Protein 7XPT (pdb70)

Foldseek 3Di:
DDDDDDAAEEEFEEDQDLQPLCVQAQQLQQVSPYEYEYEYFPNRDPNNVVNQVVSVVVRHNYDYDDPVRLLVLCVVLVRNPLADTPDRLSSVSVLLVCLLVPHFKYWFAYSQWGFDDSCQVVVLCLLPPFKDFDKAKEKQVLEDFLQVQFDKPDDGAGAALDAPVCVVCRVVIDMDIDTDIARAFKEAEFEFAQGRHALVVCVPGVMGTDGRHNAKHKHAQSHDGFGARRTMMGGSQLSLLQNQFDWQQDFVHQTADDCSRSCSRVRSQLLQVLLRHIYMYYDPYTYRPDDDDDSVVSCSRHVLVSVCSNQQVVQSVVDRADDNTNLRRSLRVLVSLLVSLVPDDDPRNDVSNSVSSVVRSVSSNSSSSSVVSSD/DDDDDDAAEEEFEEDQDLQPLCVQAQQLQQVNVHEYEYEYFPNRDPSNVVNQVVVVVVRHNYDYDDPVRLQVLCVVLVRNPLADTPDRLSSLSVLLVCLLVPGFKYAFAYSQWGFDDSCQVVVLCLLVVFKDWDKAKEKQVQEDFLQVQFDKPDDGAGAALDAPVCVVVRVVIDIDIDTDIARAFKEAEFEFAQGRHALVVCVPGVMGTDGRHNAKHKHAPSHDGFGARRTMMGGSQLSLLQNQFDWQQDFVHQTADPCSRRCSRVRSQLLQVLQRHIYMYYDPYIYGPDDDDDSVVSCSRHVLVSVCSNQQVVQSVVDRADDNTNLRRNLSVLVSLLVSLPPDDDPRNDVSNSVSSNVRSVSSNSSSSSVVSSD

Structure (mmCIF, N/CA/C/O backbone):
data_7XPT
#
_entry.id   7XPT
#
_cell.length_a   162.275
_cell.length_b   98.825
_cell.length_c   58.102
_cell.angle_alpha   90.000
_cell.angle_beta   96.770
_cell.angle_gamma   90.000
#
_symmetry.space_group_name_H-M   'C 1 2 1'
#
loop_
_entity.id
_entity.type
_entity.pdbx_description
1 polymer Transglycosylse
2 non-polymer GDP-ALPHA-D-GLUCOSE
3 non-polymer 'MANGANESE (II) ION'
4 water water
#
loop_
_atom_site.group_PDB
_atom_site.id
_atom_site.type_symbol
_atom_site.label_atom_id
_atom_site.label_alt_id
_atom_site.label_comp_id
_atom_site.label_asym_id
_atom_site.label_entity_id
_atom_site.label_seq_id
_atom_site.pdbx_PDB_ins_code
_atom_site.Cartn_x
_atom_site.Cartn_y
_atom_site.Cartn_z
_atom_site.occupancy
_atom_site.B_iso_or_equiv
_atom_site.auth_seq_id
_atom_site.auth_comp_id
_atom_site.auth_asym_id
_atom_site.auth_atom_id
_atom_site.pdbx_PDB_model_num
ATOM 1 N N . HIS A 1 1 ? 42.785 64.353 3.515 1.00 82.58 0 HIS A N 1
ATOM 2 C CA . HIS A 1 1 ? 41.663 64.020 4.386 1.00 95.42 0 HIS A CA 1
ATOM 3 C C . HIS A 1 1 ? 41.656 62.536 4.735 1.00 86.83 0 HIS A C 1
ATOM 4 O O . HIS A 1 1 ? 42.562 61.795 4.356 1.00 85.49 0 HIS A O 1
ATOM 6 N N . MET A 1 2 ? 40.624 62.108 5.459 1.00 87.02 1 MET A N 1
ATOM 7 C CA . MET A 1 2 ? 40.500 60.715 5.864 1.00 83.34 1 MET A CA 1
ATOM 8 C C . MET A 1 2 ? 39.841 59.895 4.764 1.00 86.62 1 MET A C 1
ATOM 9 O O . MET A 1 2 ? 38.846 60.314 4.166 1.00 89.96 1 MET A O 1
ATOM 14 N N . SER A 1 3 ? 40.405 58.717 4.501 1.00 84.37 2 SER A N 1
ATOM 15 C CA . SER A 1 3 ? 39.868 57.789 3.518 1.00 82.77 2 SER A CA 1
ATOM 16 C C . SER A 1 3 ? 40.051 56.371 4.043 1.00 82.30 2 SER A C 1
ATOM 17 O O . SER A 1 3 ? 40.574 56.157 5.141 1.00 76.55 2 SER A O 1
ATOM 20 N N . GLY A 1 4 ? 39.608 55.394 3.254 1.00 91.92 3 GLY A N 1
ATOM 21 C CA . GLY A 1 4 ? 39.799 53.997 3.582 1.00 85.52 3 GLY A CA 1
ATOM 22 C C . GLY A 1 4 ? 38.785 53.398 4.532 1.00 99.90 3 GLY A C 1
ATOM 23 O O . GLY A 1 4 ? 38.839 52.187 4.780 1.00 107.74 3 GLY A O 1
ATOM 24 N N . ARG A 1 5 ? 37.866 54.196 5.074 1.00 94.24 4 ARG A N 1
ATOM 25 C CA . ARG A 1 5 ? 36.847 53.707 6.003 1.00 84.90 4 ARG A CA 1
ATOM 26 C C . ARG A 1 5 ? 35.579 53.430 5.202 1.00 76.62 4 ARG A C 1
ATOM 27 O O . ARG A 1 5 ? 34.722 54.299 5.038 1.00 79.33 4 ARG A O 1
ATOM 35 N N . ASP A 1 6 ? 35.463 52.204 4.699 1.00 72.76 5 ASP A N 1
ATOM 36 C CA . ASP A 1 6 ? 34.317 51.785 3.895 1.00 72.41 5 ASP A CA 1
ATOM 37 C C . ASP A 1 6 ? 33.410 50.941 4.786 1.00 61.05 5 ASP A C 1
ATOM 38 O O . ASP A 1 6 ? 33.625 49.737 4.948 1.00 62.88 5 ASP A O 1
ATOM 43 N N . ILE A 1 7 ? 32.396 51.578 5.365 1.00 52.12 6 ILE A N 1
ATOM 44 C CA . ILE A 1 7 ? 31.477 50.895 6.272 1.00 52.84 6 ILE A CA 1
ATOM 45 C C . ILE A 1 7 ? 30.412 50.181 5.450 1.00 49.16 6 ILE A C 1
ATOM 46 O O . ILE A 1 7 ? 29.690 50.809 4.669 1.00 47.54 6 ILE A O 1
ATOM 51 N N . SER A 1 8 ? 30.309 48.868 5.628 1.00 42.17 7 SER A N 1
ATOM 52 C CA . SER A 1 8 ? 29.310 48.063 4.943 1.00 39.69 7 SER A CA 1
ATOM 53 C C . SER A 1 8 ? 28.114 47.832 5.859 1.00 37.26 7 SER A C 1
ATOM 54 O O . SER A 1 8 ? 28.275 47.532 7.046 1.00 36.49 7 SER A O 1
ATOM 57 N N . THR A 1 9 ? 26.915 47.978 5.300 1.00 32.79 8 THR A N 1
ATOM 58 C CA . THR A 1 9 ? 25.671 47.766 6.027 1.00 31.67 8 THR A CA 1
ATOM 59 C C . THR A 1 9 ? 24.810 46.764 5.273 1.00 35.53 8 THR A C 1
ATOM 60 O O . THR A 1 9 ? 24.710 46.819 4.044 1.00 37.76 8 THR A O 1
ATOM 64 N N . ALA A 1 10 ? 24.201 45.841 6.015 1.00 37.72 9 ALA A N 1
ATOM 65 C CA . ALA A 1 10 ? 23.247 44.889 5.460 1.00 35.53 9 ALA A CA 1
ATOM 66 C C . ALA A 1 10 ? 21.959 44.973 6.261 1.00 34.02 9 ALA A C 1
ATOM 67 O O . ALA A 1 10 ? 21.980 44.833 7.488 1.00 36.15 9 ALA A O 1
ATOM 69 N N . VAL A 1 11 ? 20.851 45.209 5.574 1.00 35.90 10 VAL A N 1
ATOM 70 C CA . VAL A 1 11 ? 19.533 45.220 6.195 1.00 30.65 10 VAL A CA 1
ATOM 71 C C . VAL A 1 11 ? 18.944 43.821 6.102 1.00 32.95 10 VAL A C 1
ATOM 72 O O . VAL A 1 11 ? 19.053 43.153 5.067 1.00 38.35 10 VAL A O 1
ATOM 76 N N . VAL A 1 12 ? 18.325 43.368 7.188 1.00 33.32 11 VAL A N 1
ATOM 77 C CA . VAL A 1 12 ? 17.728 42.041 7.261 1.00 32.40 11 VAL A CA 1
ATOM 78 C C . VAL A 1 12 ? 16.238 42.204 7.523 1.00 33.31 11 VAL A C 1
ATOM 79 O O . VAL A 1 12 ? 15.839 42.791 8.537 1.00 29.09 11 VAL A O 1
ATOM 83 N N . VAL A 1 13 ? 15.422 41.691 6.607 1.00 32.78 12 VAL A N 1
ATOM 84 C CA . VAL A 1 13 ? 13.970 41.680 6.737 1.00 30.46 12 VAL A CA 1
ATOM 85 C C . VAL A 1 13 ? 13.483 40.281 6.390 1.00 29.63 12 VAL A C 1
ATOM 86 O O . VAL A 1 13 ? 13.914 39.703 5.387 1.00 37.64 12 VAL A O 1
ATOM 90 N N . THR A 1 14 ? 12.609 39.730 7.225 1.00 33.73 13 THR A N 1
ATOM 91 C CA . THR A 1 14 ? 11.896 38.503 6.905 1.00 31.62 13 THR A CA 1
ATOM 92 C C . THR A 1 14 ? 10.417 38.836 6.748 1.00 29.08 13 THR A C 1
ATOM 93 O O . THR A 1 14 ? 9.875 39.662 7.492 1.00 31.83 13 THR A O 1
ATOM 97 N N . THR A 1 15 ? 9.773 38.229 5.756 1.00 28.65 14 THR A N 1
ATOM 98 C CA . THR A 1 15 ? 8.430 38.670 5.405 1.00 30.93 14 THR A CA 1
ATOM 99 C C . THR A 1 15 ? 7.671 37.562 4.693 1.00 31.29 14 THR A C 1
ATOM 100 O O . THR A 1 15 ? 8.262 36.691 4.050 1.00 32.01 14 THR A O 1
ATOM 104 N N . ILE A 1 16 ? 6.347 37.614 4.828 1.00 41.86 15 ILE A N 1
ATOM 105 C CA . ILE A 1 16 ? 5.423 36.813 4.039 1.00 40.36 15 ILE A CA 1
ATOM 106 C C . ILE A 1 16 ? 4.560 37.687 3.141 1.00 41.00 15 ILE A C 1
ATOM 107 O O . ILE A 1 16 ? 3.543 37.221 2.618 1.00 46.63 15 ILE A O 1
ATOM 112 N N . SER A 1 17 ? 4.938 38.951 2.955 1.00 36.77 16 SER A N 1
ATOM 113 C CA . SER A 1 17 ? 4.165 39.879 2.147 1.00 45.97 16 SER A CA 1
ATOM 114 C C . SER A 1 17 ? 4.456 39.659 0.663 1.00 41.01 16 SER A C 1
ATOM 115 O O . SER A 1 17 ? 5.208 38.763 0.272 1.00 43.46 16 SER A O 1
ATOM 118 N N . ASP A 1 18 ? 3.849 40.496 -0.177 1.00 43.47 17 ASP A N 1
ATOM 119 C CA . ASP A 1 18 ? 4.031 40.428 -1.620 1.00 42.39 17 ASP A CA 1
ATOM 120 C C . ASP A 1 18 ? 5.203 41.268 -2.113 1.00 45.25 17 ASP A C 1
ATOM 121 O O . ASP A 1 18 ? 5.425 41.342 -3.327 1.00 44.27 17 ASP A O 1
ATOM 126 N N . GLY A 1 19 ? 5.943 41.908 -1.210 1.00 35.31 18 GLY A N 1
ATOM 127 C CA . GLY A 1 19 ? 7.094 42.701 -1.582 1.00 40.42 18 GLY A CA 1
ATOM 128 C C . GLY A 1 19 ? 6.818 44.161 -1.867 1.00 41.74 18 GLY A C 1
ATOM 129 O O . GLY A 1 19 ? 7.759 44.897 -2.191 1.00 45.81 18 GLY A O 1
ATOM 130 N N . GLY A 1 20 ? 5.564 44.608 -1.752 1.00 40.77 19 GLY A N 1
ATOM 131 C CA . GLY A 1 20 ? 5.252 46.000 -2.033 1.00 46.65 19 GLY A CA 1
ATOM 132 C C . GLY A 1 20 ? 5.964 46.972 -1.114 1.00 42.03 19 GLY A C 1
ATOM 133 O O . GLY A 1 20 ? 6.195 48.127 -1.484 1.00 43.66 19 GLY A O 1
ATOM 134 N N . PHE A 1 21 ? 6.326 46.522 0.089 1.00 36.97 20 PHE A N 1
ATOM 135 C CA . PHE A 1 21 ? 7.044 47.374 1.029 1.00 45.45 20 PHE A CA 1
ATOM 136 C C . PHE A 1 21 ? 8.394 47.824 0.490 1.00 40.78 20 PHE A C 1
ATOM 137 O O . PHE A 1 21 ? 8.929 48.835 0.959 1.00 44.21 20 PHE A O 1
ATOM 145 N N . LEU A 1 22 ? 8.960 47.093 -0.474 1.00 38.50 21 LEU A N 1
ATOM 146 C CA . LEU A 1 22 ? 10.251 47.468 -1.038 1.00 42.05 21 LEU A CA 1
ATOM 147 C C . LEU A 1 22 ? 10.217 48.833 -1.710 1.00 47.40 21 LEU A C 1
ATOM 148 O O . LEU A 1 22 ? 11.261 49.486 -1.808 1.00 47.94 21 LEU A O 1
ATOM 153 N N . ASP A 1 23 ? 9.042 49.282 -2.164 1.00 41.81 22 ASP A N 1
ATOM 154 C CA . ASP A 1 23 ? 8.957 50.549 -2.886 1.00 47.09 22 ASP A CA 1
ATOM 155 C C . ASP A 1 23 ? 9.412 51.720 -2.023 1.00 47.67 22 ASP A C 1
ATOM 156 O O . ASP A 1 23 ? 10.071 52.642 -2.515 1.00 44.95 22 ASP A O 1
ATOM 161 N N . ARG A 1 24 ? 9.072 51.704 -0.734 1.00 46.19 23 ARG A N 1
ATOM 162 C CA . ARG A 1 24 ? 9.456 52.784 0.163 1.00 49.44 23 ARG A CA 1
ATOM 163 C C . ARG A 1 24 ? 10.719 52.488 0.962 1.00 47.62 23 ARG A C 1
ATOM 164 O O . ARG A 1 24 ? 11.309 53.419 1.520 1.00 48.57 23 ARG A O 1
ATOM 172 N N . LEU A 1 25 ? 11.147 51.229 1.026 1.00 45.78 24 LEU A N 1
ATOM 173 C CA . LEU A 1 25 ? 12.349 50.866 1.768 1.00 44.94 24 LEU A CA 1
ATOM 174 C C . LEU A 1 25 ? 13.604 50.891 0.906 1.00 41.84 24 LEU A C 1
ATOM 175 O O . LEU A 1 25 ? 14.682 51.236 1.405 1.00 48.77 24 LEU A O 1
ATOM 180 N N . ALA A 1 26 ? 13.486 50.548 -0.376 1.00 41.23 25 ALA A N 1
ATOM 181 C CA . ALA A 1 26 ? 14.663 50.478 -1.239 1.00 49.04 25 ALA A CA 1
ATOM 182 C C . ALA A 1 26 ? 15.386 51.809 -1.435 1.00 48.01 25 ALA A C 1
ATOM 183 O O . ALA A 1 26 ? 16.629 51.804 -1.388 1.00 49.78 25 ALA A O 1
ATOM 185 N N . PRO A 1 27 ? 14.714 52.949 -1.673 1.00 49.50 26 PRO A N 1
ATOM 186 C CA . PRO A 1 27 ? 15.467 54.179 -1.998 1.00 49.74 26 PRO A CA 1
ATOM 187 C C . PRO A 1 27 ? 16.571 54.528 -1.012 1.00 48.79 26 PRO A C 1
ATOM 188 O O . PRO A 1 27 ? 17.714 54.749 -1.428 1.00 51.93 26 PRO A O 1
ATOM 192 N N . ALA A 1 28 ? 16.267 54.574 0.288 1.00 47.52 27 ALA A N 1
ATOM 193 C CA . ALA A 1 28 ? 17.302 54.890 1.268 1.00 53.93 27 ALA A CA 1
ATOM 194 C C . ALA A 1 28 ? 18.397 53.832 1.291 1.00 51.11 27 ALA A C 1
ATOM 195 O O . ALA A 1 28 ? 19.561 54.148 1.561 1.00 45.84 27 ALA A O 1
ATOM 197 N N . LEU A 1 29 ? 18.048 52.577 1.003 1.00 52.63 28 LEU A N 1
ATOM 198 C CA . LEU A 1 29 ? 19.029 51.497 1.030 1.00 41.81 28 LEU A CA 1
ATOM 199 C C . LEU A 1 29 ? 19.932 51.528 -0.197 1.00 47.78 28 LEU A C 1
ATOM 200 O O . LEU A 1 29 ? 21.161 51.477 -0.073 1.00 40.63 28 LEU A O 1
ATOM 205 N N . ARG A 1 30 ? 19.340 51.610 -1.393 1.00 42.52 29 ARG A N 1
ATOM 206 C CA . ARG A 1 30 ? 20.144 51.570 -2.610 1.00 45.05 29 ARG A CA 1
ATOM 207 C C . ARG A 1 30 ? 20.972 52.837 -2.785 1.00 48.35 29 ARG A C 1
ATOM 208 O O . ARG A 1 30 ? 22.047 52.790 -3.394 1.00 43.77 29 ARG A O 1
ATOM 216 N N . ASP A 1 31 ? 20.499 53.973 -2.261 1.00 41.81 30 ASP A N 1
ATOM 217 C CA . ASP A 1 31 ? 21.286 55.199 -2.347 1.00 49.21 30 ASP A CA 1
ATOM 218 C C . ASP A 1 31 ? 22.547 55.113 -1.497 1.00 47.32 30 ASP A C 1
ATOM 219 O O . ASP A 1 31 ? 23.542 55.782 -1.798 1.00 47.67 30 ASP A O 1
ATOM 224 N N . ALA A 1 32 ? 22.524 54.304 -0.441 1.00 47.33 31 ALA A N 1
ATOM 225 C CA . ALA A 1 32 ? 23.680 54.100 0.417 1.00 49.16 31 ALA A CA 1
ATOM 226 C C . ALA A 1 32 ? 24.485 52.867 0.037 1.00 46.48 31 ALA A C 1
ATOM 227 O O . ALA A 1 32 ? 25.476 52.560 0.708 1.00 44.67 31 ALA A O 1
ATOM 229 N N . GLY A 1 33 ? 24.088 52.157 -1.018 1.00 43.32 32 GLY A N 1
ATOM 230 C CA . GLY A 1 33 ? 24.782 50.949 -1.411 1.00 41.43 32 GLY A CA 1
ATOM 231 C C . GLY A 1 33 ? 24.638 49.791 -0.453 1.00 35.75 32 GLY A C 1
ATOM 232 O O . GLY A 1 33 ? 25.366 48.802 -0.585 1.00 40.33 32 GLY A O 1
ATOM 233 N N . ALA A 1 34 ? 23.721 49.878 0.506 1.00 41.85 33 ALA A N 1
ATOM 234 C CA . ALA A 1 34 ? 23.534 48.803 1.467 1.00 41.58 33 ALA A CA 1
ATOM 235 C C . ALA A 1 34 ? 22.909 47.583 0.802 1.00 32.23 33 ALA A C 1
ATOM 236 O O . ALA A 1 34 ? 22.173 47.688 -0.182 1.00 44.02 33 ALA A O 1
ATOM 238 N N . ARG A 1 35 ? 23.217 46.411 1.350 1.00 35.54 34 ARG A N 1
ATOM 239 C CA . ARG A 1 35 ? 22.591 45.174 0.914 1.00 39.32 34 ARG A CA 1
ATOM 240 C C . ARG A 1 35 ? 21.330 44.922 1.726 1.00 35.86 34 ARG A C 1
ATOM 241 O O . ARG A 1 35 ? 21.288 45.185 2.930 1.00 36.34 34 ARG A O 1
ATOM 249 N N . LEU A 1 36 ? 20.298 44.423 1.056 1.00 38.30 35 LEU A N 1
ATOM 250 C CA . LEU A 1 36 ? 19.062 44.010 1.704 1.00 29.74 35 LEU A CA 1
ATOM 251 C C . LEU A 1 36 ? 18.943 42.496 1.593 1.00 33.00 35 LEU A C 1
ATOM 252 O O . LEU A 1 36 ? 18.941 41.950 0.485 1.00 32.31 35 LEU A O 1
ATOM 257 N N . ILE A 1 37 ? 18.855 41.825 2.735 1.00 32.47 36 ILE A N 1
ATOM 258 C CA . ILE A 1 37 ? 18.687 40.379 2.792 1.00 34.39 36 ILE A CA 1
ATOM 259 C C . ILE A 1 37 ? 17.242 40.108 3.186 1.00 35.62 36 ILE A C 1
ATOM 260 O O . ILE A 1 37 ? 16.851 40.331 4.338 1.00 32.20 36 ILE A O 1
ATOM 265 N N . VAL A 1 38 ? 16.445 39.638 2.231 1.00 39.11 37 VAL A N 1
ATOM 266 C CA . VAL A 1 38 ? 15.038 39.325 2.454 1.00 37.85 37 VAL A CA 1
ATOM 267 C C . VAL A 1 38 ? 14.915 37.824 2.673 1.00 37.13 37 VAL A C 1
ATOM 268 O O . VAL A 1 38 ? 15.242 37.031 1.782 1.00 39.64 37 VAL A O 1
ATOM 272 N N . ILE A 1 39 ? 14.446 37.432 3.853 1.00 29.47 38 ILE A N 1
ATOM 273 C CA . ILE A 1 39 ? 14.309 36.019 4.196 1.00 36.08 38 ILE A CA 1
ATOM 274 C C . ILE A 1 39 ? 12.851 35.602 4.037 1.00 35.02 38 ILE A C 1
ATOM 275 O O . ILE A 1 39 ? 12.019 35.938 4.890 1.00 32.27 38 ILE A O 1
ATOM 280 N N . PRO A 1 40 ? 12.496 34.883 2.979 1.00 35.50 39 PRO A N 1
ATOM 281 C CA . PRO A 1 40 ? 11.122 34.402 2.822 1.00 37.89 39 PRO A CA 1
ATOM 282 C C . PRO A 1 40 ? 10.905 33.127 3.631 1.00 36.34 39 PRO A C 1
ATOM 283 O O . PRO A 1 40 ? 11.824 32.568 4.224 1.00 34.91 39 PRO A O 1
ATOM 287 N N . ASP A 1 41 ? 9.659 32.668 3.637 1.00 35.53 40 ASP A N 1
ATOM 288 C CA . ASP A 1 41 ? 9.254 31.494 4.393 1.00 35.11 40 ASP A CA 1
ATOM 289 C C . ASP A 1 41 ? 8.470 30.569 3.470 1.00 39.32 40 ASP A C 1
ATOM 290 O O . ASP A 1 41 ? 8.239 30.878 2.296 1.00 38.32 40 ASP A O 1
ATOM 295 N N . ARG A 1 42 ? 8.062 29.414 4.003 1.00 38.41 41 ARG A N 1
ATOM 296 C CA . ARG A 1 42 ? 7.223 28.509 3.225 1.00 37.05 41 ARG A CA 1
ATOM 297 C C . ARG A 1 42 ? 5.877 29.141 2.898 1.00 44.20 41 ARG A C 1
ATOM 298 O O . ARG A 1 42 ? 5.314 28.888 1.826 1.00 38.29 41 ARG A O 1
ATOM 306 N N . ASN A 1 43 ? 5.347 29.964 3.804 1.00 43.36 42 ASN A N 1
ATOM 307 C CA . ASN A 1 43 ? 4.081 30.652 3.598 1.00 47.25 42 ASN A CA 1
ATOM 308 C C . ASN A 1 43 ? 4.251 31.997 2.900 1.00 49.42 42 ASN A C 1
ATOM 309 O O . ASN A 1 43 ? 3.341 32.834 2.955 1.00 45.85 42 ASN A O 1
ATOM 314 N N . THR A 1 44 ? 5.387 32.220 2.242 1.00 39.25 43 THR A N 1
ATOM 315 C CA . THR A 1 44 ? 5.623 33.443 1.488 1.00 42.08 43 THR A CA 1
ATOM 316 C C . THR A 1 44 ? 5.225 33.234 0.031 1.00 49.57 43 THR A C 1
ATOM 317 O O . THR A 1 44 ? 5.680 32.282 -0.612 1.00 44.49 43 THR A O 1
ATOM 321 N N . GLY A 1 45 ? 4.377 34.123 -0.482 1.00 48.29 44 GLY A N 1
ATOM 322 C CA . GLY A 1 45 ? 3.893 34.029 -1.839 1.00 47.02 44 GLY A CA 1
ATOM 323 C C . GLY A 1 45 ? 4.968 34.289 -2.876 1.00 52.62 44 GLY A C 1
ATOM 324 O O . GLY A 1 45 ? 6.038 34.830 -2.578 1.00 49.81 44 GLY A O 1
ATOM 325 N N . PRO A 1 46 ? 4.701 33.898 -4.126 1.00 53.41 45 PRO A N 1
ATOM 326 C CA . PRO A 1 46 ? 5.693 34.108 -5.195 1.00 52.43 45 PRO A CA 1
ATOM 327 C C . PRO A 1 46 ? 5.866 35.562 -5.606 1.00 54.64 45 PRO A C 1
ATOM 328 O O . PRO A 1 46 ? 6.837 35.870 -6.310 1.00 48.70 45 PRO A O 1
ATOM 332 N N . ALA A 1 47 ? 4.968 36.463 -5.197 1.00 48.21 46 ALA A N 1
ATOM 333 C CA . ALA A 1 47 ? 5.095 37.862 -5.595 1.00 45.69 46 ALA A CA 1
ATOM 334 C C . ALA A 1 47 ? 6.295 38.535 -4.938 1.00 40.59 46 ALA A C 1
ATOM 335 O O . ALA A 1 47 ? 6.829 39.508 -5.483 1.00 39.47 46 ALA A O 1
ATOM 337 N N . LEU A 1 48 ? 6.729 38.045 -3.774 1.00 42.69 47 LEU A N 1
ATOM 338 C CA . LEU A 1 48 ? 7.899 38.633 -3.127 1.00 42.74 47 LEU A CA 1
ATOM 339 C C . LEU A 1 48 ? 9.149 38.442 -3.974 1.00 39.54 47 LEU A C 1
ATOM 340 O O . LEU A 1 48 ? 9.951 39.371 -4.131 1.00 44.08 47 LEU A O 1
ATOM 345 N N . PHE A 1 49 ? 9.332 37.242 -4.529 1.00 38.93 48 PHE A N 1
ATOM 346 C CA . PHE A 1 49 ? 10.505 36.981 -5.356 1.00 41.78 48 PHE A CA 1
ATOM 347 C C . PHE A 1 49 ? 10.507 37.857 -6.602 1.00 44.75 48 PHE A C 1
ATOM 348 O O . PHE A 1 49 ? 11.564 38.330 -7.035 1.00 44.03 48 PHE A O 1
ATOM 356 N N . ALA A 1 50 ? 9.330 38.093 -7.189 1.00 38.60 49 ALA A N 1
ATOM 357 C CA . ALA A 1 50 ? 9.249 38.982 -8.341 1.00 40.42 49 ALA A CA 1
ATOM 358 C C . ALA A 1 50 ? 9.547 40.425 -7.957 1.00 42.00 49 ALA A C 1
ATOM 359 O O . ALA A 1 50 ? 10.111 41.175 -8.762 1.00 45.76 49 ALA A O 1
ATOM 361 N N . ALA A 1 51 ? 9.180 40.832 -6.740 1.00 37.85 50 ALA A N 1
ATOM 362 C CA . ALA A 1 51 ? 9.454 42.198 -6.308 1.00 43.65 50 ALA A CA 1
ATOM 363 C C . ALA A 1 51 ? 10.939 42.402 -6.027 1.00 46.33 50 ALA A C 1
ATOM 364 O O . ALA A 1 51 ? 11.480 43.486 -6.279 1.00 39.87 50 ALA A O 1
ATOM 366 N N . CYS A 1 52 ? 11.612 41.376 -5.497 1.00 40.23 51 CYS A N 1
ATOM 367 C CA . CYS A 1 52 ? 13.050 41.475 -5.273 1.00 45.67 51 CYS A CA 1
ATOM 368 C C . CYS A 1 52 ? 13.804 41.605 -6.592 1.00 48.32 51 CYS A C 1
ATOM 369 O O . CYS A 1 52 ? 14.809 42.322 -6.671 1.00 48.22 51 CYS A O 1
ATOM 372 N N . GLU A 1 53 ? 13.332 40.924 -7.639 1.00 46.91 52 GLU A N 1
ATOM 373 C CA . GLU A 1 53 ? 13.966 41.050 -8.947 1.00 50.49 52 GLU A CA 1
ATOM 374 C C . GLU A 1 53 ? 13.678 42.403 -9.582 1.00 52.80 52 GLU A C 1
ATOM 375 O O . GLU A 1 53 ? 14.530 42.945 -10.296 1.00 56.51 52 GLU A O 1
ATOM 381 N N . ARG A 1 54 ? 12.490 42.962 -9.339 1.00 45.61 53 ARG A N 1
ATOM 382 C CA . ARG A 1 54 ? 12.159 44.263 -9.911 1.00 52.43 53 ARG A CA 1
ATOM 383 C C . ARG A 1 54 ? 12.989 45.372 -9.275 1.00 46.57 53 ARG A C 1
ATOM 384 O O . ARG A 1 54 ? 13.448 46.287 -9.968 1.00 44.37 53 ARG A O 1
ATOM 392 N N . HIS A 1 55 ? 13.194 45.307 -7.958 1.00 41.72 54 HIS A N 1
ATOM 393 C CA . HIS A 1 55 ? 13.998 46.311 -7.275 1.00 51.29 54 HIS A CA 1
ATOM 394 C C . HIS A 1 55 ? 15.493 46.070 -7.425 1.00 50.09 54 HIS A C 1
ATOM 395 O O . HIS A 1 55 ? 16.278 47.005 -7.235 1.00 47.08 54 HIS A O 1
ATOM 402 N N . ARG A 1 56 ? 15.904 44.846 -7.762 1.00 51.37 55 ARG A N 1
ATOM 403 C CA . ARG A 1 56 ? 17.313 44.597 -8.045 1.00 47.17 55 ARG A CA 1
ATOM 404 C C . ARG A 1 56 ? 17.754 45.322 -9.311 1.00 52.45 55 ARG A C 1
ATOM 405 O O . ARG A 1 56 ? 18.838 45.916 -9.347 1.00 49.95 55 ARG A O 1
ATOM 413 N N . ARG A 1 57 ? 16.922 45.293 -10.357 1.00 51.95 56 ARG A N 1
ATOM 414 C CA . ARG A 1 57 ? 17.258 45.984 -11.597 1.00 50.07 56 ARG A CA 1
ATOM 415 C C . ARG A 1 57 ? 17.292 47.496 -11.428 1.00 46.47 56 ARG A C 1
ATOM 416 O O . ARG A 1 57 ? 17.930 48.182 -12.233 1.00 53.49 56 ARG A O 1
ATOM 424 N N . LEU A 1 58 ? 16.620 48.029 -10.411 1.00 48.59 57 LEU A N 1
ATOM 425 C CA . LEU A 1 58 ? 16.666 49.455 -10.118 1.00 51.08 57 LEU A CA 1
ATOM 426 C C . LEU A 1 58 ? 17.908 49.859 -9.333 1.00 51.42 57 LEU A C 1
ATOM 427 O O . LEU A 1 58 ? 18.028 51.031 -8.959 1.00 52.44 57 LEU A O 1
ATOM 432 N N . GLY A 1 59 ? 18.823 48.928 -9.068 1.00 46.51 58 GLY A N 1
ATOM 433 C CA . GLY A 1 59 ? 20.079 49.237 -8.413 1.00 54.10 58 GLY A CA 1
ATOM 434 C C . GLY A 1 59 ? 20.205 48.754 -6.985 1.00 49.68 58 GLY A C 1
ATOM 435 O O . GLY A 1 59 ? 21.260 48.963 -6.375 1.00 44.42 58 GLY A O 1
ATOM 436 N N . LEU A 1 60 ? 19.176 48.119 -6.428 1.00 45.91 59 LEU A N 1
ATOM 437 C CA . LEU A 1 60 ? 19.233 47.651 -5.050 1.00 46.45 59 LEU A CA 1
ATOM 438 C C . LEU A 1 60 ? 19.939 46.304 -4.978 1.00 47.19 59 LEU A C 1
ATOM 439 O O . LEU A 1 60 ? 19.598 45.372 -5.714 1.00 41.09 59 LEU A O 1
ATOM 444 N N . ASP A 1 61 ? 20.931 46.206 -4.091 1.00 49.14 60 ASP A N 1
ATOM 445 C CA . ASP A 1 61 ? 21.624 44.946 -3.825 1.00 46.45 60 ASP A CA 1
ATOM 446 C C . ASP A 1 61 ? 20.771 44.137 -2.852 1.00 46.39 60 ASP A C 1
ATOM 447 O O . ASP A 1 61 ? 21.008 44.094 -1.642 1.00 38.47 60 ASP A O 1
ATOM 452 N N . VAL A 1 62 ? 19.748 43.486 -3.397 1.00 44.90 61 VAL A N 1
ATOM 453 C CA . VAL A 1 62 ? 18.808 42.699 -2.612 1.00 40.23 61 VAL A CA 1
ATOM 454 C C . VAL A 1 62 ? 18.990 41.227 -2.955 1.00 36.50 61 VAL A C 1
ATOM 455 O O . VAL A 1 62 ? 19.162 40.864 -4.124 1.00 48.26 61 VAL A O 1
ATOM 459 N N . VAL A 1 63 ? 18.978 40.383 -1.927 1.00 35.47 62 VAL A N 1
ATOM 460 C CA . VAL A 1 63 ? 19.039 38.938 -2.092 1.00 38.14 62 VAL A CA 1
ATOM 461 C C . VAL A 1 63 ? 17.852 38.330 -1.361 1.00 35.85 62 VAL A C 1
ATOM 462 O O . VAL A 1 63 ? 17.419 38.828 -0.318 1.00 35.92 62 VAL A O 1
ATOM 466 N N . CYS A 1 64 ? 17.319 37.247 -1.922 1.00 35.83 63 CYS A N 1
ATOM 467 C CA . CYS A 1 64 ? 16.112 36.601 -1.403 1.00 34.97 63 CYS A CA 1
ATOM 468 C C . CYS A 1 64 ? 16.291 35.095 -1.505 1.00 38.87 63 CYS A C 1
ATOM 469 O O . CYS A 1 64 ? 15.792 34.451 -2.436 1.00 44.28 63 CYS A O 1
ATOM 472 N N . PRO A 1 65 ? 17.010 34.493 -0.556 1.00 38.39 64 PRO A N 1
ATOM 473 C CA . PRO A 1 65 ? 17.305 33.056 -0.648 1.00 40.36 64 PRO A CA 1
ATOM 474 C C . PRO A 1 65 ? 16.054 32.215 -0.439 1.00 39.94 64 PRO A C 1
ATOM 475 O O . PRO A 1 65 ? 15.302 32.421 0.516 1.00 33.56 64 PRO A O 1
ATOM 479 N N . SER A 1 66 ? 15.842 31.258 -1.339 1.00 36.77 65 SER A N 1
ATOM 480 C CA . SER A 1 66 ? 14.712 30.351 -1.223 1.00 37.84 65 SER A CA 1
ATOM 481 C C . SER A 1 66 ? 14.857 29.477 0.019 1.00 42.59 65 SER A C 1
ATOM 482 O O . SER A 1 66 ? 15.942 29.339 0.593 1.00 42.00 65 SER A O 1
ATOM 485 N N . VAL A 1 67 ? 13.737 28.878 0.433 1.00 36.66 66 VAL A N 1
ATOM 486 C CA . VAL A 1 67 ? 13.758 28.025 1.619 1.00 41.03 66 VAL A CA 1
ATOM 487 C C . VAL A 1 67 ? 14.677 26.830 1.411 1.00 36.01 66 VAL A C 1
ATOM 488 O O . VAL A 1 67 ? 15.266 26.315 2.369 1.00 40.78 66 VAL A O 1
ATOM 492 N N . ALA A 1 68 ? 14.826 26.374 0.165 1.00 42.50 67 ALA A N 1
ATOM 493 C CA . ALA A 1 68 ? 15.766 25.294 -0.116 1.00 43.85 67 ALA A CA 1
ATOM 494 C C . ALA A 1 68 ? 17.204 25.745 0.103 1.00 40.37 67 ALA A C 1
ATOM 495 O O . ALA A 1 68 ? 18.009 25.010 0.686 1.00 39.70 67 ALA A O 1
ATOM 497 N N . GLU A 1 69 ? 17.545 26.953 -0.356 1.00 37.02 68 GLU A N 1
ATOM 498 C CA . GLU A 1 69 ? 18.887 27.476 -0.127 1.00 45.56 68 GLU A CA 1
ATOM 499 C C . GLU A 1 69 ? 19.127 27.745 1.353 1.00 43.20 68 GLU A C 1
ATOM 500 O O . GLU A 1 69 ? 20.229 27.510 1.861 1.00 38.76 68 GLU A O 1
ATOM 506 N N . GLN A 1 70 ? 18.105 28.235 2.060 1.00 34.03 69 GLN A N 1
ATOM 507 C CA . GLN A 1 70 ? 18.220 28.427 3.502 1.00 35.24 69 GLN A CA 1
ATOM 508 C C . GLN A 1 70 ? 18.501 27.106 4.206 1.00 39.04 69 GLN A C 1
ATOM 509 O O . GLN A 1 70 ? 19.440 27.000 5.003 1.00 36.36 69 GLN A O 1
ATOM 515 N N . GLN A 1 71 ? 17.692 26.083 3.919 1.00 35.36 70 GLN A N 1
ATOM 516 C CA . GLN A 1 71 ? 17.851 24.804 4.601 1.00 41.47 70 GLN A CA 1
ATOM 517 C C . GLN A 1 71 ? 19.163 24.126 4.229 1.00 44.33 70 GLN A C 1
ATOM 518 O O . GLN A 1 71 ? 19.758 23.435 5.065 1.00 41.71 70 GLN A O 1
ATOM 524 N N . ASP A 1 72 ? 19.628 24.304 2.989 1.00 44.49 71 ASP A N 1
ATOM 525 C CA . ASP A 1 72 ? 20.940 23.785 2.615 1.00 38.41 71 ASP A CA 1
ATOM 526 C C . ASP A 1 72 ? 22.041 24.435 3.444 1.00 44.95 71 ASP A C 1
ATOM 527 O O . ASP A 1 72 ? 22.966 23.756 3.905 1.00 42.36 71 ASP A O 1
ATOM 532 N N . LEU A 1 73 ? 21.953 25.751 3.648 1.00 45.75 72 LEU A N 1
ATOM 533 C CA . LEU A 1 73 ? 22.947 26.450 4.457 1.00 40.75 72 LEU A CA 1
ATOM 534 C C . LEU A 1 73 ? 22.910 25.973 5.903 1.00 42.66 72 LEU A C 1
ATOM 535 O O . LEU A 1 73 ? 23.952 25.678 6.501 1.00 40.41 72 LEU A O 1
ATOM 540 N N . LEU A 1 74 ? 21.711 25.887 6.481 1.00 39.53 73 LEU A N 1
ATOM 541 C CA . LEU A 1 74 ? 21.590 25.510 7.885 1.00 45.17 73 LEU A CA 1
ATOM 542 C C . LEU A 1 74 ? 22.001 24.059 8.110 1.00 42.10 73 LEU A C 1
ATOM 543 O O . LEU A 1 74 ? 22.595 23.731 9.144 1.00 41.61 73 LEU A O 1
ATOM 548 N N . GLU A 1 75 ? 21.697 23.178 7.155 1.00 39.92 74 GLU A N 1
ATOM 549 C CA . GLU A 1 75 ? 22.083 21.778 7.301 1.00 41.69 74 GLU A CA 1
ATOM 550 C C . GLU A 1 75 ? 23.598 21.615 7.271 1.00 48.81 74 GLU A C 1
ATOM 551 O O . GLU A 1 75 ? 24.156 20.807 8.023 1.00 47.36 74 GLU A O 1
ATOM 557 N N . ARG A 1 76 ? 24.281 22.377 6.412 1.00 44.70 75 ARG A N 1
ATOM 558 C CA . ARG A 1 76 ? 25.738 22.300 6.351 1.00 47.49 75 ARG A CA 1
ATOM 559 C C . ARG A 1 76 ? 26.385 22.829 7.624 1.00 47.83 75 ARG A C 1
ATOM 560 O O . ARG A 1 76 ? 27.506 22.431 7.958 1.00 49.41 75 ARG A O 1
ATOM 568 N N . LEU A 1 77 ? 25.704 23.716 8.344 1.00 42.87 76 LEU A N 1
ATOM 569 C CA . LEU A 1 77 ? 26.206 24.241 9.605 1.00 42.27 76 LEU A CA 1
ATOM 570 C C . LEU A 1 77 ? 25.764 23.410 10.801 1.00 43.62 76 LEU A C 1
ATOM 571 O O . LEU A 1 77 ? 25.933 23.853 11.943 1.00 44.38 76 LEU A O 1
ATOM 576 N N . ALA A 1 78 ? 25.198 22.224 10.559 1.00 37.36 77 ALA A N 1
ATOM 577 C CA . ALA A 1 78 ? 24.790 21.287 11.608 1.00 41.40 77 ALA A CA 1
ATOM 578 C C . ALA A 1 78 ? 23.706 21.868 12.511 1.00 42.47 77 ALA A C 1
ATOM 579 O O . ALA A 1 78 ? 23.639 21.547 13.700 1.00 44.97 77 ALA A O 1
ATOM 581 N N . VAL A 1 79 ? 22.845 22.719 11.961 1.00 43.79 78 VAL A N 1
ATOM 582 C CA . VAL A 1 79 ? 21.702 23.244 12.708 1.00 37.85 78 VAL A CA 1
ATOM 583 C C . VAL A 1 79 ? 20.442 23.178 11.850 1.00 38.87 78 VAL A C 1
ATOM 584 O O . VAL A 1 79 ? 19.790 24.211 11.636 1.00 36.26 78 VAL A O 1
ATOM 588 N N . PRO A 1 80 ? 20.042 22.000 11.356 1.00 37.38 79 PRO A N 1
ATOM 589 C CA . PRO A 1 80 ? 18.873 21.949 10.467 1.00 37.92 79 PRO A CA 1
ATOM 590 C C . PRO A 1 80 ? 17.552 22.150 11.186 1.00 41.40 79 PRO A C 1
ATOM 591 O O . PRO A 1 80 ? 16.551 22.458 10.528 1.00 43.45 79 PRO A O 1
ATOM 595 N N . ASP A 1 81 ? 17.515 21.987 12.508 1.00 35.98 80 ASP A N 1
ATOM 596 C CA . ASP A 1 81 ? 16.285 22.102 13.278 1.00 34.70 80 ASP A CA 1
ATOM 597 C C . ASP A 1 81 ? 16.244 23.349 14.148 1.00 38.79 80 ASP A C 1
ATOM 598 O O . ASP A 1 81 ? 15.279 23.532 14.900 1.00 37.53 80 ASP A O 1
ATOM 603 N N . LEU A 1 82 ? 17.257 24.214 14.059 1.00 34.48 81 LEU A N 1
ATOM 604 C CA . LEU A 1 82 ? 17.340 25.365 14.953 1.00 36.78 81 LEU A CA 1
ATOM 605 C C . LEU A 1 82 ? 16.253 26.392 14.657 1.00 43.32 81 LEU A C 1
ATOM 606 O O . LEU A 1 82 ? 15.626 26.924 15.581 1.00 31.31 81 LEU A O 1
ATOM 611 N N . ILE A 1 83 ? 16.018 26.686 13.386 1.00 36.21 82 ILE A N 1
ATOM 612 C CA . ILE A 1 83 ? 15.157 27.786 12.964 1.00 32.16 82 ILE A CA 1
ATOM 613 C C . ILE A 1 83 ? 13.881 27.196 12.373 1.00 36.78 82 ILE A C 1
ATOM 614 O O . ILE A 1 83 ? 13.941 26.510 11.345 1.00 35.99 82 ILE A O 1
ATOM 619 N N . PRO A 1 84 ? 12.719 27.433 12.974 1.00 32.02 83 PRO A N 1
ATOM 620 C CA . PRO A 1 84 ? 11.480 26.859 12.445 1.00 34.30 83 PRO A CA 1
ATOM 621 C C . PRO A 1 84 ? 10.931 27.665 11.276 1.00 35.09 83 PRO A C 1
ATOM 622 O O . PRO A 1 84 ? 11.301 28.817 11.039 1.00 32.50 83 PRO A O 1
ATOM 626 N N . TYR A 1 85 ? 10.034 27.025 10.537 1.00 38.41 84 TYR A N 1
ATOM 627 C CA . TYR A 1 85 ? 9.338 27.665 9.433 1.00 37.56 84 TYR A CA 1
ATOM 628 C C . TYR A 1 85 ? 7.988 28.198 9.903 1.00 37.21 84 TYR A C 1
ATOM 629 O O . TYR A 1 85 ? 7.531 27.912 11.011 1.00 34.04 84 TYR A O 1
ATOM 638 N N . HIS A 1 86 ? 7.354 28.991 9.035 1.00 40.32 85 HIS A N 1
ATOM 639 C CA . HIS A 1 86 ? 6.111 29.692 9.363 1.00 43.27 85 HIS A CA 1
ATOM 640 C C . HIS A 1 86 ? 6.287 30.556 10.611 1.00 38.09 85 HIS A C 1
ATOM 641 O O . HIS A 1 86 ? 5.418 30.605 11.484 1.00 31.47 85 HIS A O 1
ATOM 648 N N . SER A 1 87 ? 7.424 31.243 10.695 1.00 31.82 86 SER A N 1
ATOM 649 C CA . SER A 1 87 ? 7.751 32.041 11.867 1.00 31.71 86 SER A CA 1
ATOM 650 C C . SER A 1 87 ? 8.720 33.143 11.466 1.00 33.97 86 SER A C 1
ATOM 651 O O . SER A 1 87 ? 9.589 32.932 10.616 1.00 30.30 86 SER A O 1
ATOM 654 N N . ASP A 1 88 ? 8.570 34.318 12.084 1.00 33.37 87 ASP A N 1
ATOM 655 C CA . ASP A 1 88 ? 9.534 35.387 11.843 1.00 36.30 87 ASP A CA 1
ATOM 656 C C . ASP A 1 88 ? 10.871 35.132 12.528 1.00 36.26 87 ASP A C 1
ATOM 657 O O . ASP A 1 88 ? 11.761 35.991 12.463 1.00 32.46 87 ASP A O 1
ATOM 662 N N . ASN A 1 89 ? 11.034 33.977 13.177 1.00 28.23 88 ASN A N 1
ATOM 663 C CA . ASN A 1 89 ? 12.349 33.567 13.652 1.00 31.54 88 ASN A CA 1
ATOM 664 C C . ASN A 1 89 ? 13.326 33.373 12.502 1.00 35.62 88 ASN A C 1
ATOM 665 O O . ASN A 1 89 ? 14.541 33.376 12.729 1.00 31.22 88 ASN A O 1
ATOM 670 N N . ARG A 1 90 ? 12.824 33.216 11.273 1.00 30.17 89 ARG A N 1
ATOM 671 C CA . ARG A 1 90 ? 13.690 33.012 10.117 1.00 32.64 89 ARG A CA 1
ATOM 672 C C . ARG A 1 90 ? 14.579 34.212 9.825 1.00 29.39 89 ARG A C 1
ATOM 673 O O . ARG A 1 90 ? 15.517 34.082 9.032 1.00 31.26 89 ARG A O 1
ATOM 681 N N . ARG A 1 91 ? 14.318 35.369 10.439 1.00 29.56 90 ARG A N 1
ATOM 682 C CA . ARG A 1 91 ? 15.246 36.487 10.317 1.00 32.94 90 ARG A CA 1
ATOM 683 C C . ARG A 1 91 ? 16.632 36.129 10.834 1.00 32.84 90 ARG A C 1
ATOM 684 O O . ARG A 1 91 ? 17.613 36.778 10.450 1.00 36.72 90 ARG A O 1
ATOM 692 N N . ASN A 1 92 ? 16.733 35.107 11.689 1.00 29.69 91 ASN A N 1
ATOM 693 C CA . ASN A 1 92 ? 18.038 34.609 12.110 1.00 33.60 91 ASN A CA 1
ATOM 694 C C . ASN A 1 92 ? 18.873 34.146 10.923 1.00 32.44 91 ASN A C 1
ATOM 695 O O . ASN A 1 92 ? 20.106 34.227 10.965 1.00 31.91 91 ASN A O 1
ATOM 700 N N . VAL A 1 93 ? 18.226 33.653 9.864 1.00 28.78 92 VAL A N 1
ATOM 701 C CA . VAL A 1 93 ? 18.958 33.294 8.652 1.00 26.32 92 VAL A CA 1
ATOM 702 C C . VAL A 1 93 ? 19.623 34.526 8.056 1.00 32.88 92 VAL A C 1
ATOM 703 O O . VAL A 1 93 ? 20.776 34.475 7.610 1.00 35.33 92 VAL A O 1
ATOM 707 N N . GLY A 1 94 ? 18.909 35.653 8.042 1.00 32.84 93 GLY A N 1
ATOM 708 C CA . GLY A 1 94 ? 19.499 36.885 7.548 1.00 28.41 93 GLY A CA 1
ATOM 709 C C . GLY A 1 94 ? 20.611 37.399 8.442 1.00 33.32 93 GLY A C 1
ATOM 710 O O . GLY A 1 94 ? 21.633 37.889 7.954 1.00 31.56 93 GLY A O 1
ATOM 711 N N . TYR A 1 95 ? 20.424 37.309 9.762 1.00 28.72 94 TYR A N 1
ATOM 712 C CA . TYR A 1 95 ? 21.501 37.637 10.693 1.00 31.03 94 TYR A CA 1
ATOM 713 C C . TYR A 1 95 ? 22.749 36.827 10.377 1.00 32.98 94 TYR A C 1
ATOM 714 O O . TYR A 1 95 ? 23.856 37.368 10.275 1.00 37.34 94 TYR A O 1
ATOM 723 N N . LEU A 1 96 ? 22.577 35.514 10.213 1.00 36.17 95 LEU A N 1
ATOM 724 C CA . LEU A 1 96 ? 23.703 34.627 9.949 1.00 35.83 95 LEU A CA 1
ATOM 725 C C . LEU A 1 96 ? 24.385 34.974 8.631 1.00 38.64 95 LEU A C 1
ATOM 726 O O . LEU A 1 96 ? 25.617 35.061 8.560 1.00 37.69 95 LEU A O 1
ATOM 731 N N . MET A 1 97 ? 23.596 35.189 7.574 1.00 33.85 96 MET A N 1
ATOM 732 C CA . MET A 1 97 ? 24.171 35.454 6.257 1.00 39.80 96 MET A CA 1
ATOM 733 C C . MET A 1 97 ? 24.949 36.763 6.245 1.00 34.21 96 MET A C 1
ATOM 734 O O . MET A 1 97 ? 26.074 36.824 5.737 1.00 33.63 96 MET A O 1
ATOM 739 N N . ALA A 1 98 ? 24.356 37.830 6.786 1.00 31.95 97 ALA A N 1
ATOM 740 C CA . ALA A 1 98 ? 25.052 39.112 6.839 1.00 34.46 97 ALA A CA 1
ATOM 741 C C . ALA A 1 98 ? 26.350 39.008 7.625 1.00 32.38 97 ALA A C 1
ATOM 742 O O . ALA A 1 98 ? 27.320 39.712 7.320 1.00 31.36 97 ALA A O 1
ATOM 744 N N . TRP A 1 99 ? 26.390 38.133 8.630 1.00 35.26 98 TRP A N 1
ATOM 745 C CA . TRP A 1 99 ? 27.605 37.965 9.418 1.00 42.83 98 TRP A CA 1
ATOM 746 C C . TRP A 1 99 ? 28.660 37.184 8.643 1.00 39.00 98 TRP A C 1
ATOM 747 O O . TRP A 1 99 ? 29.852 37.508 8.708 1.00 46.17 98 TRP A O 1
ATOM 758 N N . MET A 1 100 ? 28.239 36.153 7.902 1.00 47.63 99 MET A N 1
ATOM 759 C CA . MET A 1 100 ? 29.176 35.407 7.066 1.00 41.24 99 MET A CA 1
ATOM 760 C C . MET A 1 100 ? 29.815 36.304 6.018 1.00 49.94 99 MET A C 1
ATOM 761 O O . MET A 1 100 ? 31.026 36.229 5.777 1.00 40.00 99 MET A O 1
ATOM 766 N N . GLU A 1 101 ? 29.016 37.157 5.382 1.00 37.14 100 GLU A N 1
ATOM 767 C CA . GLU A 1 101 ? 29.490 38.006 4.297 1.00 50.59 100 GLU A CA 1
ATOM 768 C C . GLU A 1 101 ? 30.323 39.185 4.782 1.00 42.21 100 GLU A C 1
ATOM 769 O O . GLU A 1 101 ? 30.727 40.015 3.960 1.00 46.24 100 GLU A O 1
ATOM 775 N N . GLY A 1 102 ? 30.586 39.279 6.085 1.00 48.76 101 GLY A N 1
ATOM 776 C CA . GLY A 1 102 ? 31.526 40.252 6.605 1.00 41.67 101 GLY A CA 1
ATOM 777 C C . GLY A 1 102 ? 31.020 41.671 6.704 1.00 42.47 101 GLY A C 1
ATOM 778 O O . GLY A 1 102 ? 31.831 42.602 6.705 1.00 32.03 101 GLY A O 1
ATOM 779 N N . PHE A 1 103 ? 29.710 41.874 6.793 1.00 32.25 102 PHE A N 1
ATOM 780 C CA . PHE A 1 103 ? 29.182 43.226 6.894 1.00 34.72 102 PHE A CA 1
ATOM 781 C C . PHE A 1 103 ? 29.534 43.843 8.241 1.00 29.63 102 PHE A C 1
ATOM 782 O O . PHE A 1 103 ? 29.592 43.156 9.263 1.00 32.94 102 PHE A O 1
ATOM 790 N N . ASP A 1 104 ? 29.784 45.153 8.231 1.00 33.09 103 ASP A N 1
ATOM 791 C CA . ASP A 1 104 ? 30.110 45.859 9.464 1.00 38.40 103 ASP A CA 1
ATOM 792 C C . ASP A 1 104 ? 28.873 46.087 10.319 1.00 36.16 103 ASP A C 1
ATOM 793 O O . ASP A 1 104 ? 28.917 45.898 11.539 1.00 34.12 103 ASP A O 1
ATOM 798 N N . VAL A 1 105 ? 27.771 46.498 9.696 1.00 30.43 104 VAL A N 1
ATOM 799 C CA . VAL A 1 105 ? 26.531 46.818 10.392 1.00 36.13 104 VAL A CA 1
ATOM 800 C C . VAL A 1 105 ? 25.437 45.890 9.884 1.00 35.09 104 VAL A C 1
ATOM 801 O O . VAL A 1 105 ? 25.271 45.724 8.669 1.00 34.88 104 VAL A O 1
ATOM 805 N N . ILE A 1 106 ? 24.697 45.291 10.811 1.00 37.35 105 ILE A N 1
ATOM 806 C CA . ILE A 1 106 ? 23.512 44.502 10.500 1.00 33.16 105 ILE A CA 1
ATOM 807 C C . ILE A 1 106 ? 22.313 45.247 11.065 1.00 28.86 105 ILE A C 1
ATOM 808 O O . ILE A 1 106 ? 22.214 45.443 12.283 1.00 33.24 105 ILE A O 1
ATOM 813 N N . VAL A 1 107 ? 21.409 45.672 10.187 1.00 32.82 106 VAL A N 1
ATOM 814 C CA . VAL A 1 107 ? 20.222 46.426 10.574 1.00 31.21 106 VAL A CA 1
ATOM 815 C C . VAL A 1 107 ? 19.027 45.490 10.481 1.00 34.78 106 VAL A C 1
ATOM 816 O O . VAL A 1 107 ? 18.658 45.046 9.387 1.00 32.43 106 VAL A O 1
ATOM 820 N N . SER A 1 108 ? 18.416 45.193 11.624 1.00 31.23 107 SER A N 1
ATOM 821 C CA . SER A 1 108 ? 17.227 44.351 11.675 1.00 39.73 107 SER A CA 1
ATOM 822 C C . SER A 1 108 ? 15.985 45.218 11.498 1.00 32.82 107 SER A C 1
ATOM 823 O O . SER A 1 108 ? 15.781 46.179 12.248 1.00 29.25 107 SER A O 1
ATOM 826 N N . MET A 1 109 ? 15.160 44.885 10.507 1.00 33.35 108 MET A N 1
ATOM 827 C CA . MET A 1 109 ? 13.937 45.629 10.245 1.00 34.39 108 MET A CA 1
ATOM 828 C C . MET A 1 109 ? 12.800 44.663 9.948 1.00 33.12 108 MET A C 1
ATOM 829 O O . MET A 1 109 ? 13.018 43.494 9.618 1.00 31.34 108 MET A O 1
ATOM 834 N N . ASP A 1 110 ? 11.578 45.171 10.072 1.00 36.84 109 ASP A N 1
ATOM 835 C CA . ASP A 1 110 ? 10.379 44.474 9.629 1.00 33.49 109 ASP A CA 1
ATOM 836 C C . ASP A 1 110 ? 9.881 45.088 8.326 1.00 38.47 109 ASP A C 1
ATOM 837 O O . ASP A 1 110 ? 10.307 46.171 7.916 1.00 33.98 109 ASP A O 1
ATOM 842 N N . ASP A 1 111 ? 8.961 44.380 7.669 1.00 34.65 110 ASP A N 1
ATOM 843 C CA . ASP A 1 111 ? 8.470 44.816 6.368 1.00 31.36 110 ASP A CA 1
ATOM 844 C C . ASP A 1 111 ? 7.480 45.973 6.454 1.00 39.41 110 ASP A C 1
ATOM 845 O O . ASP A 1 111 ? 7.000 46.429 5.414 1.00 38.19 110 ASP A O 1
ATOM 850 N N . ASP A 1 112 ? 7.155 46.456 7.655 1.00 37.88 111 ASP A N 1
ATOM 851 C CA . ASP A 1 112 ? 6.290 47.621 7.805 1.00 42.73 111 ASP A CA 1
ATOM 852 C C . ASP A 1 112 ? 7.005 48.774 8.503 1.00 42.70 111 ASP A C 1
ATOM 853 O O . ASP A 1 112 ? 6.354 49.628 9.114 1.00 38.59 111 ASP A O 1
ATOM 858 N N . ASN A 1 113 ? 8.333 48.808 8.428 1.00 43.94 112 ASN A N 1
ATOM 859 C CA . ASN A 1 113 ? 9.141 49.902 8.953 1.00 33.85 112 ASN A CA 1
ATOM 860 C C . ASN A 1 113 ? 9.811 50.601 7.779 1.00 40.11 112 ASN A C 1
ATOM 861 O O . ASN A 1 113 ? 10.575 49.974 7.036 1.00 43.40 112 ASN A O 1
ATOM 866 N N . LEU A 1 114 ? 9.526 51.890 7.614 1.00 37.46 113 LEU A N 1
ATOM 867 C CA . LEU A 1 114 ? 9.968 52.643 6.454 1.00 41.39 113 LEU A CA 1
ATOM 868 C C . LEU A 1 114 ? 10.795 53.846 6.885 1.00 40.70 113 LEU A C 1
ATOM 869 O O . LEU A 1 114 ? 10.335 54.642 7.716 1.00 38.70 113 LEU A O 1
ATOM 874 N N . PRO A 1 115 ? 12.005 54.019 6.350 1.00 39.93 114 PRO A N 1
ATOM 875 C CA . PRO A 1 115 ? 12.837 55.158 6.755 1.00 41.26 114 PRO A CA 1
ATOM 876 C C . PRO A 1 115 ? 12.189 56.488 6.403 1.00 40.23 114 PRO A C 1
ATOM 877 O O . PRO A 1 115 ? 11.463 56.612 5.415 1.00 39.79 114 PRO A O 1
ATOM 881 N N . THR A 1 116 ? 12.465 57.495 7.233 1.00 41.78 115 THR A N 1
ATOM 882 C CA . THR A 1 116 ? 11.911 58.830 7.054 1.00 38.30 115 THR A CA 1
ATOM 883 C C . THR A 1 116 ? 12.927 59.849 6.562 1.00 37.01 115 THR A C 1
ATOM 884 O O . THR A 1 116 ? 12.537 60.970 6.218 1.00 39.41 115 THR A O 1
ATOM 888 N N . THR A 1 117 ? 14.210 59.504 6.525 1.00 39.87 116 THR A N 1
ATOM 889 C CA . THR A 1 117 ? 15.255 60.442 6.151 1.00 45.43 116 THR A CA 1
ATOM 890 C C . THR A 1 117 ? 16.206 59.783 5.161 1.00 45.07 116 THR A C 1
ATOM 891 O O . THR A 1 117 ? 16.291 58.556 5.069 1.00 48.40 116 THR A O 1
ATOM 895 N N . ASP A 1 118 ? 16.929 60.623 4.419 1.00 41.01 117 ASP A N 1
ATOM 896 C CA . ASP A 1 118 ? 17.868 60.110 3.428 1.00 48.39 117 ASP A CA 1
ATOM 897 C C . ASP A 1 118 ? 19.127 59.537 4.064 1.00 46.29 117 ASP A C 1
ATOM 898 O O . ASP A 1 118 ? 19.824 58.747 3.418 1.00 48.66 117 ASP A O 1
ATOM 903 N N . ASP A 1 119 ? 19.433 59.907 5.309 1.00 44.44 118 ASP A N 1
ATOM 904 C CA . ASP A 1 119 ? 20.624 59.429 6.000 1.00 44.64 118 ASP A CA 1
ATOM 905 C C . ASP A 1 119 ? 20.329 58.238 6.907 1.00 46.12 118 ASP A C 1
ATOM 906 O O . ASP A 1 119 ? 20.979 58.074 7.944 1.00 42.55 118 ASP A O 1
ATOM 911 N N . PHE A 1 120 ? 19.357 57.403 6.529 1.00 44.41 119 PHE A N 1
ATOM 912 C CA . PHE A 1 120 ? 18.968 56.272 7.368 1.00 40.19 119 PHE A CA 1
ATOM 913 C C . PHE A 1 120 ? 20.154 55.357 7.650 1.00 35.90 119 PHE A C 1
ATOM 914 O O . PHE A 1 120 ? 20.464 55.062 8.810 1.00 30.34 119 PHE A O 1
ATOM 922 N N . VAL A 1 121 ? 20.835 54.904 6.596 1.00 41.30 120 VAL A N 1
ATOM 923 C CA . VAL A 1 121 ? 21.966 53.998 6.774 1.00 39.23 120 VAL A CA 1
ATOM 924 C C . VAL A 1 121 ? 23.113 54.702 7.491 1.00 39.78 120 VAL A C 1
ATOM 925 O O . VAL A 1 121 ? 23.782 54.111 8.347 1.00 38.52 120 VAL A O 1
ATOM 929 N N . GLU A 1 122 ? 23.350 55.976 7.163 1.00 38.21 121 GLU A N 1
ATOM 930 C CA . GLU A 1 122 ? 24.441 56.716 7.793 1.00 35.64 121 GLU A CA 1
ATOM 931 C C . GLU A 1 122 ? 24.235 56.837 9.297 1.00 40.29 121 GLU A C 1
ATOM 932 O O . GLU A 1 122 ? 25.185 56.689 10.075 1.00 40.95 121 GLU A O 1
ATOM 938 N N . ARG A 1 123 ? 22.999 57.102 9.727 1.00 42.20 122 ARG A N 1
ATOM 939 C CA . ARG A 1 123 ? 22.724 57.223 11.154 1.00 38.01 122 ARG A CA 1
ATOM 940 C C . ARG A 1 123 ? 22.927 55.895 11.872 1.00 34.32 122 ARG A C 1
ATOM 941 O O . ARG A 1 123 ? 23.408 55.866 13.010 1.00 33.41 122 ARG A O 1
ATOM 949 N N . HIS A 1 124 ? 22.569 54.784 11.223 1.00 32.24 123 HIS A N 1
ATOM 950 C CA . HIS A 1 124 ? 22.761 53.473 11.833 1.00 34.34 123 HIS A CA 1
ATOM 951 C C . HIS A 1 124 ? 24.230 53.073 11.898 1.00 33.15 123 HIS A C 1
ATOM 952 O O . HIS A 1 124 ? 24.574 52.152 12.647 1.00 32.96 123 HIS A O 1
ATOM 959 N N . GLN A 1 125 ? 25.101 53.739 11.140 1.00 36.34 124 GLN A N 1
ATOM 960 C CA . GLN A 1 125 ? 26.528 53.439 11.192 1.00 34.18 124 GLN A CA 1
ATOM 961 C C . GLN A 1 125 ? 27.183 53.891 12.493 1.00 37.34 124 GLN A C 1
ATOM 962 O O . GLN A 1 125 ? 28.391 53.685 12.660 1.00 33.89 124 GLN A O 1
ATOM 968 N N . VAL A 1 126 ? 26.419 54.480 13.416 1.00 32.19 125 VAL A N 1
ATOM 969 C CA . VAL A 1 126 ? 26.953 54.922 14.699 1.00 35.07 125 VAL A CA 1
ATOM 970 C C . VAL A 1 126 ? 27.506 53.758 15.514 1.00 41.65 125 VAL A C 1
ATOM 971 O O . VAL A 1 126 ? 28.335 53.964 16.407 1.00 34.18 125 VAL A O 1
ATOM 975 N N . VAL A 1 127 ? 27.093 52.527 15.208 1.00 29.89 126 VAL A N 1
ATOM 976 C CA . VAL A 1 127 ? 27.582 51.348 15.915 1.00 28.16 126 VAL A CA 1
ATOM 977 C C . VAL A 1 127 ? 29.002 51.008 15.474 1.00 33.80 126 VAL A C 1
ATOM 978 O O . VAL A 1 127 ? 29.555 49.977 15.874 1.00 32.96 126 VAL A O 1
ATOM 982 N N . CYS A 1 128 ? 29.601 51.864 14.644 1.00 30.36 127 CYS A N 1
ATOM 983 C CA . CYS A 1 128 ? 30.953 51.654 14.142 1.00 39.67 127 CYS A CA 1
ATOM 984 C C . CYS A 1 128 ? 31.940 52.739 14.546 1.00 41.08 127 CYS A C 1
ATOM 985 O O . CYS A 1 128 ? 33.103 52.676 14.129 1.00 41.80 127 CYS A O 1
ATOM 988 N N . GLN A 1 129 ? 31.525 53.732 15.332 1.00 35.91 128 GLN A N 1
ATOM 989 C CA . GLN A 1 129 ? 32.415 54.848 15.630 1.00 43.97 128 GLN A CA 1
ATOM 990 C C . GLN A 1 129 ? 33.512 54.490 16.624 1.00 36.85 128 GLN A C 1
ATOM 991 O O . GLN A 1 129 ? 34.542 55.170 16.656 1.00 41.48 128 GLN A O 1
ATOM 997 N N . GLY A 1 130 ? 33.322 53.446 17.428 1.00 38.77 129 GLY A N 1
ATOM 998 C CA . GLY A 1 130 ? 34.324 53.035 18.383 1.00 45.76 129 GLY A CA 1
ATOM 999 C C . GLY A 1 130 ? 34.212 53.770 19.705 1.00 42.32 129 GLY A C 1
ATOM 1000 O O . GLY A 1 130 ? 33.356 54.642 19.885 1.00 39.51 129 GLY A O 1
ATOM 1001 N N . PRO A 1 131 ? 35.079 53.431 20.658 1.00 39.35 130 PRO A N 1
ATOM 1002 C CA . PRO A 1 131 ? 34.999 54.060 21.980 1.00 38.61 130 PRO A CA 1
ATOM 1003 C C . PRO A 1 131 ? 35.399 55.525 21.927 1.00 39.82 130 PRO A C 1
ATOM 1004 O O . PRO A 1 131 ? 36.277 55.927 21.160 1.00 42.65 130 PRO A O 1
ATOM 1008 N N . ARG A 1 132 ? 34.732 56.325 22.755 1.00 39.04 131 ARG A N 1
ATOM 1009 C CA . ARG A 1 132 ? 35.018 57.748 22.879 1.00 44.50 131 ARG A CA 1
ATOM 1010 C C . ARG A 1 132 ? 34.269 58.291 24.085 1.00 42.66 131 ARG A C 1
ATOM 1011 O O . ARG A 1 132 ? 33.212 57.774 24.456 1.00 38.82 131 ARG A O 1
ATOM 1019 N N . THR A 1 133 ? 34.835 59.327 24.698 1.00 42.70 132 THR A N 1
ATOM 1020 C CA . THR A 1 133 ? 34.161 60.011 25.794 1.00 41.99 132 THR A CA 1
ATOM 1021 C C . THR A 1 133 ? 32.980 60.798 25.241 1.00 42.33 132 THR A C 1
ATOM 1022 O O . THR A 1 133 ? 33.153 61.666 24.379 1.00 41.96 132 THR A O 1
ATOM 1026 N N . GLN A 1 134 ? 31.785 60.493 25.733 1.00 39.12 133 GLN A N 1
ATOM 1027 C CA . GLN A 1 134 ? 30.552 61.009 25.159 1.00 43.06 133 GLN A CA 1
ATOM 1028 C C . GLN A 1 134 ? 29.512 61.117 26.262 1.00 43.82 133 GLN A C 1
ATOM 1029 O O . GLN A 1 134 ? 29.647 60.477 27.311 1.00 38.41 133 GLN A O 1
ATOM 1035 N N . PRO A 1 135 ? 28.464 61.919 26.061 1.00 46.13 134 PRO A N 1
ATOM 1036 C CA . PRO A 1 135 ? 27.394 62.002 27.069 1.00 42.36 134 PRO A CA 1
ATOM 1037 C C . PRO A 1 135 ? 26.633 60.687 27.161 1.00 36.44 134 PRO A C 1
ATOM 1038 O O . PRO A 1 135 ? 26.024 60.237 26.188 1.00 41.73 134 PRO A O 1
ATOM 1042 N N . VAL A 1 136 ? 26.678 60.067 28.337 1.00 35.24 135 VAL A N 1
ATOM 1043 C CA . VAL A 1 136 ? 25.965 58.827 28.609 1.00 35.34 135 VAL A CA 1
ATOM 1044 C C . VAL A 1 136 ? 24.860 59.121 29.611 1.00 42.28 135 VAL A C 1
ATOM 1045 O O . VAL A 1 136 ? 25.029 59.945 30.519 1.00 37.64 135 VAL A O 1
ATOM 1049 N N . THR A 1 137 ? 23.723 58.457 29.436 1.00 35.14 136 THR A N 1
ATOM 1050 C CA . THR A 1 137 ? 22.532 58.707 30.236 1.00 36.31 136 THR A CA 1
ATOM 1051 C C . THR A 1 137 ? 22.354 57.580 31.245 1.00 29.73 136 THR A C 1
ATOM 1052 O O . THR A 1 137 ? 22.290 56.406 30.866 1.00 34.11 136 THR A O 1
ATOM 1056 N N . ALA A 1 138 ? 22.281 57.940 32.525 1.00 33.25 137 ALA A N 1
ATOM 1057 C CA . ALA A 1 138 ? 22.042 56.992 33.602 1.00 36.91 137 ALA A CA 1
ATOM 1058 C C . ALA A 1 138 ? 20.719 57.308 34.286 1.00 36.46 137 ALA A C 1
ATOM 1059 O O . ALA A 1 138 ? 20.278 58.461 34.320 1.00 37.08 137 ALA A O 1
ATOM 1061 N N . SER A 1 139 ? 20.087 56.272 34.834 1.00 37.76 138 SER A N 1
ATOM 1062 C CA . SER A 1 139 ? 18.821 56.411 35.538 1.00 34.24 138 SER A CA 1
ATOM 1063 C C . SER A 1 139 ? 18.912 55.731 36.896 1.00 36.87 138 SER A C 1
ATOM 1064 O O . SER A 1 139 ? 19.488 54.646 37.019 1.00 39.10 138 SER A O 1
ATOM 1067 N N . SER A 1 140 ? 18.322 56.371 37.909 1.00 39.26 139 SER A N 1
ATOM 1068 C CA . SER A 1 140 ? 18.485 55.904 39.283 1.00 44.12 139 SER A CA 1
ATOM 1069 C C . SER A 1 140 ? 17.834 54.545 39.514 1.00 40.85 139 SER A C 1
ATOM 1070 O O . SER A 1 140 ? 18.271 53.799 40.397 1.00 41.19 139 SER A O 1
ATOM 1073 N N . ASP A 1 141 ? 16.800 54.202 38.748 1.00 37.22 140 ASP A N 1
ATOM 1074 C CA . ASP A 1 141 ? 16.155 52.904 38.900 1.00 35.39 140 ASP A CA 1
ATOM 1075 C C . ASP A 1 141 ? 16.718 51.846 37.959 1.00 36.86 140 ASP A C 1
ATOM 1076 O O . ASP A 1 141 ? 16.219 50.716 37.950 1.00 36.49 140 ASP A O 1
ATOM 1081 N N . GLY A 1 142 ? 17.740 52.181 37.174 1.00 36.13 141 GLY A N 1
ATOM 1082 C CA . GLY A 1 142 ? 18.345 51.228 36.267 1.00 33.19 141 GLY A CA 1
ATOM 1083 C C . GLY A 1 142 ? 17.588 50.989 34.982 1.00 33.94 141 GLY A C 1
ATOM 1084 O O . GLY A 1 142 ? 17.947 50.070 34.235 1.00 32.63 141 GLY A O 1
ATOM 1085 N N . TRP A 1 143 ? 16.556 51.783 34.696 1.00 30.94 142 TRP A N 1
ATOM 1086 C CA . TRP A 1 143 ? 15.746 51.623 33.499 1.00 32.96 142 TRP A CA 1
ATOM 1087 C C . TRP A 1 143 ? 15.613 52.959 32.783 1.00 32.99 142 TRP A C 1
ATOM 1088 O O . TRP A 1 143 ? 15.568 54.017 33.413 1.00 32.10 142 TRP A O 1
ATOM 1099 N N . PHE A 1 144 ? 15.546 52.898 31.455 1.00 27.31 143 PHE A N 1
ATOM 1100 C CA . PHE A 1 144 ? 15.295 54.070 30.630 1.00 28.75 143 PHE A CA 1
ATOM 1101 C C . PHE A 1 144 ? 14.100 53.791 29.732 1.00 29.13 143 PHE A C 1
ATOM 1102 O O . PHE A 1 144 ? 13.985 52.703 29.161 1.00 27.39 143 PHE A O 1
ATOM 1110 N N . ASN A 1 145 ? 13.205 54.769 29.620 1.00 32.51 144 ASN A N 1
ATOM 1111 C CA . ASN A 1 145 ? 12.011 54.649 28.785 1.00 35.23 144 ASN A CA 1
ATOM 1112 C C . ASN A 1 145 ? 12.272 55.402 27.485 1.00 26.21 144 ASN A C 1
ATOM 1113 O O . ASN A 1 145 ? 12.218 56.634 27.446 1.00 31.52 144 ASN A O 1
ATOM 1118 N N . ASN A 1 146 ? 12.549 54.655 26.412 1.00 26.25 145 ASN A N 1
ATOM 1119 C CA . ASN A 1 146 ? 12.855 55.284 25.133 1.00 30.77 145 ASN A CA 1
ATOM 1120 C C . ASN A 1 146 ? 11.637 55.952 24.508 1.00 33.35 145 ASN A C 1
ATOM 1121 O O . ASN A 1 146 ? 11.797 56.841 23.665 1.00 37.07 145 ASN A O 1
ATOM 1126 N N . CYS A 1 147 ? 10.426 55.549 24.898 1.00 30.77 146 CYS A N 1
ATOM 1127 C CA . CYS A 1 147 ? 9.231 56.209 24.388 1.00 29.58 146 CYS A CA 1
ATOM 1128 C C . CYS A 1 147 ? 9.055 57.611 24.953 1.00 35.44 146 CYS A C 1
ATOM 1129 O O . CYS A 1 147 ? 8.233 58.371 24.429 1.00 36.18 146 CYS A O 1
ATOM 1132 N N . ALA A 1 148 ? 9.798 57.970 26.003 1.00 31.72 147 ALA A N 1
ATOM 1133 C CA . ALA A 1 148 ? 9.838 59.350 26.469 1.00 32.95 147 ALA A CA 1
ATOM 1134 C C . ALA A 1 148 ? 10.592 60.265 25.514 1.00 31.20 147 ALA A C 1
ATOM 1135 O O . ALA A 1 148 ? 10.523 61.488 25.670 1.00 33.77 147 ALA A O 1
ATOM 1137 N N . LEU A 1 149 ? 11.314 59.705 24.544 1.00 32.14 148 LEU A N 1
ATOM 1138 C CA . LEU A 1 149 ? 11.958 60.487 23.498 1.00 32.93 148 LEU A CA 1
ATOM 1139 C C . LEU A 1 149 ? 11.002 60.864 22.377 1.00 33.90 148 LEU A C 1
ATOM 1140 O O . LEU A 1 149 ? 11.401 61.588 21.459 1.00 32.51 148 LEU A O 1
ATOM 1145 N N . LEU A 1 150 ? 9.759 60.393 22.430 1.00 37.37 149 LEU A N 1
ATOM 1146 C CA . LEU A 1 150 ? 8.771 60.637 21.394 1.00 37.80 149 LEU A CA 1
ATOM 1147 C C . LEU A 1 150 ? 7.600 61.426 21.962 1.00 42.57 149 LEU A C 1
ATOM 1148 O O . LEU A 1 150 ? 7.336 61.412 23.168 1.00 39.67 149 LEU A O 1
ATOM 1153 N N . GLU A 1 151 ? 6.899 62.123 21.072 1.00 40.40 150 GLU A N 1
ATOM 1154 C CA . GLU A 1 151 ? 5.639 62.775 21.410 1.00 39.16 150 GLU A CA 1
ATOM 1155 C C . GLU A 1 151 ? 4.516 61.791 21.110 1.00 37.47 150 GLU A C 1
ATOM 1156 O O . GLU A 1 151 ? 4.245 61.485 19.945 1.00 37.68 150 GLU A O 1
ATOM 1162 N N . VAL A 1 152 ? 3.873 61.282 22.158 1.00 35.95 151 VAL A N 1
ATOM 1163 C CA . VAL A 1 152 ? 2.897 60.207 22.036 1.00 36.81 151 VAL A CA 1
ATOM 1164 C C . VAL A 1 152 ? 1.565 60.681 22.599 1.00 39.39 151 VAL A C 1
ATOM 1165 O O . VAL A 1 152 ? 1.513 61.241 23.700 1.00 34.28 151 VAL A O 1
ATOM 1169 N N . GLU A 1 153 ? 0.495 60.452 21.843 1.00 37.19 152 GLU A N 1
ATOM 1170 C CA . GLU A 1 153 ? -0.870 60.681 22.278 1.00 35.29 152 GLU A CA 1
ATOM 1171 C C . GLU A 1 153 ? -1.584 59.342 22.457 1.00 39.33 152 GLU A C 1
ATOM 1172 O O . GLU A 1 153 ? -1.255 58.367 21.774 1.00 37.83 152 GLU A O 1
ATOM 1178 N N . PRO A 1 154 ? -2.566 59.252 23.369 1.00 37.16 153 PRO A N 1
ATOM 1179 C CA . PRO A 1 154 ? -3.092 60.324 24.218 1.00 35.18 153 PRO A CA 1
ATOM 1180 C C . PRO A 1 154 ? -2.369 60.476 25.555 1.00 31.23 153 PRO A C 1
ATOM 1181 O O . PRO A 1 154 ? -2.716 61.373 26.322 1.00 42.19 153 PRO A O 1
ATOM 1185 N N . THR A 1 155 ? -1.393 59.617 25.837 1.00 36.58 154 THR A N 1
ATOM 1186 C CA . THR A 1 155 ? -0.741 59.634 27.140 1.00 37.91 154 THR A CA 1
ATOM 1187 C C . THR A 1 155 ? 0.629 58.977 27.025 1.00 40.09 154 THR A C 1
ATOM 1188 O O . THR A 1 155 ? 0.998 58.436 25.979 1.00 34.55 154 THR A O 1
ATOM 1192 N N . GLU A 1 156 ? 1.383 59.040 28.121 1.00 36.78 155 GLU A N 1
ATOM 1193 C CA . GLU A 1 156 ? 2.716 58.455 28.148 1.00 34.70 155 GLU A CA 1
ATOM 1194 C C . GLU A 1 156 ? 2.632 56.935 28.158 1.00 34.55 155 GLU A C 1
ATOM 1195 O O . GLU A 1 156 ? 1.754 56.348 28.796 1.00 33.63 155 GLU A O 1
ATOM 1201 N N . VAL A 1 157 ? 3.552 56.294 27.440 1.00 29.00 156 VAL A N 1
ATOM 120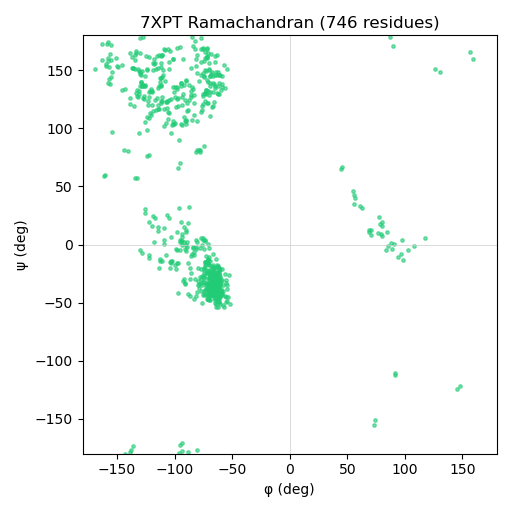2 C CA . VAL A 1 157 ? 3.587 54.844 27.324 1.00 31.82 156 VAL A CA 1
ATOM 1203 C C . VAL A 1 157 ? 5.016 54.362 27.537 1.00 36.57 156 VAL A C 1
ATOM 1204 O O . VAL A 1 157 ? 5.973 55.136 27.518 1.00 34.18 156 VAL A O 1
ATOM 1208 N N . PHE A 1 158 ? 5.139 53.060 27.741 1.00 32.64 157 PHE A N 1
ATOM 1209 C CA . PHE A 1 158 ? 6.399 52.351 27.828 1.00 36.13 157 PHE A CA 1
ATOM 1210 C C . PHE A 1 158 ? 6.557 51.431 26.624 1.00 32.60 157 PHE A C 1
ATOM 1211 O O . PHE A 1 158 ? 5.568 51.033 26.000 1.00 31.41 157 PHE A O 1
ATOM 1219 N N . PRO A 1 159 ? 7.786 51.083 26.258 1.00 30.83 158 PRO A N 1
ATOM 1220 C CA . PRO A 1 159 ? 7.987 50.179 25.125 1.00 30.35 158 PRO A CA 1
ATOM 1221 C C . PRO A 1 159 ? 7.646 48.743 25.490 1.00 28.98 158 PRO A C 1
ATOM 1222 O O . PRO A 1 159 ? 7.633 48.352 26.658 1.00 30.79 158 PRO A O 1
ATOM 1226 N N . ARG A 1 160 ? 7.355 47.960 24.454 1.00 31.18 159 ARG A N 1
ATOM 1227 C CA . ARG A 1 160 ? 7.173 46.525 24.625 1.00 32.05 159 ARG A CA 1
ATOM 1228 C C . ARG A 1 160 ? 8.412 45.920 25.275 1.00 31.58 159 ARG A C 1
ATOM 1229 O O . ARG A 1 160 ? 9.542 46.240 24.897 1.00 28.64 159 ARG A O 1
ATOM 1237 N N . GLY A 1 161 ? 8.199 45.061 26.269 1.00 30.00 160 GLY A N 1
ATOM 1238 C CA . GLY A 1 161 ? 9.296 44.445 26.985 1.00 28.31 160 GLY A CA 1
ATOM 1239 C C . GLY A 1 161 ? 9.805 45.213 28.186 1.00 32.18 160 GLY A C 1
ATOM 1240 O O . GLY A 1 161 ? 10.698 44.714 28.884 1.00 31.63 160 GLY A O 1
ATOM 1241 N N . PHE A 1 162 ? 9.280 46.404 28.449 1.00 32.06 161 PHE A N 1
ATOM 1242 C CA . PHE A 1 162 ? 9.679 47.145 29.642 1.00 30.03 161 PHE A CA 1
ATOM 1243 C C . PHE A 1 162 ? 9.054 46.488 30.868 1.00 35.36 161 PHE A C 1
ATOM 1244 O O . PHE A 1 162 ? 7.846 46.224 30.873 1.00 31.74 161 PHE A O 1
ATOM 1252 N N . PRO A 1 163 ? 9.829 46.207 31.916 1.00 35.37 162 PRO A N 1
ATOM 1253 C CA . PRO A 1 163 ? 9.276 45.475 33.061 1.00 33.69 162 PRO A CA 1
ATOM 1254 C C . PRO A 1 163 ? 8.145 46.248 33.722 1.00 35.30 162 PRO A C 1
ATOM 1255 O O . PRO A 1 163 ? 8.212 47.467 33.889 1.00 36.61 162 PRO A O 1
ATOM 1259 N N . PHE A 1 164 ? 7.092 45.521 34.099 1.00 28.25 163 PHE A N 1
ATOM 1260 C CA . PHE A 1 164 ? 5.923 46.175 34.673 1.00 30.55 163 PHE A CA 1
ATOM 1261 C C . PHE A 1 164 ? 6.134 46.588 36.123 1.00 28.27 163 PHE A C 1
ATOM 1262 O O . PHE A 1 164 ? 5.604 47.621 36.544 1.00 30.40 163 PHE A O 1
ATOM 1270 N N . HIS A 1 165 ? 6.906 45.817 36.894 1.00 32.79 164 HIS A N 1
ATOM 1271 C CA . HIS A 1 165 ? 7.114 46.153 38.299 1.00 39.40 164 HIS A CA 1
ATOM 1272 C C . HIS A 1 165 ? 7.791 47.506 38.479 1.00 36.21 164 HIS A C 1
ATOM 1273 O O . HIS A 1 165 ? 7.649 48.120 39.543 1.00 35.28 164 HIS A O 1
ATOM 1280 N N . ALA A 1 166 ? 8.509 47.990 37.469 1.00 30.17 165 ALA A N 1
ATOM 1281 C CA . ALA A 1 166 ? 9.256 49.236 37.569 1.00 40.47 165 ALA A CA 1
ATOM 1282 C C . ALA A 1 166 ? 8.531 50.427 36.956 1.00 39.43 165 ALA A C 1
ATOM 1283 O O . ALA A 1 166 ? 9.036 51.551 37.043 1.00 43.56 165 ALA A O 1
ATOM 1285 N N . ARG A 1 167 ? 7.362 50.215 36.344 1.00 40.90 166 ARG A N 1
ATOM 1286 C CA . ARG A 1 167 ? 6.700 51.315 35.643 1.00 38.31 166 ARG A CA 1
ATOM 1287 C C . ARG A 1 167 ? 6.127 52.366 36.588 1.00 39.65 166 ARG A C 1
ATOM 1288 O O . ARG A 1 167 ? 6.338 53.566 36.336 1.00 39.71 166 ARG A O 1
ATOM 1296 N N . PRO A 1 168 ? 5.401 52.017 37.663 1.00 38.70 167 PRO A N 1
ATOM 1297 C CA . PRO A 1 168 ? 4.823 53.081 38.507 1.00 42.71 167 PRO A CA 1
ATOM 1298 C C . PRO A 1 168 ? 5.858 53.987 39.151 1.00 44.84 167 PRO A C 1
ATOM 1299 O O . PRO A 1 168 ? 5.613 55.191 39.295 1.00 47.60 167 PRO A O 1
ATOM 1303 N N . ALA A 1 169 ? 7.009 53.447 39.543 1.00 38.11 168 ALA A N 1
ATOM 1304 C CA . ALA A 1 169 ? 8.035 54.226 40.222 1.00 47.11 168 ALA A CA 1
ATOM 1305 C C . ALA A 1 169 ? 9.026 54.876 39.267 1.00 47.43 168 ALA A C 1
ATOM 1306 O O . ALA A 1 169 ? 9.941 55.567 39.726 1.00 49.01 168 ALA A O 1
ATOM 1308 N N . HIS A 1 170 ? 8.873 54.674 37.957 1.00 47.54 169 HIS A N 1
ATOM 1309 C CA . HIS A 1 170 ? 9.842 55.226 37.018 1.00 39.31 169 HIS A CA 1
ATOM 1310 C C . HIS A 1 170 ? 9.718 56.740 36.908 1.00 45.92 169 HIS A C 1
ATOM 1311 O O . HIS A 1 170 ? 10.687 57.415 36.542 1.00 45.95 169 HIS A O 1
ATOM 1318 N N . ALA A 1 171 ? 8.541 57.290 37.218 1.00 41.09 170 ALA A N 1
ATOM 1319 C CA . ALA A 1 171 ? 8.369 58.737 37.174 1.00 49.92 170 ALA A CA 1
ATOM 1320 C C . ALA A 1 171 ? 9.217 59.437 38.228 1.00 49.97 170 ALA A C 1
ATOM 1321 O O . ALA A 1 171 ? 9.626 60.587 38.030 1.00 52.47 170 ALA A O 1
ATOM 1323 N N . GLN A 1 172 ? 9.496 58.765 39.345 1.00 48.88 171 GLN A N 1
ATOM 1324 C CA . GLN A 1 172 ? 10.330 59.320 40.402 1.00 46.67 171 GLN A CA 1
ATOM 1325 C C . GLN A 1 172 ? 11.819 59.107 40.164 1.00 44.59 171 GLN A C 1
ATOM 1326 O O . GLN A 1 172 ? 12.632 59.664 40.910 1.00 47.09 171 GLN A O 1
ATOM 1332 N N . ALA A 1 173 ? 12.193 58.323 39.157 1.00 41.57 172 ALA A N 1
ATOM 1333 C CA . ALA A 1 173 ? 13.600 58.056 38.897 1.00 48.43 172 ALA A CA 1
ATOM 1334 C C . ALA A 1 173 ? 14.315 59.320 38.431 1.00 47.27 172 ALA A C 1
ATOM 1335 O O . ALA A 1 173 ? 13.731 60.189 37.778 1.00 53.58 172 ALA A O 1
ATOM 1337 N N . ARG A 1 174 ? 15.595 59.413 38.777 1.00 44.51 173 ARG A N 1
ATOM 1338 C CA . ARG A 1 174 ? 16.425 60.553 38.415 1.00 51.86 173 ARG A CA 1
ATOM 1339 C C . ARG A 1 174 ? 17.246 60.212 37.179 1.00 44.70 173 ARG A C 1
ATOM 1340 O O . ARG A 1 174 ? 17.968 59.210 37.162 1.00 43.01 173 ARG A O 1
ATOM 1348 N N . THR A 1 175 ? 17.133 61.046 36.151 1.00 47.56 174 THR A N 1
ATOM 1349 C CA . THR A 1 175 ? 17.881 60.872 34.914 1.00 43.05 174 THR A CA 1
ATOM 1350 C C . THR A 1 175 ? 19.042 61.858 34.890 1.00 47.91 174 THR A C 1
ATOM 1351 O O . THR A 1 175 ? 18.839 63.066 35.052 1.00 47.44 174 THR A O 1
ATOM 1355 N N . SER A 1 176 ? 20.253 61.341 34.699 1.00 43.42 175 SER A N 1
ATOM 1356 C CA . SER A 1 176 ? 21.455 62.161 34.692 1.00 44.97 175 SER A CA 1
ATOM 1357 C C . SER A 1 176 ? 22.286 61.853 33.456 1.00 43.58 175 SER A C 1
ATOM 1358 O O . SER A 1 176 ? 22.293 60.726 32.953 1.00 41.33 175 SER A O 1
ATOM 1361 N N . VAL A 1 177 ? 22.984 62.876 32.969 1.00 46.06 176 VAL A N 1
ATOM 1362 C CA . VAL A 1 177 ? 23.855 62.765 31.806 1.00 44.19 176 VAL A CA 1
ATOM 1363 C C . VAL A 1 177 ? 25.221 63.320 32.178 1.00 44.00 176 VAL A C 1
ATOM 1364 O O . VAL A 1 177 ? 25.321 64.365 32.830 1.00 44.76 176 VAL A O 1
ATOM 1368 N N . CYS A 1 178 ? 26.275 62.613 31.775 1.00 43.59 177 CYS A N 1
ATOM 1369 C CA . CYS A 1 178 ? 27.634 63.050 32.054 1.00 44.39 177 CYS A CA 1
ATOM 1370 C C . CYS A 1 178 ? 28.572 62.456 31.015 1.00 47.20 177 CYS A C 1
ATOM 1371 O O . CYS A 1 178 ? 28.261 61.452 30.368 1.00 40.31 177 CYS A O 1
ATOM 1374 N N . GLU A 1 179 ? 29.729 63.094 30.863 1.00 45.83 178 GLU A N 1
ATOM 1375 C CA . GLU A 1 179 ? 30.725 62.662 29.891 1.00 45.41 178 GLU A CA 1
ATOM 1376 C C . GLU A 1 179 ? 31.454 61.433 30.419 1.00 46.41 178 GLU A C 1
ATOM 1377 O O . GLU A 1 179 ? 32.102 61.493 31.469 1.00 52.30 178 GLU A O 1
ATOM 1383 N N . ARG A 1 180 ? 31.347 60.322 29.695 1.00 43.85 179 ARG A N 1
ATOM 1384 C CA . ARG A 1 180 ? 32.020 59.084 30.060 1.00 49.37 179 ARG A CA 1
ATOM 1385 C C . ARG A 1 180 ? 32.424 58.357 28.789 1.00 47.17 179 ARG A C 1
ATOM 1386 O O . ARG A 1 180 ? 31.802 58.558 27.739 1.00 36.94 179 ARG A O 1
ATOM 1394 N N . PRO A 1 181 ? 33.462 57.523 28.843 1.00 39.23 180 PRO A N 1
ATOM 1395 C CA . PRO A 1 181 ? 33.790 56.687 27.683 1.00 36.02 180 PRO A CA 1
ATOM 1396 C C . PRO A 1 181 ? 32.699 55.659 27.425 1.00 38.78 180 PRO A C 1
ATOM 1397 O O . PRO A 1 181 ? 32.151 55.059 28.353 1.00 32.08 180 PRO A O 1
ATOM 1401 N N . ALA A 1 182 ? 32.383 55.463 26.147 1.00 34.20 181 ALA A N 1
ATOM 1402 C CA . ALA A 1 182 ? 31.389 54.478 25.748 1.00 34.09 181 ALA A CA 1
ATOM 1403 C C . ALA A 1 182 ? 31.673 54.035 24.321 1.00 42.84 181 ALA A C 1
ATOM 1404 O O . ALA A 1 182 ? 32.168 54.813 23.502 1.00 38.99 181 ALA A O 1
ATOM 1406 N N . ASP A 1 183 ? 31.352 52.776 24.034 1.00 39.39 182 ASP A N 1
ATOM 1407 C CA . ASP A 1 183 ? 31.553 52.171 22.719 1.00 31.23 182 ASP A CA 1
ATOM 1408 C C . ASP A 1 183 ? 30.199 51.643 22.254 1.00 29.88 182 ASP A C 1
ATOM 1409 O O . ASP A 1 183 ? 29.782 50.551 22.651 1.00 33.48 182 ASP A O 1
ATOM 1414 N N . VAL A 1 184 ? 29.515 52.418 21.414 1.00 31.28 183 VAL A N 1
ATOM 1415 C CA . VAL A 1 184 ? 28.178 52.044 20.963 1.00 32.45 183 VAL A CA 1
ATOM 1416 C C . VAL A 1 184 ? 28.287 50.897 19.966 1.00 30.02 183 VAL A C 1
ATOM 1417 O O . VAL A 1 184 ? 28.974 51.008 18.944 1.00 35.53 183 VAL A O 1
ATOM 1421 N N . ARG A 1 185 ? 27.602 49.789 20.260 1.00 31.49 184 ARG A N 1
ATOM 1422 C CA . ARG A 1 185 ? 27.538 48.649 19.358 1.00 25.05 184 ARG A CA 1
ATOM 1423 C C . ARG A 1 185 ? 26.119 48.267 18.961 1.00 23.86 184 ARG A C 1
ATOM 1424 O O . ARG A 1 185 ? 25.953 47.454 18.046 1.00 26.54 184 ARG A O 1
ATOM 1432 N N . ILE A 1 186 ? 25.100 48.817 19.618 1.00 26.45 185 ILE A N 1
ATOM 1433 C CA . ILE A 1 186 ? 23.703 48.592 19.262 1.00 26.74 185 ILE A CA 1
ATOM 1434 C C . ILE A 1 186 ? 23.016 49.948 19.190 1.00 29.22 185 ILE A C 1
ATOM 1435 O O . ILE A 1 186 ? 23.133 50.755 20.118 1.00 31.63 185 ILE A O 1
ATOM 1440 N N . ASN A 1 187 ? 22.306 50.202 18.091 1.00 28.61 186 ASN A N 1
ATOM 1441 C CA . ASN A 1 187 ? 21.573 51.453 17.915 1.00 26.34 186 ASN A CA 1
ATOM 1442 C C . ASN A 1 187 ? 20.123 51.130 17.588 1.00 32.81 186 ASN A C 1
ATOM 1443 O O . ASN A 1 187 ? 19.811 50.722 16.463 1.00 29.64 186 ASN A O 1
ATOM 1448 N N . ALA A 1 188 ? 19.242 51.321 18.565 1.00 29.94 187 ALA A N 1
ATOM 1449 C CA . ALA A 1 188 ? 17.812 51.086 18.385 1.00 33.80 187 ALA A CA 1
ATOM 1450 C C . ALA A 1 188 ? 17.175 52.382 17.899 1.00 27.64 187 ALA A C 1
ATOM 1451 O O . ALA A 1 188 ? 16.983 53.324 18.671 1.00 28.04 187 ALA A O 1
ATOM 1453 N N . GLY A 1 189 ? 16.861 52.436 16.607 1.00 34.55 188 GLY A N 1
ATOM 1454 C CA . GLY A 1 189 ? 16.150 53.581 16.076 1.00 29.73 188 GLY A CA 1
ATOM 1455 C C . GLY A 1 189 ? 14.693 53.576 16.498 1.00 32.27 188 GLY A C 1
ATOM 1456 O O . GLY A 1 189 ? 14.083 52.528 16.708 1.00 34.68 188 GLY A O 1
ATOM 1457 N N . LEU A 1 190 ? 14.129 54.775 16.627 1.00 27.23 189 LEU A N 1
ATOM 1458 C CA . LEU A 1 190 ? 12.765 54.928 17.104 1.00 27.20 189 LEU A CA 1
ATOM 1459 C C . LEU A 1 190 ? 11.783 54.864 15.936 1.00 30.58 189 LEU A C 1
ATOM 1460 O O . LEU A 1 190 ? 12.163 54.678 14.777 1.00 30.93 189 LEU A O 1
ATOM 1465 N N . TRP A 1 191 ? 10.497 55.017 16.247 1.00 29.64 190 TRP A N 1
ATOM 1466 C CA . TRP A 1 191 ? 9.439 54.732 15.287 1.00 32.69 190 TRP A CA 1
ATOM 1467 C C . TRP A 1 191 ? 8.281 55.697 15.491 1.00 31.22 190 TRP A C 1
ATOM 1468 O O . TRP A 1 191 ? 7.837 55.904 16.624 1.00 35.68 190 TRP A O 1
ATOM 1479 N N . LEU A 1 192 ? 7.792 56.270 14.396 1.00 35.82 191 LEU A N 1
ATOM 1480 C CA . LEU A 1 192 ? 6.613 57.124 14.411 1.00 29.83 191 LEU A CA 1
ATOM 1481 C C . LEU A 1 192 ? 5.396 56.354 13.913 1.00 36.41 191 LEU A C 1
ATOM 1482 O O . LEU A 1 192 ? 5.510 55.341 13.218 1.00 35.83 191 LEU A O 1
ATOM 1487 N N . GLY A 1 193 ? 4.225 56.854 14.273 1.00 34.40 192 GLY A N 1
ATOM 1488 C CA . GLY A 1 193 ? 2.971 56.163 13.969 1.00 39.99 192 GLY A CA 1
ATOM 1489 C C . GLY A 1 193 ? 2.557 55.229 15.109 1.00 39.25 192 GLY A C 1
ATOM 1490 O O . GLY A 1 193 ? 2.186 55.693 16.181 1.00 39.90 192 GLY A O 1
ATOM 1491 N N . ASP A 1 194 ? 2.637 53.921 14.860 1.00 31.54 193 ASP A N 1
ATOM 1492 C CA . ASP A 1 194 ? 2.321 52.930 15.879 1.00 33.99 193 ASP A CA 1
ATOM 1493 C C . ASP A 1 194 ? 3.596 52.591 16.640 1.00 38.83 193 ASP A C 1
ATOM 1494 O O . ASP A 1 194 ? 4.468 51.902 16.088 1.00 33.96 193 ASP A O 1
ATOM 1499 N N . PRO A 1 195 ? 3.757 53.043 17.881 1.00 35.11 194 PRO A N 1
ATOM 1500 C CA . PRO A 1 195 ? 4.997 52.762 18.611 1.00 37.62 194 PRO A CA 1
ATOM 1501 C C . PRO A 1 195 ? 5.070 51.300 19.020 1.00 36.50 194 PRO A C 1
ATOM 1502 O O . PRO A 1 195 ? 4.068 50.582 19.048 1.00 39.27 194 PRO A O 1
ATOM 1506 N N . ASP A 1 196 ? 6.288 50.857 19.335 1.00 34.63 195 ASP A N 1
ATOM 1507 C CA . ASP A 1 196 ? 6.507 49.467 19.732 1.00 34.62 195 ASP A CA 1
ATOM 1508 C C . ASP A 1 196 ? 6.130 49.317 21.201 1.00 37.07 195 ASP A C 1
ATOM 1509 O O . ASP A 1 196 ? 6.972 49.324 22.104 1.00 29.38 195 ASP A O 1
ATOM 1514 N N . VAL A 1 197 ? 4.830 49.178 21.437 1.00 32.08 196 VAL A N 1
ATOM 1515 C CA . VAL A 1 197 ? 4.302 48.924 22.767 1.00 27.62 196 VAL A CA 1
ATOM 1516 C C . VAL A 1 197 ? 3.729 47.515 22.793 1.00 29.87 196 VAL A C 1
ATOM 1517 O O . VAL A 1 197 ? 3.464 46.899 21.755 1.00 28.08 196 VAL A O 1
ATOM 1521 N N . ASP A 1 198 ? 3.547 46.997 24.005 1.00 32.55 197 ASP A N 1
ATOM 1522 C CA . ASP A 1 198 ? 2.945 45.686 24.173 1.00 30.18 197 ASP A CA 1
ATOM 1523 C C . ASP A 1 198 ? 1.443 45.753 23.898 1.00 28.54 197 ASP A C 1
ATOM 1524 O O . ASP A 1 198 ? 0.838 46.827 23.835 1.00 26.22 197 ASP A O 1
ATOM 1529 N N . ALA A 1 199 ? 0.839 44.573 23.736 1.00 26.70 198 ALA A N 1
ATOM 1530 C CA . ALA A 1 199 ? -0.584 44.510 23.416 1.00 29.94 198 ALA A CA 1
ATOM 1531 C C . ALA A 1 199 ? -1.435 45.100 24.532 1.00 31.64 198 ALA A C 1
ATOM 1532 O O . ALA A 1 199 ? -2.552 45.568 24.283 1.00 31.48 198 ALA A O 1
ATOM 1534 N N . ILE A 1 200 ? -0.927 45.081 25.764 1.00 28.35 199 ILE A N 1
ATOM 1535 C CA . ILE A 1 200 ? -1.624 45.713 26.880 1.00 31.21 199 ILE A CA 1
ATOM 1536 C C . ILE A 1 200 ? -1.782 47.205 26.624 1.00 32.49 199 ILE A C 1
ATOM 1537 O O . ILE A 1 200 ? -2.878 47.765 26.743 1.00 32.81 199 ILE A O 1
ATOM 1542 N N . THR A 1 201 ? -0.684 47.869 26.258 1.00 27.46 200 THR A N 1
ATOM 1543 C CA . THR A 1 201 ? -0.720 49.311 26.041 1.00 34.86 200 THR A CA 1
ATOM 1544 C C . THR A 1 201 ? -1.531 49.670 24.802 1.00 32.70 200 THR A C 1
ATOM 1545 O O . THR A 1 201 ? -2.268 50.663 24.801 1.00 28.54 200 THR A O 1
ATOM 1549 N N . ARG A 1 202 ? -1.401 48.881 23.734 1.00 32.63 201 ARG A N 1
ATOM 1550 C CA . ARG A 1 202 ? -2.134 49.178 22.507 1.00 32.49 201 ARG A CA 1
ATOM 1551 C C . ARG A 1 202 ? -3.638 49.026 22.714 1.00 35.24 201 ARG A C 1
ATOM 1552 O O . ARG A 1 202 ? -4.420 49.880 22.279 1.00 33.92 201 ARG A O 1
ATOM 1560 N N . LEU A 1 203 ? -4.059 47.959 23.398 1.00 31.07 202 LEU A N 1
ATOM 1561 C CA . LEU A 1 203 ? -5.480 47.765 23.678 1.00 33.53 202 LEU A CA 1
ATOM 1562 C C . LEU A 1 203 ? -6.030 48.823 24.626 1.00 33.98 202 LEU A C 1
ATOM 1563 O O . LEU A 1 203 ? -7.228 49.124 24.585 1.00 32.64 202 LEU A O 1
ATOM 1568 N N . ALA A 1 204 ? -5.183 49.399 25.479 1.00 32.17 203 ALA A N 1
ATOM 1569 C CA . ALA A 1 204 ? -5.666 50.303 26.515 1.00 29.95 203 ALA A CA 1
ATOM 1570 C C . ALA A 1 204 ? -5.801 51.745 26.042 1.00 30.57 203 ALA A C 1
ATOM 1571 O O . ALA A 1 204 ? -6.803 52.399 26.351 1.00 35.43 203 ALA A O 1
ATOM 1573 N N . VAL A 1 205 ? -4.815 52.269 25.312 1.00 36.79 204 VAL A N 1
ATOM 1574 C CA . VAL A 1 205 ? -4.804 53.679 24.941 1.00 36.99 204 VAL A CA 1
ATOM 1575 C C . VAL A 1 205 ? -4.565 53.906 23.457 1.00 30.89 204 VAL A C 1
ATOM 1576 O O . VAL A 1 205 ? -4.620 55.052 23.008 1.00 29.70 204 VAL A O 1
ATOM 1580 N N . ARG A 1 206 ? -4.307 52.851 22.676 1.00 29.42 205 ARG A N 1
ATOM 1581 C CA . ARG A 1 206 ? -4.073 52.933 21.234 1.00 30.58 205 ARG A CA 1
ATOM 1582 C C . ARG A 1 206 ? -3.135 54.082 20.879 1.00 35.94 205 ARG A C 1
ATOM 1583 O O . ARG A 1 206 ? -3.548 55.030 20.198 1.00 33.45 205 ARG A O 1
ATOM 1591 N N . PRO A 1 207 ? -1.875 54.031 21.303 1.00 35.04 206 PRO A N 1
ATOM 1592 C CA . PRO A 1 207 ? -1.004 55.204 21.175 1.00 31.08 206 PRO A CA 1
ATOM 1593 C C . PRO A 1 207 ? -0.627 55.503 19.731 1.00 38.84 206 PRO A C 1
ATOM 1594 O O . PRO A 1 207 ? -0.642 54.639 18.850 1.00 33.12 206 PRO A O 1
ATOM 1598 N N . ASN A 1 208 ? -0.277 56.769 19.507 1.00 32.29 207 ASN A N 1
ATOM 1599 C CA . ASN A 1 208 ? 0.181 57.261 18.213 1.00 40.73 207 ASN A CA 1
ATOM 1600 C C . ASN A 1 208 ? 1.405 58.138 18.439 1.00 38.98 207 ASN A C 1
ATOM 1601 O O . ASN A 1 208 ? 1.319 59.157 19.132 1.00 37.71 207 ASN A O 1
ATOM 1606 N N . ALA A 1 209 ? 2.538 57.745 17.856 1.00 34.64 208 ALA A N 1
ATOM 1607 C CA . ALA A 1 209 ? 3.790 58.481 18.021 1.00 37.26 208 ALA A CA 1
ATOM 1608 C C . ALA A 1 209 ? 3.826 59.636 17.026 1.00 37.95 208 ALA A C 1
ATOM 1609 O O . ALA A 1 209 ? 3.939 59.420 15.815 1.00 37.63 208 ALA A O 1
ATOM 1611 N N . LEU A 1 210 ? 3.748 60.866 17.538 1.00 37.80 209 LEU A N 1
ATOM 1612 C CA . LEU A 1 210 ? 3.614 62.031 16.669 1.00 38.39 209 LEU A CA 1
ATOM 1613 C C . LEU A 1 210 ? 4.961 62.495 16.125 1.00 42.65 209 LEU A C 1
ATOM 1614 O O . LEU A 1 210 ? 5.091 62.765 14.926 1.00 39.40 209 LEU A O 1
ATOM 1619 N N . ALA A 1 211 ? 5.973 62.601 16.985 1.00 40.01 210 ALA A N 1
ATOM 1620 C CA . ALA A 1 211 ? 7.266 63.114 16.552 1.00 36.98 210 ALA A CA 1
ATOM 1621 C C . ALA A 1 211 ? 8.357 62.603 17.481 1.00 39.12 210 ALA A C 1
ATOM 1622 O O . ALA A 1 211 ? 8.087 62.113 18.581 1.00 32.56 210 ALA A O 1
ATOM 1624 N N . HIS A 1 212 ? 9.601 62.725 17.015 1.00 39.53 211 HIS A N 1
ATOM 1625 C CA . HIS A 1 212 ? 10.790 62.392 17.799 1.00 34.69 211 HIS A CA 1
ATOM 1626 C C . HIS A 1 212 ? 11.354 63.696 18.351 1.00 37.16 211 HIS A C 1
ATOM 1627 O O . HIS A 1 212 ? 11.982 64.470 17.626 1.00 41.66 211 HIS A O 1
ATOM 1634 N N . SER A 1 213 ? 11.132 63.936 19.643 1.00 40.22 212 SER A N 1
ATOM 1635 C CA . SER A 1 213 ? 11.466 65.213 20.256 1.00 41.59 212 SER A CA 1
ATOM 1636 C C . SER A 1 213 ? 12.599 65.143 21.270 1.00 38.59 212 SER A C 1
ATOM 1637 O O . SER A 1 213 ? 13.132 66.194 21.643 1.00 40.71 212 SER A O 1
ATOM 1640 N N . GLY A 1 214 ? 12.984 63.954 21.721 1.00 38.92 213 GLY A N 1
ATOM 1641 C CA . GLY A 1 214 ? 13.985 63.833 22.761 1.00 33.30 213 GLY A CA 1
ATOM 1642 C C . GLY A 1 214 ? 15.413 63.653 22.300 1.00 34.68 213 GLY A C 1
ATOM 1643 O O . GLY A 1 214 ? 16.316 63.551 23.139 1.00 34.09 213 GLY A O 1
ATOM 1644 N N . GLY A 1 215 ? 15.658 63.613 20.994 1.00 35.14 214 GLY A N 1
ATOM 1645 C CA . GLY A 1 215 ? 17.008 63.387 20.514 1.00 33.19 214 GLY A CA 1
ATOM 1646 C C . GLY A 1 215 ? 17.438 61.939 20.695 1.00 35.33 214 GLY A C 1
ATOM 1647 O O . GLY A 1 215 ? 16.624 61.014 20.677 1.00 42.48 214 GLY A O 1
ATOM 1648 N N . SER A 1 216 ? 18.743 61.748 20.872 1.00 34.44 215 SER A N 1
ATOM 1649 C CA . SER A 1 216 ? 19.325 60.426 21.042 1.00 33.80 215 SER A CA 1
ATOM 1650 C C . SER A 1 216 ? 20.119 60.360 22.339 1.00 38.14 215 SER A C 1
ATOM 1651 O O . SER A 1 216 ? 20.675 61.363 22.799 1.00 32.76 215 SER A O 1
ATOM 1654 N N . VAL A 1 217 ? 20.168 59.164 22.927 1.00 32.08 216 VAL A N 1
ATOM 1655 C CA . VAL A 1 217 ? 20.870 58.937 24.184 1.00 35.60 216 VAL A CA 1
ATOM 1656 C C . VAL A 1 217 ? 21.679 57.651 24.090 1.00 34.31 216 VAL A C 1
ATOM 1657 O O . VAL A 1 217 ? 21.335 56.728 23.344 1.00 37.36 216 VAL A O 1
ATOM 1661 N N . VAL A 1 218 ? 22.765 57.599 24.858 1.00 27.79 217 VAL A N 1
ATOM 1662 C CA . VAL A 1 218 ? 23.547 56.386 25.063 1.00 31.68 217 VAL A CA 1
ATOM 1663 C C . VAL A 1 218 ? 23.442 56.013 26.535 1.00 31.46 217 VAL A C 1
ATOM 1664 O O . VAL A 1 218 ? 23.723 56.841 27.408 1.00 35.34 217 VAL A O 1
ATOM 1668 N N . LEU A 1 219 ? 23.040 54.776 26.807 1.00 25.18 218 LEU A N 1
ATOM 1669 C CA . LEU A 1 219 ? 22.769 54.337 28.170 1.00 30.11 218 LEU A CA 1
ATOM 1670 C C . LEU A 1 219 ? 24.044 53.856 28.848 1.00 30.14 218 LEU A C 1
ATOM 1671 O O . LEU A 1 219 ? 24.759 53.004 28.312 1.00 33.98 218 LEU A O 1
ATOM 1676 N N . ALA A 1 220 ? 24.310 54.389 30.037 1.00 32.28 219 ALA A N 1
ATOM 1677 C CA . ALA A 1 220 ? 25.476 53.991 30.808 1.00 38.75 219 ALA A CA 1
ATOM 1678 C C . ALA A 1 220 ? 25.289 52.586 31.379 1.00 34.67 219 ALA A C 1
ATOM 1679 O O . ALA A 1 220 ? 24.200 52.006 31.344 1.00 31.83 219 ALA A O 1
ATOM 1681 N N . GLU A 1 221 ? 26.380 52.039 31.914 1.00 30.38 220 GLU A N 1
ATOM 1682 C CA . GLU A 1 221 ? 26.336 50.717 32.523 1.00 31.84 220 GLU A CA 1
ATOM 1683 C C . GLU A 1 221 ? 25.340 50.699 33.675 1.00 34.51 220 GLU A C 1
ATOM 1684 O O . GLU A 1 221 ? 25.335 51.598 34.522 1.00 40.36 220 GLU A O 1
ATOM 1690 N N . GLY A 1 222 ? 24.488 49.674 33.700 1.00 38.29 221 GLY A N 1
ATOM 1691 C CA . GLY A 1 222 ? 23.477 49.541 34.726 1.00 35.71 221 GLY A CA 1
ATOM 1692 C C . GLY A 1 222 ? 22.118 50.104 34.369 1.00 34.40 221 GLY A C 1
ATOM 1693 O O . GLY A 1 222 ? 21.153 49.862 35.104 1.00 33.31 221 GLY A O 1
ATOM 1694 N N . THR A 1 223 ? 22.010 50.852 33.274 1.00 34.80 222 THR A N 1
ATOM 1695 C CA . THR A 1 223 ? 20.743 51.397 32.805 1.00 36.90 222 THR A CA 1
ATOM 1696 C C . THR A 1 223 ? 20.308 50.610 31.576 1.00 37.90 222 THR A C 1
ATOM 1697 O O . THR A 1 223 ? 21.056 50.525 30.595 1.00 32.97 222 THR A O 1
ATOM 1701 N N . TRP A 1 224 ? 19.110 50.032 31.635 1.00 29.81 223 TRP A N 1
ATOM 1702 C CA . TRP A 1 224 ? 18.605 49.148 30.596 1.00 30.43 223 TRP A CA 1
ATOM 1703 C C . TRP A 1 224 ? 17.338 49.713 29.964 1.00 29.22 223 TRP A C 1
ATOM 1704 O O . TRP A 1 224 ? 16.607 50.502 30.572 1.00 27.27 223 TRP A O 1
ATOM 1715 N N . CYS A 1 225 ? 17.081 49.276 28.729 1.00 30.46 224 CYS A N 1
ATOM 1716 C CA . CYS A 1 225 ? 15.862 49.575 27.984 1.00 31.78 224 CYS A CA 1
ATOM 1717 C C . CYS A 1 225 ? 15.698 48.471 26.951 1.00 30.67 224 CYS A C 1
ATOM 1718 O O . CYS A 1 225 ? 16.695 48.065 26.335 1.00 27.23 224 CYS A O 1
ATOM 1721 N N . PRO A 1 226 ? 14.482 47.964 26.742 1.00 31.25 225 PRO A N 1
ATOM 1722 C CA . PRO A 1 226 ? 14.292 46.907 25.742 1.00 27.06 225 PRO A CA 1
ATOM 1723 C C . PRO A 1 226 ? 14.686 47.379 24.351 1.00 25.98 225 PRO A C 1
ATOM 1724 O O . PRO A 1 226 ? 14.517 48.547 23.992 1.00 27.31 225 PRO A O 1
ATOM 1728 N N . VAL A 1 227 ? 15.231 46.449 23.573 1.00 24.03 226 VAL A N 1
ATOM 1729 C CA . VAL A 1 227 ? 15.689 46.709 22.213 1.00 30.95 226 VAL A CA 1
ATOM 1730 C C . VAL A 1 227 ? 14.958 45.746 21.291 1.00 35.14 226 VAL A C 1
ATOM 1731 O O . VAL A 1 227 ? 15.074 44.524 21.446 1.00 30.38 226 VAL A O 1
ATOM 1735 N N . ASN A 1 228 ? 14.199 46.290 20.339 1.00 32.19 227 ASN A N 1
ATOM 1736 C CA . ASN A 1 228 ? 13.428 45.460 19.430 1.00 30.56 227 ASN A CA 1
ATOM 1737 C C . ASN A 1 228 ? 14.222 45.200 18.150 1.00 34.67 227 ASN A C 1
ATOM 1738 O O . ASN A 1 228 ? 15.364 45.638 17.994 1.00 31.27 227 ASN A O 1
ATOM 1743 N N . SER A 1 229 ? 13.601 44.484 17.212 1.00 32.84 228 SER A N 1
ATOM 1744 C CA . SER A 1 229 ? 14.274 44.059 15.990 1.00 33.77 228 SER A CA 1
ATOM 1745 C C . SER A 1 229 ? 13.640 44.653 14.736 1.00 27.48 228 SER A C 1
ATOM 1746 O O . SER A 1 229 ? 13.804 44.096 13.646 1.00 31.17 228 SER A O 1
ATOM 1749 N N . GLN A 1 230 ? 12.929 45.774 14.859 1.00 31.70 229 GLN A N 1
ATOM 1750 C CA . GLN A 1 230 ? 12.245 46.374 13.720 1.00 35.74 229 GLN A CA 1
ATOM 1751 C C . GLN A 1 230 ? 12.963 47.591 13.152 1.00 33.30 229 GLN A C 1
ATOM 1752 O O . GLN A 1 230 ? 12.628 48.024 12.044 1.00 30.56 229 GLN A O 1
ATOM 1758 N N . ASN A 1 231 ? 13.925 48.156 13.879 1.00 24.37 230 ASN A N 1
ATOM 1759 C CA . ASN A 1 231 ? 14.718 49.278 13.386 1.00 33.04 230 ASN A CA 1
ATOM 1760 C C . ASN A 1 231 ? 15.992 49.394 14.214 1.00 29.33 230 ASN A C 1
ATOM 1761 O O . ASN A 1 231 ? 16.246 50.429 14.841 1.00 30.74 230 ASN A O 1
ATOM 1766 N N . THR A 1 232 ? 16.798 48.336 14.227 1.00 29.91 231 THR A N 1
ATOM 1767 C CA . THR A 1 232 ? 17.922 48.231 15.147 1.00 29.10 231 THR A CA 1
ATOM 1768 C C . THR A 1 232 ? 19.175 47.811 14.396 1.00 29.12 231 THR A C 1
ATOM 1769 O O . THR A 1 232 ? 19.171 46.797 13.693 1.00 32.75 231 THR A O 1
ATOM 1773 N N . ALA A 1 233 ? 20.244 48.586 14.558 1.00 30.18 232 ALA A N 1
ATOM 1774 C CA . ALA A 1 233 ? 21.541 48.275 13.976 1.00 30.90 232 ALA A CA 1
ATOM 1775 C C . ALA A 1 233 ? 22.420 47.604 15.022 1.00 28.05 232 ALA A C 1
ATOM 1776 O O . ALA A 1 233 ? 22.491 48.062 16.168 1.00 29.59 232 ALA A O 1
ATOM 1778 N N . VAL A 1 234 ? 23.084 46.521 14.630 1.00 29.88 233 VAL A N 1
ATOM 1779 C CA . VAL A 1 234 ? 23.986 45.791 15.510 1.00 32.55 233 VAL A CA 1
ATOM 1780 C C . VAL A 1 234 ? 25.336 45.671 14.817 1.00 35.71 233 VAL A C 1
ATOM 1781 O O . VAL A 1 234 ? 25.411 45.234 13.663 1.00 29.08 233 VAL A O 1
ATOM 1785 N N . HIS A 1 235 ? 26.396 46.077 15.512 1.00 30.20 234 HIS A N 1
ATOM 1786 C CA . HIS A 1 235 ? 27.740 45.870 14.993 1.00 26.04 234 HIS A CA 1
ATOM 1787 C C . HIS A 1 235 ? 28.021 44.377 14.885 1.00 25.10 234 HIS A C 1
ATOM 1788 O O . HIS A 1 235 ? 27.513 43.571 15.669 1.00 32.88 234 HIS A O 1
ATOM 1795 N N . ARG A 1 236 ? 28.837 44.005 13.896 1.00 33.96 235 ARG A N 1
ATOM 1796 C CA . ARG A 1 236 ? 29.035 42.587 13.613 1.00 33.72 235 ARG A CA 1
ATOM 1797 C C . ARG A 1 236 ? 29.679 41.855 14.783 1.00 37.96 235 ARG A C 1
ATOM 1798 O O . ARG A 1 236 ? 29.461 40.650 14.951 1.00 36.51 235 ARG A O 1
ATOM 1806 N N . ASP A 1 237 ? 30.467 42.556 15.603 1.00 36.68 236 ASP A N 1
ATOM 1807 C CA . ASP A 1 237 ? 31.028 41.926 16.795 1.00 36.92 236 ASP A CA 1
ATOM 1808 C C . ASP A 1 237 ? 29.931 41.533 17.777 1.00 37.76 236 ASP A C 1
ATOM 1809 O O . ASP A 1 237 ? 30.004 40.474 18.410 1.00 36.53 236 ASP A O 1
ATOM 1814 N N . ALA A 1 238 ? 28.903 42.372 17.913 1.00 37.15 237 ALA A N 1
ATOM 1815 C CA . ALA A 1 238 ? 27.790 42.082 18.808 1.00 33.07 237 ALA A CA 1
ATOM 1816 C C . ALA A 1 238 ? 26.744 41.170 18.182 1.00 31.26 237 ALA A C 1
ATOM 1817 O O . ALA A 1 238 ? 25.843 40.714 18.895 1.00 32.15 237 ALA A O 1
ATOM 1819 N N . LEU A 1 239 ? 26.845 40.898 16.882 1.00 29.03 238 LEU A N 1
ATOM 1820 C CA . LEU A 1 239 ? 25.858 40.057 16.210 1.00 28.95 238 LEU A CA 1
ATOM 1821 C C . LEU A 1 239 ? 25.724 38.659 16.809 1.00 32.38 238 LEU A C 1
ATOM 1822 O O . LEU A 1 239 ? 24.585 38.165 16.884 1.00 33.31 238 LEU A O 1
ATOM 1827 N N . PRO A 1 240 ? 26.795 37.967 17.227 1.00 34.64 239 PRO A N 1
ATOM 1828 C CA . PRO A 1 240 ? 26.598 36.630 17.819 1.00 32.46 239 PRO A CA 1
ATOM 1829 C C . PRO A 1 240 ? 25.655 36.603 19.012 1.00 27.52 239 PRO A C 1
ATOM 1830 O O . PRO A 1 240 ? 25.055 35.556 19.283 1.00 30.62 239 PRO A O 1
ATOM 1834 N N . ALA A 1 241 ? 25.498 37.711 19.735 1.00 24.64 240 ALA A N 1
ATOM 1835 C CA . ALA A 1 241 ? 24.607 37.758 20.887 1.00 22.44 240 ALA A CA 1
ATOM 1836 C C . ALA A 1 241 ? 23.209 38.264 20.543 1.00 27.37 240 ALA A C 1
ATOM 1837 O O . ALA A 1 241 ? 22.405 38.492 21.454 1.00 29.12 240 ALA A O 1
ATOM 1839 N N . TYR A 1 242 ? 22.896 38.432 19.258 1.00 30.52 241 TYR A N 1
ATOM 1840 C CA . TYR A 1 242 ? 21.626 39.005 18.826 1.00 29.31 241 TYR A CA 1
ATOM 1841 C C . TYR A 1 242 ? 20.687 37.949 18.243 1.00 30.72 241 TYR A C 1
ATOM 1842 O O . TYR A 1 242 ? 19.802 38.265 17.443 1.00 32.93 241 TYR A O 1
ATOM 1851 N N . TYR A 1 243 ? 20.862 36.693 18.647 1.00 30.25 242 TYR A N 1
ATOM 1852 C CA . TYR A 1 243 ? 20.002 35.613 18.175 1.00 34.01 242 TYR A CA 1
ATOM 1853 C C . TYR A 1 243 ? 18.553 35.843 18.594 1.00 30.40 242 TYR A C 1
ATOM 1854 O O . TYR A 1 243 ? 18.265 36.105 19.765 1.00 32.97 242 TYR A O 1
ATOM 1863 N N . PHE A 1 244 ? 17.642 35.744 17.625 1.00 28.13 243 PHE A N 1
ATOM 1864 C CA . PHE A 1 244 ? 16.210 35.955 17.844 1.00 29.21 243 PHE A CA 1
ATOM 1865 C C . PHE A 1 244 ? 15.628 34.719 18.524 1.00 30.77 243 PHE A C 1
ATOM 1866 O O . PHE A 1 244 ? 15.582 33.639 17.927 1.00 28.66 243 PHE A O 1
ATOM 1874 N N . LEU A 1 245 ? 15.178 34.875 19.770 1.00 29.85 244 LEU A N 1
ATOM 1875 C CA . LEU A 1 245 ? 14.794 33.724 20.577 1.00 26.81 244 LEU A CA 1
ATOM 1876 C C . LEU A 1 245 ? 13.582 33.013 19.988 1.00 29.14 244 LEU A C 1
ATOM 1877 O O . LEU A 1 245 ? 12.611 33.645 19.565 1.00 29.89 244 LEU A O 1
ATOM 1882 N N . ARG A 1 246 ? 13.646 31.684 19.972 1.00 29.20 245 ARG A N 1
ATOM 1883 C CA . ARG A 1 246 ? 12.561 30.879 19.432 1.00 30.70 245 ARG A CA 1
ATOM 1884 C C . ARG A 1 246 ? 11.371 30.893 20.382 1.00 37.16 245 ARG A C 1
ATOM 1885 O O . ARG A 1 246 ? 11.516 30.637 21.582 1.00 32.17 245 ARG A O 1
ATOM 1893 N N . MET A 1 247 ? 10.194 31.193 19.842 1.00 32.18 246 MET A N 1
ATOM 1894 C CA . MET A 1 247 ? 8.971 31.266 20.625 1.00 29.62 246 MET A CA 1
ATOM 1895 C C . MET A 1 247 ? 8.247 29.921 20.576 1.00 32.57 246 MET A C 1
ATOM 1896 O O . MET A 1 247 ? 8.773 28.923 20.077 1.00 32.79 246 MET A O 1
ATOM 1901 N N . GLY A 1 248 ? 7.020 29.886 21.092 1.00 31.44 247 GLY A N 1
ATOM 1902 C CA . GLY A 1 248 ? 6.214 28.685 21.093 1.00 27.32 247 GLY A CA 1
ATOM 1903 C C . GLY A 1 248 ? 6.269 27.882 22.375 1.00 33.66 247 GLY A C 1
ATOM 1904 O O . GLY A 1 248 ? 5.499 26.925 22.518 1.00 35.93 247 GLY A O 1
ATOM 1905 N N . GLN A 1 249 ? 7.148 28.237 23.304 1.00 34.86 248 GLN A N 1
ATOM 1906 C CA . GLN A 1 249 ? 7.233 27.509 24.564 1.00 27.28 248 GLN A CA 1
ATOM 1907 C C . GLN A 1 249 ? 6.027 27.837 25.434 1.00 32.61 248 GLN A C 1
ATOM 1908 O O . GLN A 1 249 ? 5.679 29.014 25.585 1.00 38.15 248 GLN A O 1
ATOM 1914 N N . PRO A 1 250 ? 5.369 26.842 26.020 1.00 35.48 249 PRO A N 1
ATOM 1915 C CA . PRO A 1 250 ? 4.209 27.122 26.869 1.00 36.60 249 PRO A CA 1
ATOM 1916 C C . PRO A 1 250 ? 4.605 27.564 28.269 1.00 46.09 249 PRO A C 1
ATOM 1917 O O . PRO A 1 250 ? 5.623 27.144 28.825 1.00 38.23 249 PRO A O 1
ATOM 1921 N N . VAL A 1 251 ? 3.774 28.436 28.831 1.00 39.07 250 VAL A N 1
ATOM 1922 C CA . VAL A 1 251 ? 3.870 28.857 30.223 1.00 40.10 250 VAL A CA 1
ATOM 1923 C C . VAL A 1 251 ? 2.521 28.553 30.855 1.00 50.05 250 VAL A C 1
ATOM 1924 O O . VAL A 1 251 ? 1.518 29.205 30.532 1.00 38.91 250 VAL A O 1
ATOM 1928 N N . ASP A 1 252 ? 2.491 27.559 31.745 1.00 49.48 251 ASP A N 1
ATOM 1929 C CA . ASP A 1 252 ? 1.240 27.024 32.285 1.00 51.00 251 ASP A CA 1
ATOM 1930 C C . ASP A 1 252 ? 0.317 26.557 31.162 1.00 58.58 251 ASP A C 1
ATOM 1931 O O . ASP A 1 252 ? -0.907 26.686 31.242 1.00 58.93 251 ASP A O 1
ATOM 1936 N N . GLY A 1 253 ? 0.913 26.017 30.102 1.00 48.11 252 GLY A N 1
ATOM 1937 C CA . GLY A 1 253 ? 0.160 25.489 28.985 1.00 45.08 252 GLY A CA 1
ATOM 1938 C C . GLY A 1 253 ? -0.258 26.497 27.938 1.00 43.97 252 GLY A C 1
ATOM 1939 O O . GLY A 1 253 ? -1.073 26.158 27.073 1.00 40.96 252 GLY A O 1
ATOM 1940 N N . VAL A 1 254 ? 0.264 27.718 27.984 1.00 39.26 253 VAL A N 1
ATOM 1941 C CA . VAL A 1 254 ? -0.072 28.760 27.024 1.00 38.90 253 VAL A CA 1
ATOM 1942 C C . VAL A 1 254 ? 1.195 29.111 26.253 1.00 40.17 253 VAL A C 1
ATOM 1943 O O . VAL A 1 254 ? 2.154 29.616 26.843 1.00 35.75 253 VAL A O 1
ATOM 1947 N N . PRO A 1 255 ? 1.250 28.872 24.943 1.00 34.66 254 PRO A N 1
ATOM 1948 C CA . PRO A 1 255 ? 2.483 29.152 24.196 1.00 36.05 254 PRO A CA 1
ATOM 1949 C C . PRO A 1 255 ? 2.752 30.645 24.090 1.00 39.72 254 PRO A C 1
ATOM 1950 O O . PRO A 1 255 ? 1.851 31.442 23.820 1.00 37.57 254 PRO A O 1
ATOM 1954 N N . MET A 1 256 ? 4.010 31.020 24.306 1.00 36.89 255 MET A N 1
ATOM 1955 C CA . MET A 1 256 ? 4.415 32.413 24.205 1.00 32.10 255 MET A CA 1
ATOM 1956 C C . MET A 1 256 ? 4.756 32.765 22.762 1.00 33.81 255 MET A C 1
ATOM 1957 O O . MET A 1 256 ? 5.163 31.909 21.971 1.00 30.43 255 MET A O 1
ATOM 1962 N N . GLU A 1 257 ? 4.575 34.039 22.425 1.00 29.74 256 GLU A N 1
ATOM 1963 C CA . GLU A 1 257 ? 4.974 34.565 21.126 1.00 29.29 256 GLU A CA 1
ATOM 1964 C C . GLU A 1 257 ? 5.216 36.062 21.261 1.00 24.43 256 GLU A C 1
ATOM 1965 O O . GLU A 1 257 ? 4.945 36.664 22.303 1.00 32.46 256 GLU A O 1
ATOM 1971 N N . ARG A 1 258 ? 5.755 36.648 20.191 1.00 25.69 257 ARG A N 1
ATOM 1972 C CA . ARG A 1 258 ? 5.942 38.086 20.009 1.00 28.89 257 ARG A CA 1
ATOM 1973 C C . ARG A 1 258 ? 7.018 38.685 20.909 1.00 34.20 257 ARG A C 1
ATOM 1974 O O . ARG A 1 258 ? 7.167 39.914 20.943 1.00 31.74 257 ARG A O 1
ATOM 1982 N N . PHE A 1 259 ? 7.783 37.865 21.631 1.00 31.92 258 PHE A N 1
ATOM 1983 C CA . PHE A 1 259 ? 8.828 38.368 22.517 1.00 25.68 258 PHE A CA 1
ATOM 1984 C C . PHE A 1 259 ? 10.212 37.853 22.135 1.00 31.76 258 PHE A C 1
ATOM 1985 O O . PHE A 1 259 ? 11.147 37.943 22.939 1.00 30.39 258 PHE A O 1
ATOM 1993 N N . GLY A 1 260 ? 10.365 37.324 20.920 1.00 25.59 259 GLY A N 1
ATOM 1994 C CA . GLY A 1 260 ? 11.658 36.800 20.512 1.00 26.50 259 GLY A CA 1
ATOM 1995 C C . GLY A 1 260 ? 12.745 37.857 20.507 1.00 31.93 259 GLY A C 1
ATOM 1996 O O . GLY A 1 260 ? 13.897 37.578 20.849 1.00 33.16 259 GLY A O 1
ATOM 1997 N N . ASP A 1 261 ? 12.393 39.085 20.127 1.00 30.81 260 ASP A N 1
ATOM 1998 C CA . ASP A 1 261 ? 13.346 40.186 20.115 1.00 26.03 260 ASP A CA 1
ATOM 1999 C C . ASP A 1 261 ? 13.447 40.897 21.454 1.00 33.74 260 ASP A C 1
ATOM 2000 O O . ASP A 1 261 ? 14.437 41.597 21.694 1.00 28.70 260 ASP A O 1
ATOM 2005 N N . ILE A 1 262 ? 12.444 40.755 22.322 1.00 32.34 261 ILE A N 1
ATOM 2006 C CA . ILE A 1 262 ? 12.583 41.268 23.681 1.00 36.74 261 ILE A CA 1
ATOM 2007 C C . ILE A 1 262 ? 13.733 40.563 24.385 1.00 35.05 261 ILE A C 1
ATOM 2008 O O . ILE A 1 262 ? 14.555 41.196 25.059 1.00 35.34 261 ILE A O 1
ATOM 2013 N N . PHE A 1 263 ? 13.822 39.243 24.220 1.00 30.95 262 PHE A N 1
ATOM 2014 C CA . PHE A 1 263 ? 14.924 38.500 24.815 1.00 32.76 262 PHE A CA 1
ATOM 2015 C C . PHE A 1 263 ? 16.240 38.812 24.111 1.00 33.44 262 PHE A C 1
ATOM 2016 O O . PHE A 1 263 ? 17.260 39.052 24.768 1.00 34.00 262 PHE A O 1
ATOM 2024 N N . SER A 1 264 ? 16.237 38.826 22.773 1.00 27.19 263 SER A N 1
ATOM 2025 C CA . SER A 1 264 ? 17.459 39.149 22.041 1.00 31.13 263 SER A CA 1
ATOM 2026 C C . SER A 1 264 ? 17.935 40.558 22.368 1.00 32.23 263 SER A C 1
ATOM 2027 O O . SER A 1 264 ? 19.141 40.797 22.514 1.00 36.25 263 SER A O 1
ATOM 2030 N N . GLY A 1 265 ? 17.002 41.501 22.500 1.00 24.61 264 GLY A N 1
ATOM 2031 C CA . GLY A 1 265 ? 17.385 42.867 22.814 1.00 29.42 264 GLY A CA 1
ATOM 2032 C C . GLY A 1 265 ? 18.010 43.001 24.189 1.00 31.14 264 GLY A C 1
ATOM 2033 O O . GLY A 1 265 ? 18.987 43.733 24.366 1.00 33.81 264 GLY A O 1
ATOM 2034 N N . TYR A 1 266 ? 17.459 42.299 25.182 1.00 27.41 265 TYR A N 1
ATOM 2035 C CA . TYR A 1 266 ? 18.054 42.331 26.512 1.00 25.91 265 TYR A CA 1
ATOM 2036 C C . TYR A 1 266 ? 19.334 41.506 26.578 1.00 27.86 265 TYR A C 1
ATOM 2037 O O . TYR A 1 266 ? 20.253 41.857 27.324 1.00 32.97 265 TYR A O 1
ATOM 2046 N N . PHE A 1 267 ? 19.416 40.416 25.810 1.00 29.40 266 PHE A N 1
ATOM 2047 C CA . PHE A 1 267 ? 20.597 39.559 25.870 1.00 33.21 266 PHE A CA 1
ATOM 2048 C C . PHE A 1 267 ? 21.808 40.245 25.253 1.00 34.04 266 PHE A C 1
ATOM 2049 O O . PHE A 1 267 ? 22.897 40.246 25.840 1.00 30.88 266 PHE A O 1
ATOM 2057 N N . VAL A 1 268 ? 21.641 40.829 24.063 1.00 26.71 267 VAL A N 1
ATOM 2058 C CA . VAL A 1 268 ? 22.749 41.536 23.427 1.00 32.02 267 VAL A CA 1
ATOM 2059 C C . VAL A 1 268 ? 23.142 42.754 24.252 1.00 32.82 267 VAL A C 1
ATOM 2060 O O . VAL A 1 268 ? 24.296 43.196 24.212 1.00 34.19 267 VAL A O 1
ATOM 2064 N N . GLN A 1 269 ? 22.201 43.297 25.025 1.00 28.63 268 GLN A N 1
ATOM 2065 C CA . GLN A 1 269 ? 22.448 44.473 25.851 1.00 29.34 268 GLN A CA 1
ATOM 2066 C C . GLN A 1 269 ? 23.221 44.114 27.114 1.00 28.74 268 GLN A C 1
ATOM 2067 O O . GLN A 1 269 ? 24.116 44.858 27.531 1.00 32.37 268 GLN A O 1
ATOM 2073 N N . VAL A 1 270 ? 22.888 42.983 27.738 1.00 30.62 269 VAL A N 1
ATOM 2074 C CA . VAL A 1 270 ? 23.649 42.530 28.898 1.00 36.10 269 VAL A CA 1
ATOM 2075 C C . VAL A 1 270 ? 25.047 42.095 28.478 1.00 36.08 269 VAL A C 1
ATOM 2076 O O . VAL A 1 270 ? 26.031 42.363 29.177 1.00 35.32 269 VAL A O 1
ATOM 2080 N N . CYS A 1 271 ? 25.160 41.428 27.327 1.00 30.41 270 CYS A N 1
ATOM 2081 C CA . CYS A 1 271 ? 26.469 41.000 26.847 1.00 34.31 270 CYS A CA 1
ATOM 2082 C C . CYS A 1 271 ? 27.338 42.193 26.467 1.00 34.00 270 CYS A C 1
ATOM 2083 O O . CYS A 1 271 ? 28.546 42.198 26.733 1.00 33.82 270 CYS A O 1
ATOM 2086 N N . ALA A 1 272 ? 26.738 43.216 25.851 1.00 27.57 271 ALA A N 1
ATOM 2087 C CA . ALA A 1 272 ? 27.499 44.395 25.451 1.00 31.03 271 ALA A CA 1
ATOM 2088 C C . ALA A 1 272 ? 28.039 45.146 26.660 1.00 34.71 271 ALA A C 1
ATOM 2089 O O . ALA A 1 272 ? 29.204 45.558 26.670 1.00 32.46 271 ALA A O 1
ATOM 2091 N N . GLN A 1 273 ? 27.211 45.336 27.690 1.00 31.69 272 GLN A N 1
ATOM 2092 C CA . GLN A 1 273 ? 27.675 46.068 28.863 1.00 34.95 272 GLN A CA 1
ATOM 2093 C C . GLN A 1 273 ? 28.763 45.306 29.608 1.00 31.88 272 GLN A C 1
ATOM 2094 O O . GLN A 1 273 ? 29.668 45.927 30.179 1.00 34.87 272 GLN A O 1
ATOM 2100 N N . HIS A 1 274 ? 28.702 43.971 29.613 1.00 27.22 273 HIS A N 1
ATOM 2101 C CA . HIS A 1 274 ? 29.777 43.198 30.225 1.00 34.47 273 HIS A CA 1
ATOM 2102 C C . HIS A 1 274 ? 31.099 43.414 29.504 1.00 43.86 273 HIS A C 1
ATOM 2103 O O . HIS A 1 274 ? 32.163 43.406 30.136 1.00 33.55 273 HIS A O 1
ATOM 2110 N N . LEU A 1 275 ? 31.055 43.604 28.189 1.00 32.11 274 LEU A N 1
ATOM 2111 C CA . LEU A 1 275 ? 32.247 43.835 27.389 1.00 33.96 274 LEU A CA 1
ATOM 2112 C C . LEU A 1 275 ? 32.590 45.314 27.263 1.00 35.61 274 LEU A C 1
ATOM 2113 O O . LEU A 1 275 ? 33.440 45.674 26.442 1.00 40.10 274 LEU A O 1
ATOM 2118 N N . GLY A 1 276 ? 31.957 46.172 28.059 1.00 33.80 275 GLY A N 1
ATOM 2119 C CA . GLY A 1 276 ? 32.246 47.591 28.014 1.00 36.99 275 GLY A CA 1
ATOM 2120 C C . GLY A 1 276 ? 31.585 48.345 26.886 1.00 37.20 275 GLY A C 1
ATOM 2121 O O . GLY A 1 276 ? 31.992 49.472 26.590 1.00 34.83 275 GLY A O 1
ATOM 2122 N N . HIS A 1 277 ? 30.577 47.764 26.246 1.00 31.64 276 HIS A N 1
ATOM 2123 C CA . HIS A 1 277 ? 29.881 48.389 25.131 1.00 39.11 276 HIS A CA 1
ATOM 2124 C C . HIS A 1 277 ? 28.508 48.877 25.580 1.00 35.48 276 HIS A C 1
ATOM 2125 O O . HIS A 1 277 ? 28.027 48.541 26.666 1.00 32.63 276 HIS A O 1
ATOM 2132 N N . ALA A 1 278 ? 27.874 49.682 24.727 1.00 32.63 277 ALA A N 1
ATOM 2133 C CA . ALA A 1 278 ? 26.673 50.410 25.111 1.00 35.76 277 ALA A CA 1
ATOM 2134 C C . ALA A 1 278 ? 25.598 50.313 24.035 1.00 37.11 277 ALA A C 1
ATOM 2135 O O . ALA A 1 278 ? 25.862 49.957 22.883 1.00 28.01 277 ALA A O 1
ATOM 2137 N N . VAL A 1 279 ? 24.372 50.644 24.436 1.00 36.50 278 VAL A N 1
ATOM 2138 C CA . VAL A 1 279 ? 23.218 50.683 23.546 1.00 31.14 278 VAL A CA 1
ATOM 2139 C C . VAL A 1 279 ? 22.785 52.132 23.377 1.00 33.74 278 VAL A C 1
ATOM 2140 O O . VAL A 1 279 ? 22.728 52.894 24.351 1.00 26.71 278 VAL A O 1
ATOM 2144 N N . ARG A 1 280 ? 22.483 52.511 22.139 1.00 30.24 279 ARG A N 1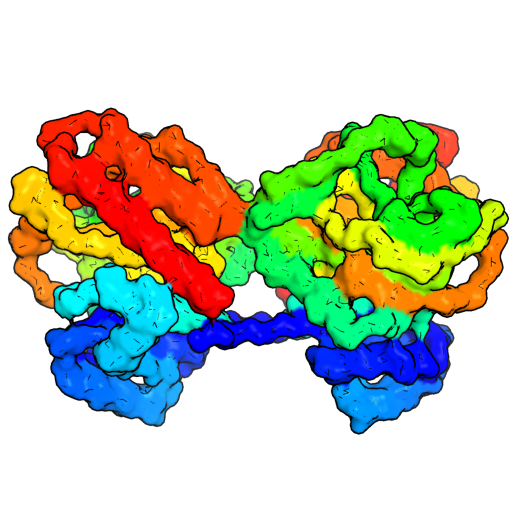
ATOM 2145 C CA . ARG A 1 280 ? 22.039 53.854 21.797 1.00 31.18 279 ARG A CA 1
ATOM 2146 C C . ARG A 1 280 ? 20.585 53.810 21.344 1.00 32.01 279 ARG A C 1
ATOM 2147 O O . ARG A 1 280 ? 20.158 52.850 20.696 1.00 29.62 279 ARG A O 1
ATOM 2155 N N . PHE A 1 281 ? 19.826 54.846 21.699 1.00 26.80 280 PHE A N 1
ATOM 2156 C CA . PHE A 1 281 ? 18.429 54.976 21.306 1.00 32.89 280 PHE A CA 1
ATOM 2157 C C . PHE A 1 281 ? 18.205 56.338 20.669 1.00 29.63 280 PHE A C 1
ATOM 2158 O O . PHE A 1 281 ? 18.721 57.348 21.153 1.00 36.40 280 PHE A O 1
ATOM 2166 N N . GLY A 1 282 ? 17.429 56.363 19.588 1.00 35.71 281 GLY A N 1
ATOM 2167 C CA . GLY A 1 282 ? 17.114 57.614 18.925 1.00 33.28 281 GLY A CA 1
ATOM 2168 C C . GLY A 1 282 ? 16.999 57.494 17.420 1.00 36.77 281 GLY A C 1
ATOM 2169 O O . GLY A 1 282 ? 16.208 56.694 16.913 1.00 35.98 281 GLY A O 1
ATOM 2170 N N . ASP A 1 283 ? 17.781 58.289 16.696 1.00 36.78 282 ASP A N 1
ATOM 2171 C CA . ASP A 1 283 ? 17.768 58.245 15.245 1.00 29.48 282 ASP A CA 1
ATOM 2172 C C . ASP A 1 283 ? 18.552 57.033 14.743 1.00 35.74 282 ASP A C 1
ATOM 2173 O O . ASP A 1 283 ? 19.406 56.496 15.453 1.00 38.35 282 ASP A O 1
ATOM 2178 N N . PRO A 1 284 ? 18.271 56.564 13.515 1.00 35.79 283 PRO A N 1
ATOM 2179 C CA . PRO A 1 284 ? 17.281 57.069 12.556 1.00 38.95 283 PRO A CA 1
ATOM 2180 C C . PRO A 1 284 ? 15.858 56.631 12.883 1.00 36.05 283 PRO A C 1
ATOM 2181 O O . PRO A 1 284 ? 15.637 55.489 13.289 1.00 37.19 283 PRO A O 1
ATOM 2185 N N . VAL A 1 285 ? 14.909 57.538 12.701 1.00 35.50 284 VAL A N 1
ATOM 2186 C CA . VAL A 1 285 ? 13.509 57.287 13.016 1.00 32.55 284 VAL A CA 1
ATOM 2187 C C . VAL A 1 285 ? 12.792 56.821 11.758 1.00 35.06 284 VAL A C 1
ATOM 2188 O O . VAL A 1 285 ? 12.990 57.373 10.670 1.00 39.65 284 VAL A O 1
ATOM 2192 N N . VAL A 1 286 ? 11.962 55.789 11.904 1.00 34.32 285 VAL A N 1
ATOM 2193 C CA . VAL A 1 286 ? 11.199 55.233 10.797 1.00 34.80 285 VAL A CA 1
ATOM 2194 C C . VAL A 1 286 ? 9.714 55.446 11.056 1.00 35.11 285 VAL A C 1
ATOM 2195 O O . VAL A 1 286 ? 9.283 55.711 12.181 1.00 34.70 285 VAL A O 1
ATOM 2199 N N . GLU A 1 287 ? 8.931 55.338 9.986 1.00 33.77 286 GLU A N 1
ATOM 2200 C CA . GLU A 1 287 ? 7.484 55.242 10.096 1.00 37.07 286 GLU A CA 1
ATOM 2201 C C . GLU A 1 287 ? 7.095 53.781 10.259 1.00 35.31 286 GLU A C 1
ATOM 2202 O O . GLU A 1 287 ? 7.640 52.904 9.583 1.00 37.73 286 GLU A O 1
ATOM 2208 N N . HIS A 1 288 ? 6.150 53.522 11.163 1.00 33.54 287 HIS A N 1
ATOM 2209 C CA . HIS A 1 288 ? 5.661 52.172 11.433 1.00 34.61 287 HIS A CA 1
ATOM 2210 C C . HIS A 1 288 ? 4.156 52.133 11.191 1.00 35.85 287 HIS A C 1
ATOM 2211 O O . HIS A 1 288 ? 3.366 52.155 12.146 1.00 35.62 287 HIS A O 1
ATOM 2218 N N . PRO A 1 289 ? 3.717 52.091 9.922 1.00 33.05 288 PRO A N 1
ATOM 2219 C CA . PRO A 1 289 ? 2.309 51.776 9.651 1.00 35.80 288 PRO A CA 1
ATOM 2220 C C . PRO A 1 289 ? 2.065 50.292 9.866 1.00 39.19 288 PRO A C 1
ATOM 2221 O O . PRO A 1 289 ? 2.115 49.498 8.921 1.00 39.74 288 PRO A O 1
ATOM 2225 N N . ARG A 1 290 ? 1.808 49.920 11.119 1.00 34.93 289 ARG A N 1
ATOM 2226 C CA . ARG A 1 290 ? 1.869 48.523 11.527 1.00 39.44 289 ARG A CA 1
ATOM 2227 C C . ARG A 1 290 ? 0.902 47.664 10.723 1.00 41.83 289 ARG A C 1
ATOM 2228 O O . ARG A 1 290 ? -0.234 48.064 10.449 1.00 43.73 289 ARG A O 1
ATOM 2236 N N . ASN A 1 291 ? 1.374 46.480 10.330 1.00 34.19 290 ASN A N 1
ATOM 2237 C CA . ASN A 1 291 ? 0.509 45.493 9.702 1.00 45.40 290 ASN A CA 1
ATOM 2238 C C . ASN A 1 291 ? -0.696 45.219 10.590 1.00 41.40 290 ASN A C 1
ATOM 2239 O O . ASN A 1 291 ? -0.634 45.344 11.816 1.00 41.25 290 ASN A O 1
ATOM 2244 N N . GLU A 1 292 ? -1.806 44.851 9.961 1.00 39.05 291 GLU A N 1
ATOM 2245 C CA . GLU A 1 292 ? -3.029 44.616 10.712 1.00 45.12 291 GLU A CA 1
ATOM 2246 C C . GLU A 1 292 ? -2.865 43.403 11.617 1.00 43.62 291 GLU A C 1
ATOM 2247 O O . GLU A 1 292 ? -2.390 42.347 11.186 1.00 38.83 291 GLU A O 1
ATOM 2253 N N . HIS A 1 293 ? -3.241 43.566 12.883 1.00 42.73 292 HIS A N 1
ATOM 2254 C CA . HIS A 1 293 ? -3.171 42.504 13.871 1.00 39.11 292 HIS A CA 1
ATOM 2255 C C . HIS A 1 293 ? -4.493 42.401 14.612 1.00 36.99 292 HIS A C 1
ATOM 2256 O O . HIS A 1 293 ? -5.210 43.391 14.784 1.00 40.23 292 HIS A O 1
ATOM 2263 N N . ASP A 1 294 ? -4.810 41.184 15.043 1.00 39.71 293 ASP A N 1
ATOM 2264 C CA . ASP A 1 294 ? -5.848 40.964 16.042 1.00 38.20 293 ASP A CA 1
ATOM 2265 C C . ASP A 1 294 ? -5.229 41.252 17.404 1.00 41.09 293 ASP A C 1
ATOM 2266 O O . ASP A 1 294 ? -4.417 40.465 17.902 1.00 38.25 293 ASP A O 1
ATOM 2271 N N . LEU A 1 295 ? -5.600 42.387 18.003 1.00 37.52 294 LEU A N 1
ATOM 2272 C CA . LEU A 1 295 ? -4.933 42.829 19.224 1.00 36.55 294 LEU A CA 1
ATOM 2273 C C . LEU A 1 295 ? -5.185 41.873 20.384 1.00 33.31 294 LEU A C 1
ATOM 2274 O O . LEU A 1 295 ? -4.294 41.644 21.210 1.00 36.63 294 LEU A O 1
ATOM 2279 N N . LEU A 1 296 ? -6.389 41.306 20.467 1.00 34.78 295 LEU A N 1
ATOM 2280 C CA . LEU A 1 296 ? -6.651 40.312 21.501 1.00 30.97 295 LEU A CA 1
ATOM 2281 C C . LEU A 1 296 ? -5.827 39.051 21.283 1.00 34.24 295 LEU A C 1
ATOM 2282 O O . LEU A 1 296 ? -5.450 38.383 22.252 1.00 30.55 295 LEU A O 1
ATOM 2287 N N . ASP A 1 297 ? -5.530 38.713 20.027 1.00 34.56 296 ASP A N 1
ATOM 2288 C CA . ASP A 1 297 ? -4.655 37.575 19.774 1.00 35.27 296 ASP A CA 1
ATOM 2289 C C . ASP A 1 297 ? -3.212 37.904 20.135 1.00 32.48 296 ASP A C 1
ATOM 2290 O O . ASP A 1 297 ? -2.490 37.048 20.659 1.00 30.28 296 ASP A O 1
ATOM 2295 N N . ASP A 1 298 ? -2.771 39.137 19.855 1.00 32.71 297 ASP A N 1
ATOM 2296 C CA . ASP A 1 298 ? -1.449 39.569 20.304 1.00 34.04 297 ASP A CA 1
ATOM 2297 C C . ASP A 1 298 ? -1.330 39.476 21.818 1.00 34.90 297 ASP A C 1
ATOM 2298 O O . ASP A 1 298 ? -0.297 39.045 22.343 1.00 30.19 297 ASP A O 1
ATOM 2303 N N . LEU A 1 299 ? -2.381 39.879 22.537 1.00 31.44 298 LEU A N 1
ATOM 2304 C CA . LEU A 1 299 ? -2.363 39.798 23.994 1.00 32.84 298 LEU A CA 1
ATOM 2305 C C . LEU A 1 299 ? -2.250 38.355 24.466 1.00 31.88 298 LEU A C 1
ATOM 2306 O O . LEU A 1 299 ? -1.470 38.049 25.375 1.00 33.09 298 LEU A O 1
ATOM 2311 N N . HIS A 1 300 ? -3.025 37.453 23.860 1.00 30.56 299 HIS A N 1
ATOM 2312 C CA . HIS A 1 300 ? -2.960 36.044 24.234 1.00 30.85 299 HIS A CA 1
ATOM 2313 C C . HIS A 1 300 ? -1.571 35.471 23.998 1.00 30.58 299 HIS A C 1
ATOM 2314 O O . HIS A 1 300 ? -1.122 34.597 24.748 1.00 29.00 299 HIS A O 1
ATOM 2321 N N . LYS A 1 301 ? -0.875 35.956 22.967 1.00 32.42 300 LYS A N 1
ATOM 2322 C CA . LYS A 1 301 ? 0.467 35.472 22.668 1.00 30.06 300 LYS A CA 1
ATOM 2323 C C . LYS A 1 301 ? 1.524 36.095 23.569 1.00 29.74 300 LYS A C 1
ATOM 2324 O O . LYS A 1 301 ? 2.534 35.446 23.863 1.00 30.61 300 LYS A O 1
ATOM 2330 N N . GLU A 1 302 ? 1.321 37.336 24.014 1.00 30.93 301 GLU A N 1
ATOM 2331 C CA . GLU A 1 302 ? 2.345 38.033 24.786 1.00 34.66 301 GLU A CA 1
ATOM 2332 C C . GLU A 1 302 ? 2.272 37.750 26.279 1.00 32.01 301 GLU A C 1
ATOM 2333 O O . GLU A 1 302 ? 3.308 37.782 26.954 1.00 34.22 301 GLU A O 1
ATOM 2339 N N . VAL A 1 303 ? 1.073 37.478 26.806 1.00 32.13 302 VAL A N 1
ATOM 2340 C CA . VAL A 1 303 ? 0.921 37.300 28.254 1.00 33.22 302 VAL A CA 1
ATOM 2341 C C . VAL A 1 303 ? 1.836 36.222 28.816 1.00 32.08 302 VAL A C 1
ATOM 2342 O O . VAL A 1 303 ? 2.446 36.454 29.870 1.00 30.22 302 VAL A O 1
ATOM 2346 N N . PRO A 1 304 ? 1.984 35.037 28.201 1.00 31.74 303 PRO A N 1
ATOM 2347 C CA . PRO A 1 304 ? 2.895 34.033 28.782 1.00 33.70 303 PRO A CA 1
ATOM 2348 C C . PRO A 1 304 ? 4.306 34.542 29.019 1.00 30.36 303 PRO A C 1
ATOM 2349 O O . PRO A 1 304 ? 4.915 34.196 30.037 1.00 29.30 303 PRO A O 1
ATOM 2353 N N . ALA A 1 305 ? 4.843 35.360 28.112 1.00 32.44 304 ALA A N 1
ATOM 2354 C CA . ALA A 1 305 ? 6.190 35.884 28.307 1.00 33.16 304 ALA A CA 1
ATOM 2355 C C . ALA A 1 305 ? 6.200 37.041 29.297 1.00 33.19 304 ALA A C 1
ATOM 2356 O O . ALA A 1 305 ? 7.138 37.172 30.092 1.00 30.08 304 ALA A O 1
ATOM 2358 N N . VAL A 1 306 ? 5.167 37.887 29.263 1.00 29.57 305 VAL A N 1
ATOM 2359 C CA . VAL A 1 306 ? 5.067 38.997 30.207 1.00 30.11 305 VAL A CA 1
ATOM 2360 C C . VAL A 1 306 ? 5.082 38.491 31.643 1.00 28.49 305 VAL A C 1
ATOM 2361 O O . VAL A 1 306 ? 5.644 39.142 32.534 1.00 30.72 305 VAL A O 1
ATOM 2365 N N . ARG A 1 307 ? 4.488 37.321 31.893 1.00 26.83 306 ARG A N 1
ATOM 2366 C CA . ARG A 1 307 ? 4.395 36.804 33.254 1.00 33.14 306 ARG A CA 1
ATOM 2367 C C . ARG A 1 307 ? 5.750 36.433 33.838 1.00 28.13 306 ARG A C 1
ATOM 2368 O O . ARG A 1 307 ? 5.872 36.326 35.063 1.00 31.13 306 ARG A O 1
ATOM 2376 N N . LEU A 1 308 ? 6.765 36.226 32.999 1.00 31.48 307 LEU A N 1
ATOM 2377 C CA . LEU A 1 308 ? 8.075 35.794 33.462 1.00 30.27 307 LEU A CA 1
ATOM 2378 C C . LEU A 1 308 ? 9.154 36.858 33.322 1.00 32.58 307 LEU A C 1
ATOM 2379 O O . LEU A 1 308 ? 10.219 36.715 33.932 1.00 33.35 307 LEU A O 1
ATOM 2384 N N . LEU A 1 309 ? 8.905 37.922 32.554 1.00 28.30 308 LEU A N 1
ATOM 2385 C CA . LEU A 1 309 ? 9.981 38.828 32.164 1.00 29.26 308 LEU A CA 1
ATOM 2386 C C . LEU A 1 309 ? 10.545 39.596 33.354 1.00 28.73 308 LEU A C 1
ATOM 2387 O O . LEU A 1 309 ? 11.765 39.759 33.463 1.00 30.08 308 LEU A O 1
ATOM 2392 N N . ASP A 1 310 ? 9.680 40.092 34.244 1.00 32.10 309 ASP A N 1
ATOM 2393 C CA . ASP A 1 310 ? 10.166 40.867 35.383 1.00 30.52 309 ASP A CA 1
ATOM 2394 C C . ASP A 1 310 ? 11.106 40.042 36.252 1.00 37.33 309 ASP A C 1
ATOM 2395 O O . ASP A 1 310 ? 12.133 40.547 36.721 1.00 37.36 309 ASP A O 1
ATOM 2400 N N . ASP A 1 311 ? 10.775 38.768 36.471 1.00 35.86 310 ASP A N 1
ATOM 2401 C CA . ASP A 1 311 ? 11.629 37.911 37.286 1.00 30.68 310 ASP A CA 1
ATOM 2402 C C . ASP A 1 311 ? 12.952 37.621 36.591 1.00 33.63 310 ASP A C 1
ATOM 2403 O O . ASP A 1 311 ? 14.009 37.634 37.233 1.00 30.02 310 ASP A O 1
ATOM 2408 N N . ILE A 1 312 ? 12.913 37.342 35.286 1.00 32.67 311 ILE A N 1
ATOM 2409 C CA . ILE A 1 312 ? 14.138 37.040 34.550 1.00 32.29 311 ILE A CA 1
ATOM 2410 C C . ILE A 1 312 ? 15.088 38.230 34.590 1.00 38.51 311 ILE A C 1
ATOM 2411 O O . ILE A 1 312 ? 16.291 38.081 34.836 1.00 33.49 311 ILE A O 1
ATOM 2416 N N . LEU A 1 313 ? 14.557 39.432 34.355 1.00 33.68 312 LEU A N 1
ATOM 2417 C CA . LEU A 1 313 ? 15.403 40.621 34.336 1.00 34.51 312 LEU A CA 1
ATOM 2418 C C . LEU A 1 313 ? 15.997 40.903 35.710 1.00 35.08 312 LEU A C 1
ATOM 2419 O O . LEU A 1 313 ? 17.149 41.341 35.813 1.00 34.70 312 LEU A O 1
ATOM 2424 N N . ASP A 1 314 ? 15.228 40.658 36.775 1.00 36.26 313 ASP A N 1
ATOM 2425 C CA . ASP A 1 314 ? 15.741 40.878 38.124 1.00 35.16 313 ASP A CA 1
ATOM 2426 C C . ASP A 1 314 ? 16.931 39.975 38.416 1.00 37.39 313 ASP A C 1
ATOM 2427 O O . ASP A 1 314 ? 17.938 40.423 38.977 1.00 45.77 313 ASP A O 1
ATOM 2432 N N . HIS A 1 315 ? 16.835 38.698 38.040 1.00 36.03 314 HIS A N 1
ATOM 2433 C CA . HIS A 1 315 ? 17.935 37.770 38.266 1.00 42.04 314 HIS A CA 1
ATOM 2434 C C . HIS A 1 315 ? 19.116 38.026 37.341 1.00 39.86 314 HIS A C 1
ATOM 2435 O O . HIS A 1 315 ? 20.244 37.665 37.692 1.00 40.66 314 HIS A O 1
ATOM 2442 N N . LEU A 1 316 ? 18.891 38.636 36.174 1.00 35.97 315 LEU A N 1
ATOM 2443 C CA . LEU A 1 316 ? 20.009 38.934 35.285 1.00 36.50 315 LEU A CA 1
ATOM 2444 C C . LEU A 1 316 ? 20.901 40.031 35.849 1.00 43.42 315 LEU A C 1
ATOM 2445 O O . LEU A 1 316 ? 22.084 40.104 35.497 1.00 39.94 315 LEU A O 1
ATOM 2450 N N . ARG A 1 317 ? 20.360 40.898 36.710 1.00 39.85 316 ARG A N 1
ATOM 2451 C CA . ARG A 1 317 ? 21.183 41.922 37.343 1.00 50.44 316 ARG A CA 1
ATOM 2452 C C . ARG A 1 317 ? 22.098 41.359 38.421 1.00 46.74 316 ARG A C 1
ATOM 2453 O O . ARG A 1 317 ? 23.032 42.051 38.841 1.00 55.02 316 ARG A O 1
ATOM 2461 N N . ASP A 1 318 ? 21.858 40.131 38.875 1.00 45.60 317 ASP A N 1
ATOM 2462 C CA . ASP A 1 318 ? 22.643 39.525 39.939 1.00 45.37 317 ASP A CA 1
ATOM 2463 C C . ASP A 1 318 ? 23.544 38.400 39.450 1.00 45.61 317 ASP A C 1
ATOM 2464 O O . ASP A 1 318 ? 24.256 37.800 40.262 1.00 51.80 317 ASP A O 1
ATOM 2469 N N . HIS A 1 319 ? 23.538 38.099 38.153 1.00 44.55 318 HIS A N 1
ATOM 2470 C CA . HIS A 1 319 ? 24.398 37.065 37.586 1.00 44.69 318 HIS A CA 1
ATOM 2471 C C . HIS A 1 319 ? 25.493 37.707 36.747 1.00 39.84 318 HIS A C 1
ATOM 2472 O O . HIS A 1 319 ? 25.239 38.111 35.602 1.00 49.91 318 HIS A O 1
ATOM 2479 N N . PRO A 1 320 ? 26.720 37.816 37.250 1.00 45.50 319 PRO A N 1
ATOM 2480 C CA . PRO A 1 320 ? 27.800 38.350 36.418 1.00 42.11 319 PRO A CA 1
ATOM 2481 C C . PRO A 1 320 ? 28.247 37.322 35.394 1.00 38.98 319 PRO A C 1
ATOM 2482 O O . PRO A 1 320 ? 28.243 36.115 35.645 1.00 42.77 319 PRO A O 1
ATOM 2486 N N . LEU A 1 321 ? 28.624 37.816 34.221 1.00 39.06 320 LEU A N 1
ATOM 2487 C CA . LEU A 1 321 ? 28.943 36.962 33.087 1.00 37.02 320 LEU A CA 1
ATOM 2488 C C . LEU A 1 321 ? 30.450 36.886 32.865 1.00 35.17 320 LEU A C 1
ATOM 2489 O O . LEU A 1 321 ? 31.210 37.765 33.275 1.00 36.81 320 LEU A O 1
ATOM 2494 N N . GLU A 1 322 ? 30.869 35.810 32.208 1.00 39.26 321 GLU A N 1
ATOM 2495 C CA . GLU A 1 322 ? 32.252 35.600 31.810 1.00 43.89 321 GLU A CA 1
ATOM 2496 C C . GLU A 1 322 ? 32.370 35.691 30.295 1.00 35.63 321 GLU A C 1
ATOM 2497 O O . GLU A 1 322 ? 31.379 35.607 29.566 1.00 33.86 321 GLU A O 1
ATOM 2503 N N . GLY A 1 323 ? 33.598 35.865 29.824 1.00 37.14 322 GLY A N 1
ATOM 2504 C CA . GLY A 1 323 ? 33.869 35.893 28.397 1.00 36.76 322 GLY A CA 1
ATOM 2505 C C . GLY A 1 323 ? 34.623 37.136 27.974 1.00 42.62 322 GLY A C 1
ATOM 2506 O O . GLY A 1 323 ? 34.505 38.203 28.582 1.00 38.28 322 GLY A O 1
ATOM 2507 N N . GLY A 1 324 ? 35.412 36.996 26.909 1.00 41.20 323 GLY A N 1
ATOM 2508 C CA . GLY A 1 324 ? 36.195 38.094 26.379 1.00 39.82 323 GLY A CA 1
ATOM 2509 C C . GLY A 1 324 ? 35.619 38.688 25.110 1.00 39.66 323 GLY A C 1
ATOM 2510 O O . GLY A 1 324 ? 36.009 39.786 24.700 1.00 39.58 323 GLY A O 1
ATOM 2511 N N . ASP A 1 325 ? 34.693 37.971 24.473 1.00 36.95 324 ASP A N 1
ATOM 2512 C CA . ASP A 1 325 ? 34.003 38.465 23.291 1.00 39.59 324 ASP A CA 1
ATOM 2513 C C . ASP A 1 325 ? 32.529 38.093 23.398 1.00 34.94 324 ASP A C 1
ATOM 2514 O O . ASP A 1 325 ? 32.090 37.491 24.384 1.00 36.47 324 ASP A O 1
ATOM 2519 N N . TYR A 1 326 ? 31.759 38.444 22.367 1.00 35.78 325 TYR A N 1
ATOM 2520 C CA . TYR A 1 326 ? 30.317 38.227 22.429 1.00 31.71 325 TYR A CA 1
ATOM 2521 C C . TYR A 1 326 ? 29.956 36.747 22.374 1.00 35.61 325 TYR A C 1
ATOM 2522 O O . TYR A 1 326 ? 28.964 36.335 22.985 1.00 33.96 325 TYR A O 1
ATOM 2531 N N . LEU A 1 327 ? 30.738 35.934 21.660 1.00 33.35 326 LEU A N 1
ATOM 2532 C CA . LEU A 1 327 ? 30.454 34.501 21.602 1.00 38.28 326 LEU A CA 1
ATOM 2533 C C . LEU A 1 327 ? 30.601 33.857 22.976 1.00 36.71 326 LEU A C 1
ATOM 2534 O O . LEU A 1 327 ? 29.699 33.153 23.445 1.00 33.05 326 LEU A O 1
ATOM 2539 N N . GLU A 1 328 ? 31.737 34.088 23.638 1.00 34.45 327 GLU A N 1
ATOM 2540 C CA . GLU A 1 328 ? 31.948 33.525 24.968 1.00 39.40 327 GLU A CA 1
ATOM 2541 C C . GLU A 1 328 ? 30.967 34.108 25.977 1.00 34.10 327 GLU A C 1
ATOM 2542 O O . GLU A 1 328 ? 30.485 33.398 26.866 1.00 36.35 327 GLU A O 1
ATOM 2548 N N . THR A 1 329 ? 30.665 35.404 25.859 1.00 32.98 328 THR A N 1
ATOM 2549 C CA . THR A 1 329 ? 29.769 36.043 26.818 1.00 31.45 328 THR A CA 1
ATOM 2550 C C . THR A 1 329 ? 28.335 35.558 26.640 1.00 29.36 328 THR A C 1
ATOM 2551 O O . THR A 1 329 ? 27.603 35.393 27.624 1.00 33.61 328 THR A O 1
ATOM 2555 N N . TYR A 1 330 ? 27.919 35.313 25.395 1.00 29.63 329 TYR A N 1
ATOM 2556 C CA . TYR A 1 330 ? 26.572 34.807 25.149 1.00 28.85 329 TYR A CA 1
ATOM 2557 C C . TYR A 1 330 ? 26.413 33.391 25.682 1.00 29.95 329 TYR A C 1
ATOM 2558 O O . TYR A 1 330 ? 25.370 33.048 26.253 1.00 31.36 329 TYR A O 1
ATOM 2567 N N . GLU A 1 331 ? 27.436 32.551 25.502 1.00 30.40 330 GLU A N 1
ATOM 2568 C CA . GLU A 1 331 ? 27.389 31.203 26.057 1.00 33.20 330 GLU A CA 1
ATOM 2569 C C . GLU A 1 331 ? 27.368 31.237 27.580 1.00 35.86 330 GLU A C 1
ATOM 2570 O O . GLU A 1 331 ? 26.639 30.463 28.213 1.00 35.56 330 GLU A O 1
ATOM 2576 N N . SER A 1 332 ? 28.157 32.129 28.183 1.00 31.18 331 SER A N 1
ATOM 2577 C CA . SER A 1 332 ? 28.092 32.316 29.629 1.00 30.30 331 SER A CA 1
ATOM 2578 C C . SER A 1 332 ? 26.694 32.744 30.060 1.00 36.18 331 SER A C 1
ATOM 2579 O O . SER A 1 332 ? 26.175 32.270 31.077 1.00 31.23 331 SER A O 1
ATOM 2582 N N . LEU A 1 333 ? 26.065 33.633 29.285 1.00 28.88 332 LEU A N 1
ATOM 2583 C CA . LEU A 1 333 ? 24.703 34.058 29.593 1.00 32.34 332 LEU A CA 1
ATOM 2584 C C . LEU A 1 333 ? 23.730 32.887 29.533 1.00 31.85 332 LEU A C 1
ATOM 2585 O O . LEU A 1 333 ? 22.847 32.762 30.391 1.00 31.51 332 LEU A O 1
ATOM 2590 N N . SER A 1 334 ? 23.876 32.019 28.527 1.00 29.68 333 SER A N 1
ATOM 2591 C CA . SER A 1 334 ? 22.976 30.878 28.393 1.00 30.20 333 SER A CA 1
ATOM 2592 C C . SER A 1 334 ? 23.031 29.985 29.625 1.00 35.17 333 SER A C 1
ATOM 2593 O O . SER A 1 334 ? 21.995 29.511 30.106 1.00 32.72 333 SER A O 1
ATOM 2596 N N . TYR A 1 335 ? 24.231 29.741 30.152 1.00 30.46 334 TYR A N 1
ATOM 2597 C CA . TYR A 1 335 ? 24.340 28.947 31.369 1.00 35.43 334 TYR A CA 1
ATOM 2598 C C . TYR A 1 335 ? 23.761 29.684 32.569 1.00 33.84 334 TYR A C 1
ATOM 2599 O O . TYR A 1 335 ? 23.182 29.052 33.460 1.00 34.32 334 TYR A O 1
ATOM 2608 N N . ALA A 1 336 ? 23.890 31.014 32.604 1.00 34.98 335 ALA A N 1
ATOM 2609 C CA . ALA A 1 336 ? 23.292 31.786 33.688 1.00 36.75 335 ALA A CA 1
ATOM 2610 C C . ALA A 1 336 ? 21.774 31.658 33.683 1.00 37.12 335 ALA A C 1
ATOM 2611 O O . ALA A 1 336 ? 21.147 31.590 34.746 1.00 36.17 335 ALA A O 1
ATOM 2613 N N . LEU A 1 337 ? 21.165 31.621 32.492 1.00 34.11 336 LEU A N 1
ATOM 2614 C CA . LEU A 1 337 ? 19.717 31.461 32.404 1.00 30.17 336 LEU A CA 1
ATOM 2615 C C . LEU A 1 337 ? 19.263 30.127 32.983 1.00 30.47 336 LEU A C 1
ATOM 2616 O O . LEU A 1 337 ? 18.178 30.044 33.571 1.00 36.10 336 LEU A O 1
ATOM 2621 N N . GLN A 1 338 ? 20.074 29.078 32.831 1.00 31.31 337 GLN A N 1
ATOM 2622 C CA . GLN A 1 338 ? 19.699 27.774 33.368 1.00 33.23 337 GLN A CA 1
ATOM 2623 C C . GLN A 1 338 ? 19.747 27.764 34.891 1.00 37.87 337 GLN A C 1
ATOM 2624 O O . GLN A 1 338 ? 18.916 27.115 35.539 1.00 33.69 337 GLN A O 1
ATOM 2630 N N . GLU A 1 339 ? 20.716 28.467 35.482 1.00 38.59 338 GLU A N 1
ATOM 2631 C CA . GLU A 1 339 ? 20.727 28.619 36.934 1.00 30.06 338 GLU A CA 1
ATOM 2632 C C . GLU A 1 339 ? 19.530 29.431 37.406 1.00 32.39 338 GLU A C 1
ATOM 2633 O O . GLU A 1 339 ? 18.908 29.098 38.420 1.00 33.49 338 GLU A O 1
ATOM 2639 N N . ILE A 1 340 ? 19.191 30.497 36.679 1.00 31.71 339 ILE A N 1
ATOM 2640 C CA . ILE A 1 340 ? 18.045 31.324 37.044 1.00 32.61 339 ILE A CA 1
ATOM 2641 C C . ILE A 1 340 ? 16.757 30.510 36.985 1.00 36.14 339 ILE A C 1
ATOM 2642 O O . ILE A 1 340 ? 15.845 30.702 37.799 1.00 37.41 339 ILE A O 1
ATOM 2647 N N . ALA A 1 341 ? 16.674 29.573 36.037 1.00 35.00 340 ALA A N 1
ATOM 2648 C CA . ALA A 1 341 ? 15.455 28.791 35.855 1.00 29.47 340 ALA A CA 1
ATOM 2649 C C . ALA A 1 341 ? 15.109 27.972 37.092 1.00 34.25 340 ALA A C 1
ATOM 2650 O O . ALA A 1 341 ? 13.928 27.705 37.346 1.00 28.88 340 ALA A O 1
ATOM 2652 N N . GLU A 1 342 ? 16.111 27.567 37.873 1.00 28.63 341 GLU A N 1
ATOM 2653 C CA . GLU A 1 342 ? 15.866 26.754 39.056 1.00 29.94 341 GLU A CA 1
ATOM 2654 C C . GLU A 1 342 ? 15.827 27.557 40.348 1.00 34.44 341 GLU A C 1
ATOM 2655 O O . GLU A 1 342 ? 15.336 27.044 41.359 1.00 38.57 341 GLU A O 1
ATOM 2661 N N . ARG A 1 343 ? 16.326 28.792 40.345 1.00 38.17 342 ARG A N 1
ATOM 2662 C CA . ARG A 1 343 ? 16.311 29.614 41.549 1.00 36.06 342 ARG A CA 1
ATOM 2663 C C . ARG A 1 343 ? 15.060 30.470 41.662 1.00 31.46 342 ARG A C 1
ATOM 2664 O O . ARG A 1 343 ? 14.581 30.710 42.776 1.00 33.88 342 ARG A O 1
ATOM 2672 N N . VAL A 1 344 ? 14.521 30.934 40.534 1.00 30.20 343 VAL A N 1
ATOM 2673 C CA . VAL A 1 344 ? 13.389 31.849 40.568 1.00 34.52 343 VAL A CA 1
ATOM 2674 C C . VAL A 1 344 ? 12.149 31.130 41.090 1.00 34.28 343 VAL A C 1
ATOM 2675 O O . VAL A 1 344 ? 11.961 29.922 40.884 1.00 33.83 343 VAL A O 1
ATOM 2679 N N . ASN A 1 345 ? 11.303 31.877 41.797 1.00 34.77 344 ASN A N 1
ATOM 2680 C CA . ASN A 1 345 ? 10.069 31.355 42.361 1.00 41.04 344 ASN A CA 1
ATOM 2681 C C . ASN A 1 345 ? 8.914 32.292 42.038 1.00 37.36 344 ASN A C 1
ATOM 2682 O O . ASN A 1 345 ? 9.096 33.503 41.888 1.00 39.34 344 ASN A O 1
ATOM 2687 N N . GLY A 1 346 ? 7.727 31.720 41.939 1.00 44.36 345 GLY A N 1
ATOM 2688 C CA . GLY A 1 346 ? 6.541 32.478 41.602 1.00 39.87 345 GLY A CA 1
ATOM 2689 C C . GLY A 1 346 ? 5.460 31.578 41.061 1.00 40.35 345 GLY A C 1
ATOM 2690 O O . GLY A 1 346 ? 5.708 30.460 40.605 1.00 39.69 345 GLY A O 1
ATOM 2691 N N . ARG A 1 347 ? 4.225 32.086 41.117 1.00 39.73 346 ARG A N 1
ATOM 2692 C CA . ARG A 1 347 ? 3.082 31.303 40.659 1.00 37.42 346 ARG A CA 1
ATOM 2693 C C . ARG A 1 347 ? 3.172 30.988 39.172 1.00 38.58 346 ARG A C 1
ATOM 2694 O O . ARG A 1 347 ? 2.628 29.975 38.718 1.00 42.49 346 ARG A O 1
ATOM 2702 N N . ALA A 1 348 ? 3.849 31.838 38.399 1.00 36.65 347 ALA A N 1
ATOM 2703 C CA . ALA A 1 348 ? 3.971 31.623 36.964 1.00 33.08 347 ALA A CA 1
ATOM 2704 C C . ALA A 1 348 ? 5.097 30.668 36.595 1.00 31.37 347 ALA A C 1
ATOM 2705 O O . ALA A 1 348 ? 5.221 30.312 35.419 1.00 33.10 347 ALA A O 1
ATOM 2707 N N . TRP A 1 349 ? 5.917 30.246 37.557 1.00 35.45 348 TRP A N 1
ATOM 2708 C CA . TRP A 1 349 ? 7.071 29.397 37.264 1.00 34.27 348 TRP A CA 1
ATOM 2709 C C . TRP A 1 349 ? 6.706 27.928 37.474 1.00 36.57 348 TRP A C 1
ATOM 2710 O O . TRP A 1 349 ? 7.148 27.258 38.409 1.00 36.99 348 TRP A O 1
ATOM 2721 N N . SER A 1 350 ? 5.871 27.440 36.565 1.00 33.53 349 SER A N 1
ATOM 2722 C CA . SER A 1 350 ? 5.538 26.028 36.486 1.00 34.21 349 SER A CA 1
ATOM 2723 C C . SER A 1 350 ? 6.690 25.271 35.836 1.00 34.73 349 SER A C 1
ATOM 2724 O O . SER A 1 350 ? 7.619 25.878 35.298 1.00 33.18 349 SER A O 1
ATOM 2727 N N . PRO A 1 351 ? 6.675 23.934 35.888 1.00 36.81 350 PRO A N 1
ATOM 2728 C CA . PRO A 1 351 ? 7.767 23.173 35.257 1.00 35.26 350 PRO A CA 1
ATOM 2729 C C . PRO A 1 351 ? 7.984 23.487 33.784 1.00 35.57 350 PRO A C 1
ATOM 2730 O O . PRO A 1 351 ? 9.123 23.391 33.311 1.00 36.91 350 PRO A O 1
ATOM 2734 N N . ASP A 1 352 ? 6.941 23.857 33.036 1.00 31.73 351 ASP A N 1
ATOM 2735 C CA . ASP A 1 352 ? 7.170 24.216 31.640 1.00 32.88 351 ASP A CA 1
ATOM 2736 C C . ASP A 1 352 ? 7.758 25.615 31.504 1.00 29.00 351 ASP A C 1
ATOM 2737 O O . ASP A 1 352 ? 8.514 25.873 30.561 1.00 28.24 351 ASP A O 1
ATOM 2742 N N . ALA A 1 353 ? 7.442 26.520 32.433 1.00 30.46 352 ALA A N 1
ATOM 2743 C CA . ALA A 1 353 ? 8.062 27.841 32.417 1.00 30.25 352 ALA A CA 1
ATOM 2744 C C . ALA A 1 353 ? 9.559 27.752 32.685 1.00 36.85 352 ALA A C 1
ATOM 2745 O O . ALA A 1 353 ? 10.352 28.473 32.068 1.00 29.48 352 ALA A O 1
ATOM 2747 N N . ARG A 1 354 ? 9.964 26.873 33.605 1.00 29.64 353 ARG A N 1
ATOM 2748 C CA . ARG A 1 354 ? 11.385 26.704 33.884 1.00 33.62 353 ARG A CA 1
ATOM 2749 C C . ARG A 1 354 ? 12.094 26.022 32.722 1.00 34.40 353 ARG A C 1
ATOM 2750 O O . ARG A 1 354 ? 13.206 26.414 32.348 1.00 34.08 353 ARG A O 1
ATOM 2758 N N . ALA A 1 355 ? 11.465 25.001 32.134 1.00 30.15 354 ALA A N 1
ATOM 2759 C CA . ALA A 1 355 ? 12.057 24.312 30.995 1.00 33.30 354 ALA A CA 1
ATOM 2760 C C . ALA A 1 355 ? 12.166 25.208 29.769 1.00 32.28 354 ALA A C 1
ATOM 2761 O O . ALA A 1 355 ? 12.958 24.909 28.869 1.00 33.35 354 ALA A O 1
ATOM 2763 N N . PHE A 1 356 ? 11.389 26.293 29.712 1.00 32.41 355 PHE A N 1
ATOM 2764 C CA . PHE A 1 356 ? 11.532 27.249 28.617 1.00 31.26 355 PHE A CA 1
ATOM 2765 C C . PHE A 1 356 ? 12.929 27.857 28.594 1.00 32.25 355 PHE A C 1
ATOM 2766 O O . PHE A 1 356 ? 13.540 27.991 27.527 1.00 25.57 355 PHE A O 1
ATOM 2774 N N . LEU A 1 357 ? 13.453 28.232 29.763 1.00 27.03 356 LEU A N 1
ATOM 2775 C CA . LEU A 1 357 ? 14.800 28.791 29.816 1.00 27.74 356 LEU A CA 1
ATOM 2776 C C . LEU A 1 357 ? 15.856 27.744 29.494 1.00 28.97 356 LEU A C 1
ATOM 2777 O O . LEU A 1 357 ? 16.904 28.077 28.930 1.00 35.83 356 LEU A O 1
ATOM 2782 N N . HIS A 1 358 ? 15.603 26.479 29.840 1.00 31.83 357 HIS A N 1
ATOM 2783 C CA . HIS A 1 358 ? 16.591 25.438 29.576 1.00 35.18 357 HIS A CA 1
ATOM 2784 C C . HIS A 1 358 ? 16.683 25.120 28.088 1.00 31.03 357 HIS A C 1
ATOM 2785 O O . HIS A 1 358 ? 17.785 24.947 27.554 1.00 27.18 357 HIS A O 1
ATOM 2792 N N . ARG A 1 359 ? 15.542 25.030 27.399 1.00 27.26 358 ARG A N 1
ATOM 2793 C CA . ARG A 1 359 ? 15.586 24.797 25.959 1.00 27.13 358 ARG A CA 1
ATOM 2794 C C . ARG A 1 359 ? 16.112 26.023 25.224 1.00 26.54 358 ARG A C 1
ATOM 2795 O O . ARG A 1 359 ? 16.847 25.894 24.238 1.00 33.77 358 ARG A O 1
ATOM 2803 N N . SER A 1 360 ? 15.756 27.220 25.696 1.00 25.82 359 SER A N 1
ATOM 2804 C CA . SER A 1 360 ? 16.283 28.438 25.090 1.00 25.03 359 SER A CA 1
ATOM 2805 C C . SER A 1 360 ? 17.803 28.492 25.190 1.00 28.80 359 SER A C 1
ATOM 2806 O O . SER A 1 360 ? 18.480 28.883 24.233 1.00 27.26 359 SER A O 1
ATOM 2809 N N . ALA A 1 361 ? 18.357 28.091 26.338 1.00 27.90 360 ALA A N 1
ATOM 2810 C CA . ALA A 1 361 ? 19.806 28.130 26.513 1.00 28.78 360 ALA A CA 1
ATOM 2811 C C . ALA A 1 361 ? 20.508 27.185 25.546 1.00 29.10 360 ALA A C 1
ATOM 2812 O O . ALA A 1 361 ? 21.542 27.536 24.963 1.00 30.32 360 ALA A O 1
ATOM 2814 N N . HIS A 1 362 ? 19.965 25.979 25.365 1.00 27.09 361 HIS A N 1
ATOM 2815 C CA . HIS A 1 362 ? 20.522 25.061 24.376 1.00 32.01 361 HIS A CA 1
ATOM 2816 C C . HIS A 1 362 ? 20.466 25.660 22.975 1.00 31.61 361 HIS A C 1
ATOM 2817 O O . HIS A 1 362 ? 21.433 25.561 22.210 1.00 33.25 361 HIS A O 1
ATOM 2824 N N . LEU A 1 363 ? 19.341 26.287 22.623 1.00 30.22 362 LEU A N 1
ATOM 2825 C CA . LEU A 1 363 ? 19.214 26.882 21.296 1.00 33.19 362 LEU A CA 1
ATOM 2826 C C . LEU A 1 363 ? 20.189 28.037 21.114 1.00 28.20 362 LEU A C 1
ATOM 2827 O O . LEU A 1 363 ? 20.724 28.238 20.017 1.00 30.12 362 LEU A O 1
ATOM 2832 N N . MET A 1 364 ? 20.427 28.809 22.177 1.00 27.81 363 MET A N 1
ATOM 2833 C CA . MET A 1 364 ? 21.423 29.873 22.116 1.00 31.33 363 MET A CA 1
ATOM 2834 C C . MET A 1 364 ? 22.807 29.310 21.819 1.00 31.73 363 MET A C 1
ATOM 2835 O O . MET A 1 364 ? 23.565 29.884 21.029 1.00 29.09 363 MET A O 1
ATOM 2840 N N . ARG A 1 365 ? 23.152 28.181 22.441 1.00 28.94 364 ARG A N 1
ATOM 2841 C CA . ARG A 1 365 ? 24.455 27.573 22.203 1.00 34.66 364 ARG A CA 1
ATOM 2842 C C . ARG A 1 365 ? 24.495 26.824 20.879 1.00 37.52 364 ARG A C 1
ATOM 2843 O O . ARG A 1 365 ? 25.565 26.705 20.272 1.00 31.94 364 ARG A O 1
ATOM 2851 N N . SER A 1 366 ? 23.350 26.314 20.420 1.00 30.59 365 SER A N 1
ATOM 2852 C CA . SER A 1 366 ? 23.271 25.790 19.061 1.00 31.51 365 SER A CA 1
ATOM 2853 C C . SER A 1 366 ? 23.537 26.892 18.045 1.00 32.55 365 SER A C 1
ATOM 2854 O O . SER A 1 366 ? 24.184 26.661 17.016 1.00 35.60 365 SER A O 1
ATOM 2857 N N . TRP A 1 367 ? 23.052 28.102 18.330 1.00 34.82 366 TRP A N 1
ATOM 2858 C CA . TRP A 1 367 ? 23.321 29.254 17.475 1.00 33.62 366 TRP A CA 1
ATOM 2859 C C . TRP A 1 367 ? 24.805 29.605 17.471 1.00 33.72 366 TRP A C 1
ATOM 2860 O O . TRP A 1 367 ? 25.413 29.752 16.404 1.00 32.02 366 TRP A O 1
ATOM 2871 N N . THR A 1 368 ? 25.413 29.737 18.655 1.00 30.72 367 THR A N 1
ATOM 2872 C CA . THR A 1 368 ? 26.832 30.079 18.706 1.00 30.71 367 THR A CA 1
ATOM 2873 C C . THR A 1 368 ? 27.694 28.985 18.092 1.00 32.44 367 THR A C 1
ATOM 2874 O O . THR A 1 368 ? 28.743 29.278 17.508 1.00 35.38 367 THR A O 1
ATOM 2878 N N . GLY A 1 369 ? 27.270 27.724 18.205 1.00 32.99 368 GLY A N 1
ATOM 2879 C CA . GLY A 1 369 ? 28.022 26.647 17.580 1.00 35.04 368 GLY A CA 1
ATOM 2880 C C . GLY A 1 369 ? 28.045 26.753 16.068 1.00 37.36 368 GLY A C 1
ATOM 2881 O O . GLY A 1 369 ? 29.067 26.484 15.431 1.00 37.82 368 GLY A O 1
ATOM 2882 N N . ALA A 1 370 ? 26.916 27.144 15.471 1.00 35.33 369 ALA A N 1
ATOM 2883 C CA . ALA A 1 370 ? 26.890 27.377 14.032 1.00 36.47 369 ALA A CA 1
ATOM 2884 C C . ALA A 1 370 ? 27.759 28.570 13.658 1.00 36.45 369 ALA A C 1
ATOM 2885 O O . ALA A 1 370 ? 28.420 28.561 12.613 1.00 38.05 369 ALA A O 1
ATOM 2887 N N . LEU A 1 371 ? 27.778 29.600 14.507 1.00 34.88 370 LEU A N 1
ATOM 2888 C CA . LEU A 1 371 ? 28.623 30.763 14.251 1.00 37.08 370 LEU A CA 1
ATOM 2889 C C . LEU A 1 371 ? 30.099 30.386 14.295 1.00 43.48 370 LEU A C 1
ATOM 2890 O O . LEU A 1 371 ? 30.896 30.862 13.477 1.00 37.68 370 LEU A O 1
ATOM 2895 N N . ARG A 1 372 ? 30.483 29.531 15.247 1.00 37.01 371 ARG A N 1
ATOM 2896 C CA . ARG A 1 372 ? 31.857 29.038 15.287 1.00 45.05 371 ARG A CA 1
ATOM 2897 C C . ARG A 1 372 ? 32.157 28.153 14.085 1.00 42.32 371 ARG A C 1
ATOM 2898 O O . ARG A 1 372 ? 33.258 28.207 13.526 1.00 48.72 371 ARG A O 1
ATOM 2906 N N . THR A 1 373 ? 31.188 27.330 13.675 1.00 46.51 372 THR A N 1
ATOM 2907 C CA . THR A 1 373 ? 31.398 26.454 12.527 1.00 46.19 372 THR A CA 1
ATOM 2908 C C . THR A 1 373 ? 31.598 27.259 11.249 1.00 52.49 372 THR A C 1
ATOM 2909 O O . THR A 1 373 ? 32.389 26.871 10.380 1.00 59.96 372 THR A O 1
ATOM 2913 N N . VAL A 1 374 ? 30.900 28.389 11.120 1.00 60.52 373 VAL A N 1
ATOM 2914 C CA . VAL A 1 374 ? 31.085 29.254 9.956 1.00 61.46 373 VAL A CA 1
ATOM 2915 C C . VAL A 1 374 ? 32.514 29.779 9.908 1.00 64.51 373 VAL A C 1
ATOM 2916 O O . VAL A 1 374 ? 33.215 29.638 8.898 1.00 74.26 373 VAL A O 1
ATOM 2920 N N . ALA A 1 375 ? 32.965 30.392 10.996 1.00 60.30 374 ALA A N 1
ATOM 2921 C CA . ALA A 1 375 ? 34.306 30.955 11.061 1.00 62.12 374 ALA A CA 1
ATOM 2922 C C . ALA A 1 375 ? 35.330 29.893 11.455 1.00 66.59 374 ALA A C 1
ATOM 2923 O O . ALA A 1 375 ? 35.472 28.873 10.780 1.00 66.14 374 ALA A O 1
ATOM 2925 N N . HIS B 1 1 ? 30.067 30.264 3.925 1.00 99.90 0 HIS B N 1
ATOM 2926 C CA . HIS B 1 1 ? 30.448 31.292 2.965 1.00 95.49 0 HIS B CA 1
ATOM 2927 C C . HIS B 1 1 ? 31.071 32.487 3.679 1.00 86.63 0 HIS B C 1
ATOM 2928 O O . HIS B 1 1 ? 30.673 33.631 3.455 1.00 86.17 0 HIS B O 1
ATOM 2935 N N . MET B 1 2 ? 32.049 32.215 4.541 1.00 93.48 1 MET B N 1
ATOM 2936 C CA . MET B 1 2 ? 32.704 33.263 5.320 1.00 89.91 1 MET B CA 1
ATOM 2937 C C . MET B 1 2 ? 33.547 34.134 4.396 1.00 90.27 1 MET B C 1
ATOM 2938 O O . MET B 1 2 ? 34.579 33.690 3.881 1.00 94.44 1 MET B O 1
ATOM 2943 N N . SER B 1 3 ? 33.115 35.377 4.189 1.00 75.87 2 SER B N 1
ATOM 2944 C CA . SER B 1 3 ? 33.796 36.305 3.299 1.00 81.02 2 SER B CA 1
ATOM 2945 C C . SER B 1 3 ? 33.842 37.678 3.958 1.00 76.38 2 SER B C 1
ATOM 2946 O O . SER B 1 3 ? 33.402 37.859 5.098 1.00 78.85 2 SER B O 1
ATOM 2949 N N . GLY B 1 4 ? 34.383 38.653 3.230 1.00 79.34 3 GLY B N 1
ATOM 2950 C CA . GLY B 1 4 ? 34.440 40.022 3.696 1.00 76.03 3 GLY B CA 1
ATOM 2951 C C . GLY B 1 4 ? 35.652 40.382 4.527 1.00 85.10 3 GLY B C 1
ATOM 2952 O O . GLY B 1 4 ? 35.754 41.532 4.972 1.00 93.68 3 GLY B O 1
ATOM 2953 N N . ARG B 1 5 ? 36.571 39.447 4.753 1.00 90.61 4 ARG B N 1
ATOM 2954 C CA . ARG B 1 5 ? 37.766 39.710 5.545 1.00 91.69 4 ARG B CA 1
ATOM 2955 C C . ARG B 1 5 ? 38.868 40.231 4.630 1.00 99.51 4 ARG B C 1
ATOM 2956 O O . ARG B 1 5 ? 39.329 39.513 3.735 1.00 110.96 4 ARG B O 1
ATOM 2964 N N . ASP B 1 6 ? 39.290 41.477 4.853 1.00 77.36 5 ASP B N 1
ATOM 2965 C CA . ASP B 1 6 ? 40.333 42.086 4.028 1.00 70.42 5 ASP B CA 1
ATOM 2966 C C . ASP B 1 6 ? 41.012 43.169 4.864 1.00 57.39 5 ASP B C 1
ATOM 2967 O O . ASP B 1 6 ? 40.515 44.296 4.950 1.00 59.10 5 ASP B O 1
ATOM 2972 N N . ILE B 1 7 ? 42.142 42.821 5.467 1.00 55.63 6 ILE B N 1
ATOM 2973 C CA . ILE B 1 7 ? 42.876 43.729 6.340 1.00 42.35 6 ILE B CA 1
ATOM 2974 C C . ILE B 1 7 ? 43.928 44.463 5.521 1.00 47.10 6 ILE B C 1
ATOM 2975 O O . ILE B 1 7 ? 44.706 43.841 4.788 1.00 45.86 6 ILE B O 1
ATOM 2980 N N . SER B 1 8 ? 43.953 45.788 5.643 1.00 43.57 7 SER B N 1
ATOM 2981 C CA . SER B 1 8 ? 44.931 46.610 4.946 1.00 42.81 7 SER B CA 1
ATOM 2982 C C . SER B 1 8 ? 46.130 46.880 5.846 1.00 40.31 7 SER B C 1
ATOM 2983 O O . SER B 1 8 ? 45.979 47.148 7.041 1.00 38.41 7 SER B O 1
ATOM 2986 N N . THR B 1 9 ? 47.324 46.813 5.259 1.00 37.47 8 THR B N 1
ATOM 2987 C CA . THR B 1 9 ? 48.577 47.003 5.980 1.00 39.75 8 THR B CA 1
ATOM 2988 C C . THR B 1 9 ? 49.453 47.988 5.222 1.00 35.85 8 THR B C 1
ATOM 2989 O O . THR B 1 9 ? 49.622 47.864 4.005 1.00 40.65 8 THR B O 1
ATOM 2993 N N . ALA B 1 10 ? 50.005 48.963 5.940 1.00 44.36 9 ALA B N 1
ATOM 2994 C CA . ALA B 1 10 ? 50.967 49.907 5.390 1.00 39.42 9 ALA B CA 1
ATOM 2995 C C . ALA B 1 10 ? 52.250 49.832 6.203 1.00 34.78 9 ALA B C 1
ATOM 2996 O O . ALA B 1 10 ? 52.210 49.872 7.437 1.00 37.92 9 ALA B O 1
ATOM 2998 N N . VAL B 1 11 ? 53.381 49.715 5.513 1.00 39.71 10 VAL B N 1
ATOM 2999 C CA . VAL B 1 11 ? 54.694 49.648 6.145 1.00 41.81 10 VAL B CA 1
ATOM 3000 C C . VAL B 1 11 ? 55.351 51.016 6.043 1.00 39.20 10 VAL B C 1
ATOM 3001 O O . VAL B 1 11 ? 55.388 51.618 4.961 1.00 39.69 10 VAL B O 1
ATOM 3005 N N . VAL B 1 12 ? 55.869 51.508 7.165 1.00 38.54 11 VAL B N 1
ATOM 3006 C CA . VAL B 1 12 ? 56.476 52.831 7.251 1.00 31.26 11 VAL B CA 1
ATOM 3007 C C . VAL B 1 12 ? 57.973 52.656 7.463 1.00 32.23 11 VAL B C 1
ATOM 3008 O O . VAL B 1 12 ? 58.403 52.002 8.422 1.00 32.81 11 VAL B O 1
ATOM 3012 N N . VAL B 1 13 ? 58.765 53.238 6.567 1.00 34.01 12 VAL B N 1
ATOM 3013 C CA . VAL B 1 13 ? 60.220 53.212 6.651 1.00 41.03 12 VAL B CA 1
ATOM 3014 C C . VAL B 1 13 ? 60.738 54.589 6.269 1.00 37.87 12 VAL B C 1
ATOM 3015 O O . VAL B 1 13 ? 60.388 55.115 5.207 1.00 37.29 12 VAL B O 1
ATOM 3019 N N . THR B 1 14 ? 61.553 55.183 7.134 1.00 36.20 13 THR B N 1
ATOM 3020 C CA . THR B 1 14 ? 62.294 56.388 6.796 1.00 35.65 13 THR B CA 1
ATOM 3021 C C . THR B 1 14 ? 63.765 56.022 6.645 1.00 33.34 13 THR B C 1
ATOM 3022 O O . THR B 1 14 ? 64.285 55.180 7.386 1.00 38.02 13 THR B O 1
ATOM 3026 N N . THR B 1 15 ? 64.427 56.624 5.660 1.00 39.66 14 THR B N 1
ATOM 3027 C CA . THR B 1 15 ? 65.768 56.177 5.317 1.00 40.27 14 THR B CA 1
ATOM 3028 C C . THR B 1 15 ? 66.507 57.265 4.554 1.00 45.04 14 THR B C 1
ATOM 3029 O O . THR B 1 15 ? 65.897 58.108 3.890 1.00 41.64 14 THR B O 1
ATOM 3033 N N . ILE B 1 16 ? 67.833 57.231 4.667 1.00 47.81 15 ILE B N 1
ATOM 3034 C CA . ILE B 1 16 ? 68.725 58.063 3.874 1.00 44.45 15 ILE B CA 1
ATOM 3035 C C . ILE B 1 16 ? 69.587 57.223 2.944 1.00 45.64 15 ILE B C 1
ATOM 3036 O O . ILE B 1 16 ? 70.544 57.738 2.354 1.00 52.60 15 ILE B O 1
ATOM 3041 N N . SER B 1 17 ? 69.274 55.937 2.800 1.00 44.36 16 SER B N 1
ATOM 3042 C CA . SER B 1 17 ? 70.033 55.048 1.935 1.00 55.28 16 SER B CA 1
ATOM 3043 C C . SER B 1 17 ? 69.669 55.294 0.471 1.00 51.89 16 SER B C 1
ATOM 3044 O O . SER B 1 17 ? 68.808 56.116 0.143 1.00 50.80 16 SER B O 1
ATOM 3047 N N . ASP B 1 18 ? 70.335 54.565 -0.423 1.00 50.77 17 ASP B N 1
ATOM 3048 C CA . ASP B 1 18 ? 70.085 54.686 -1.853 1.00 50.84 17 ASP B CA 1
ATOM 3049 C C . ASP B 1 18 ? 68.914 53.835 -2.328 1.00 43.54 17 ASP B C 1
ATOM 3050 O O . ASP B 1 18 ? 68.580 53.882 -3.517 1.00 44.88 17 ASP B O 1
ATOM 3055 N N . GLY B 1 19 ? 68.291 53.061 -1.442 1.00 53.94 18 GLY B N 1
ATOM 3056 C CA . GLY B 1 19 ? 67.140 52.258 -1.794 1.00 52.37 18 GLY B CA 1
ATOM 3057 C C . GLY B 1 19 ? 67.428 50.808 -2.115 1.00 52.65 18 GLY B C 1
ATOM 3058 O O . GLY B 1 19 ? 66.499 50.082 -2.493 1.00 54.31 18 GLY B O 1
ATOM 3059 N N . GLY B 1 20 ? 68.678 50.361 -1.981 1.00 49.43 19 GLY B N 1
ATOM 3060 C CA . GLY B 1 20 ? 69.003 48.972 -2.255 1.00 52.77 19 GLY B CA 1
ATOM 3061 C C . GLY B 1 20 ? 68.323 47.987 -1.328 1.00 47.83 19 GLY B C 1
ATOM 3062 O O . GLY B 1 20 ? 68.157 46.818 -1.693 1.00 51.67 19 GLY B O 1
ATOM 3063 N N . PHE B 1 21 ? 67.922 48.431 -0.135 1.00 39.77 20 PHE B N 1
ATOM 3064 C CA . PHE B 1 21 ? 67.228 47.554 0.800 1.00 52.54 20 PHE B CA 1
ATOM 3065 C C . PHE B 1 21 ? 65.883 47.085 0.262 1.00 47.54 20 PHE B C 1
ATOM 3066 O O . PHE B 1 21 ? 65.345 46.086 0.754 1.00 46.63 20 PHE B O 1
ATOM 3074 N N . LEU B 1 22 ? 65.327 47.784 -0.730 1.00 47.67 21 LEU B N 1
ATOM 3075 C CA . LEU B 1 22 ? 64.046 47.395 -1.305 1.00 46.72 21 LEU B CA 1
ATOM 3076 C C . LEU B 1 22 ? 64.110 46.056 -2.027 1.00 47.93 21 LEU B C 1
ATOM 3077 O O . LEU B 1 22 ? 63.070 45.413 -2.201 1.00 56.02 21 LEU B O 1
ATOM 3082 N N . ASP B 1 23 ? 65.299 45.619 -2.448 1.00 53.23 22 ASP B N 1
ATOM 3083 C CA . ASP B 1 23 ? 65.404 44.357 -3.174 1.00 52.81 22 ASP B CA 1
ATOM 3084 C C . ASP B 1 23 ? 65.028 43.167 -2.301 1.00 52.37 22 ASP B C 1
ATOM 3085 O O . ASP B 1 23 ? 64.491 42.176 -2.808 1.00 57.65 22 ASP B O 1
ATOM 3090 N N . ARG B 1 24 ? 65.293 43.241 -0.998 1.00 54.22 23 ARG B N 1
ATOM 3091 C CA . ARG B 1 24 ? 64.963 42.157 -0.084 1.00 53.24 23 ARG B CA 1
ATOM 3092 C C . ARG B 1 24 ? 63.709 42.425 0.738 1.00 49.94 23 ARG B C 1
ATOM 3093 O O . ARG B 1 24 ? 63.176 41.491 1.345 1.00 47.66 23 ARG B O 1
ATOM 3101 N N . LEU B 1 25 ? 63.225 43.667 0.771 1.00 51.35 24 LEU B N 1
ATOM 3102 C CA . LEU B 1 25 ? 62.026 44.005 1.529 1.00 48.09 24 LEU B CA 1
ATOM 3103 C C . LEU B 1 25 ? 60.757 43.932 0.689 1.00 49.46 24 LEU B C 1
ATOM 3104 O O . LEU B 1 25 ? 59.691 43.598 1.219 1.00 50.45 24 LEU B O 1
ATOM 3109 N N . ALA B 1 26 ? 60.852 44.226 -0.606 1.00 48.24 25 ALA B N 1
ATOM 3110 C CA . ALA B 1 26 ? 59.662 44.247 -1.454 1.00 53.74 25 ALA B CA 1
ATOM 3111 C C . ALA B 1 26 ? 58.970 42.895 -1.614 1.00 45.95 25 ALA B C 1
ATOM 3112 O O . ALA B 1 26 ? 57.726 42.879 -1.612 1.00 58.35 25 ALA B O 1
ATOM 3114 N N . PRO B 1 27 ? 59.667 41.758 -1.782 1.00 51.09 26 PRO B N 1
ATOM 3115 C CA . PRO B 1 27 ? 58.941 40.497 -2.037 1.00 54.83 26 PRO B CA 1
ATOM 3116 C C . PRO B 1 27 ? 57.871 40.162 -1.010 1.00 55.41 26 PRO B C 1
ATOM 3117 O O . PRO B 1 27 ? 56.755 39.780 -1.386 1.00 59.30 26 PRO B O 1
ATOM 3121 N N . ALA B 1 28 ? 58.177 40.297 0.282 1.00 53.09 27 ALA B N 1
ATOM 3122 C CA . ALA B 1 28 ? 57.179 40.004 1.305 1.00 54.93 27 ALA B CA 1
ATOM 3123 C C . ALA B 1 28 ? 56.012 40.981 1.234 1.00 54.66 27 ALA B C 1
ATOM 3124 O O . ALA B 1 28 ? 54.851 40.582 1.383 1.00 47.89 27 ALA B O 1
ATOM 3126 N N . LEU B 1 29 ? 56.298 42.263 0.999 1.00 48.38 28 LEU B N 1
ATOM 3127 C CA . LEU B 1 29 ? 55.235 43.257 0.925 1.00 48.73 28 LEU B CA 1
ATOM 3128 C C . LEU B 1 29 ? 54.461 43.171 -0.384 1.00 47.92 28 LEU B C 1
ATOM 3129 O O . LEU B 1 29 ? 53.257 43.448 -0.406 1.00 55.97 28 LEU B O 1
ATOM 3134 N N . ARG B 1 30 ? 55.128 42.792 -1.477 1.00 47.57 29 ARG B N 1
ATOM 3135 C CA . ARG B 1 30 ? 54.439 42.668 -2.757 1.00 52.72 29 ARG B CA 1
ATOM 3136 C C . ARG B 1 30 ? 53.490 41.476 -2.757 1.00 56.46 29 ARG B C 1
ATOM 3137 O O . ARG B 1 30 ? 52.366 41.571 -3.265 1.00 55.71 29 ARG B O 1
ATOM 3145 N N . ASP B 1 31 ? 53.924 40.344 -2.193 1.00 57.00 30 ASP B N 1
ATOM 3146 C CA . ASP B 1 31 ? 53.084 39.150 -2.178 1.00 59.56 30 ASP B CA 1
ATOM 3147 C C . ASP B 1 31 ? 51.814 39.362 -1.366 1.00 57.57 30 ASP B C 1
ATOM 3148 O O . ASP B 1 31 ? 50.788 38.732 -1.647 1.00 51.74 30 ASP B O 1
ATOM 3153 N N . ALA B 1 32 ? 51.861 40.234 -0.362 1.00 53.29 31 ALA B N 1
ATOM 3154 C CA . ALA B 1 32 ? 50.711 40.514 0.486 1.00 56.96 31 ALA B CA 1
ATOM 3155 C C . ALA B 1 32 ? 49.923 41.736 0.036 1.00 54.21 31 ALA B C 1
ATOM 3156 O O . ALA B 1 32 ? 48.876 42.030 0.622 1.00 52.21 31 ALA B O 1
ATOM 3158 N N . GLY B 1 33 ? 50.395 42.451 -0.984 1.00 49.23 32 GLY B N 1
ATOM 3159 C CA . GLY B 1 33 ? 49.704 43.632 -1.459 1.00 46.81 32 GLY B CA 1
ATOM 3160 C C . GLY B 1 33 ? 49.757 44.824 -0.533 1.00 48.25 32 GLY B C 1
ATOM 3161 O O . GLY B 1 33 ? 49.011 45.785 -0.742 1.00 44.86 32 GLY B O 1
ATOM 3162 N N . ALA B 1 34 ? 50.616 44.797 0.481 1.00 49.22 33 ALA B N 1
ATOM 3163 C CA . ALA B 1 34 ? 50.691 45.892 1.435 1.00 50.05 33 ALA B CA 1
ATOM 3164 C C . ALA B 1 34 ? 51.326 47.125 0.798 1.00 42.42 33 ALA B C 1
ATOM 3165 O O . ALA B 1 34 ? 52.020 47.051 -0.219 1.00 43.76 33 ALA B O 1
ATOM 3167 N N . ARG B 1 35 ? 51.078 48.275 1.417 1.00 40.45 34 ARG B N 1
ATOM 3168 C CA . ARG B 1 35 ? 51.676 49.525 0.979 1.00 43.43 34 ARG B CA 1
ATOM 3169 C C . ARG B 1 35 ? 52.942 49.808 1.776 1.00 39.23 34 ARG B C 1
ATOM 3170 O O . ARG B 1 35 ? 52.994 49.577 2.987 1.00 43.20 34 ARG B O 1
ATOM 3178 N N . LEU B 1 36 ? 53.966 50.295 1.086 1.00 41.38 35 LEU B N 1
ATOM 3179 C CA . LEU B 1 36 ? 55.200 50.743 1.717 1.00 35.08 35 LEU B CA 1
ATOM 3180 C C . LEU B 1 36 ? 55.300 52.252 1.551 1.00 40.56 35 LEU B C 1
ATOM 3181 O O . LEU B 1 36 ? 55.253 52.761 0.426 1.00 41.66 35 LEU B O 1
ATOM 3186 N N . ILE B 1 37 ? 55.420 52.962 2.666 1.00 44.12 36 ILE B N 1
ATOM 3187 C CA . ILE B 1 37 ? 55.565 54.411 2.668 1.00 37.78 36 ILE B CA 1
ATOM 3188 C C . ILE B 1 37 ? 57.010 54.707 3.048 1.00 39.99 36 ILE B C 1
ATOM 3189 O O . ILE B 1 37 ? 57.395 54.584 4.216 1.00 34.06 36 ILE B O 1
ATOM 3194 N N . VAL B 1 38 ? 57.817 55.085 2.064 1.00 44.92 37 VAL B N 1
ATOM 3195 C CA . VAL B 1 38 ? 59.212 55.443 2.295 1.00 31.49 37 VAL B CA 1
ATOM 3196 C C . VAL B 1 38 ? 59.289 56.951 2.498 1.00 43.50 37 VAL B C 1
ATOM 3197 O O . VAL B 1 38 ? 58.903 57.724 1.615 1.00 44.10 37 VAL B O 1
ATOM 3201 N N . ILE B 1 39 ? 59.780 57.372 3.661 1.00 35.74 38 ILE B N 1
ATOM 3202 C CA . ILE B 1 39 ? 59.874 58.787 4.008 1.00 39.23 38 ILE B CA 1
ATOM 3203 C C . ILE B 1 39 ? 61.323 59.225 3.808 1.00 40.22 38 ILE B C 1
ATOM 3204 O O . ILE B 1 39 ? 62.184 58.867 4.628 1.00 40.31 38 ILE B O 1
ATOM 3209 N N . PRO B 1 40 ? 61.637 59.979 2.760 1.00 44.95 39 PRO B N 1
ATOM 3210 C CA . PRO B 1 40 ? 62.991 60.515 2.605 1.00 38.91 39 PRO B CA 1
ATOM 3211 C C . PRO B 1 40 ? 63.160 61.811 3.387 1.00 43.11 39 PRO B C 1
ATOM 3212 O O . PRO B 1 40 ? 62.207 62.392 3.906 1.00 34.85 39 PRO B O 1
ATOM 3216 N N . ASP B 1 41 ? 64.409 62.262 3.453 1.00 46.20 40 ASP B N 1
ATOM 3217 C CA . ASP B 1 41 ? 64.784 63.467 4.179 1.00 46.82 40 ASP B CA 1
ATOM 3218 C C . ASP B 1 41 ? 65.565 64.383 3.242 1.00 47.69 40 ASP B C 1
ATOM 3219 O O . ASP B 1 41 ? 65.810 64.055 2.078 1.00 44.77 40 ASP B O 1
ATOM 3224 N N . ARG B 1 42 ? 65.959 65.551 3.757 1.00 45.66 41 ARG B N 1
ATOM 3225 C CA . ARG B 1 42 ? 66.742 66.480 2.952 1.00 45.36 41 ARG B CA 1
ATOM 3226 C C . ARG B 1 42 ? 68.145 65.960 2.669 1.00 51.74 41 ARG B C 1
ATOM 3227 O O . ARG B 1 42 ? 68.755 66.367 1.675 1.00 47.33 41 ARG B O 1
ATOM 3235 N N . ASN B 1 43 ? 68.668 65.075 3.516 1.00 50.70 42 ASN B N 1
ATOM 3236 C CA . ASN B 1 43 ? 69.949 64.429 3.276 1.00 50.66 42 ASN B CA 1
ATOM 3237 C C . ASN B 1 43 ? 69.798 63.076 2.590 1.00 53.26 42 ASN B C 1
ATOM 3238 O O . ASN B 1 43 ? 70.724 62.258 2.637 1.00 53.67 42 ASN B O 1
ATOM 3243 N N . THR B 1 44 ? 68.655 62.826 1.955 1.00 53.59 43 THR B N 1
ATOM 3244 C CA . THR B 1 44 ? 68.419 61.603 1.199 1.00 53.63 43 THR B CA 1
ATOM 3245 C C . THR B 1 44 ? 68.697 61.858 -0.277 1.00 54.55 43 THR B C 1
ATOM 3246 O O . THR B 1 44 ? 68.134 62.785 -0.868 1.00 58.38 43 THR B O 1
ATOM 3250 N N . GLY B 1 45 ? 69.558 61.032 -0.868 1.00 53.77 44 GLY B N 1
ATOM 3251 C CA . GLY B 1 45 ? 69.944 61.192 -2.249 1.00 54.36 44 GLY B CA 1
ATOM 3252 C C . GLY B 1 45 ? 68.840 60.836 -3.225 1.00 55.69 44 GLY B C 1
ATOM 3253 O O . GLY B 1 45 ? 67.844 60.196 -2.871 1.00 52.67 44 GLY B O 1
ATOM 3254 N N . PRO B 1 46 ? 68.998 61.254 -4.485 1.00 57.00 45 PRO B N 1
ATOM 3255 C CA . PRO B 1 46 ? 67.980 60.945 -5.503 1.00 52.01 45 PRO B CA 1
ATOM 3256 C C . PRO B 1 46 ? 67.924 59.478 -5.900 1.00 51.71 45 PRO B C 1
ATOM 3257 O O . PRO B 1 46 ? 66.983 59.086 -6.601 1.00 58.61 45 PRO B O 1
ATOM 3261 N N . ALA B 1 47 ? 68.893 58.658 -5.486 1.00 57.15 46 ALA B N 1
ATOM 3262 C CA . ALA B 1 47 ? 68.869 57.242 -5.835 1.00 52.57 46 ALA B CA 1
ATOM 3263 C C . ALA B 1 47 ? 67.731 56.494 -5.152 1.00 56.41 46 ALA B C 1
ATOM 3264 O O . ALA B 1 47 ? 67.301 55.452 -5.659 1.00 57.06 46 ALA B O 1
ATOM 3266 N N . LEU B 1 48 ? 67.238 56.995 -4.017 1.00 52.56 47 LEU B N 1
ATOM 3267 C CA . LEU B 1 48 ? 66.121 56.336 -3.348 1.00 52.52 47 LEU B CA 1
ATOM 3268 C C . LEU B 1 48 ? 64.839 56.462 -4.160 1.00 51.58 47 LEU B C 1
ATOM 3269 O O . LEU B 1 48 ? 64.064 55.504 -4.259 1.00 50.33 47 LEU B O 1
ATOM 3274 N N . PHE B 1 49 ? 64.597 57.638 -4.745 1.00 53.33 48 PHE B N 1
ATOM 3275 C CA . PHE B 1 49 ? 63.406 57.823 -5.568 1.00 54.77 48 PHE B CA 1
ATOM 3276 C C . PHE B 1 49 ? 63.449 56.931 -6.802 1.00 50.77 48 PHE B C 1
ATOM 3277 O O . PHE B 1 49 ? 62.416 56.404 -7.232 1.00 47.39 48 PHE B O 1
ATOM 3285 N N . ALA B 1 50 ? 64.637 56.745 -7.383 1.00 49.52 49 ALA B N 1
ATOM 3286 C CA . ALA B 1 50 ? 64.762 55.871 -8.544 1.00 54.74 49 ALA B CA 1
ATOM 3287 C C . ALA B 1 50 ? 64.544 54.410 -8.174 1.00 61.09 49 ALA B C 1
ATOM 3288 O O . ALA B 1 50 ? 64.090 53.622 -9.011 1.00 61.58 49 ALA B O 1
ATOM 3290 N N . ALA B 1 51 ? 64.856 54.031 -6.932 1.00 52.01 50 ALA B N 1
ATOM 3291 C CA . ALA B 1 51 ? 64.656 52.651 -6.504 1.00 45.29 50 ALA B CA 1
ATOM 3292 C C . ALA B 1 51 ? 63.198 52.360 -6.176 1.00 63.32 50 ALA B C 1
ATOM 3293 O O . ALA B 1 51 ? 62.728 51.239 -6.406 1.00 56.37 50 ALA B O 1
ATOM 3295 N N . CYS B 1 52 ? 62.473 53.343 -5.636 1.00 48.02 51 CYS B N 1
ATOM 3296 C CA . CYS B 1 52 ? 61.052 53.148 -5.368 1.00 60.50 51 CYS B CA 1
ATOM 3297 C C . CYS B 1 52 ? 60.265 52.991 -6.663 1.00 59.81 51 CYS B C 1
ATOM 3298 O O . CYS B 1 52 ? 59.388 52.124 -6.761 1.00 66.56 51 CYS B O 1
ATOM 3301 N N . GLU B 1 53 ? 60.562 53.819 -7.667 1.00 57.04 52 GLU B N 1
ATOM 3302 C CA . GLU B 1 53 ? 59.865 53.706 -8.945 1.00 63.46 52 GLU B CA 1
ATOM 3303 C C . GLU B 1 53 ? 60.203 52.397 -9.647 1.00 69.66 52 GLU B C 1
ATOM 3304 O O . GLU B 1 53 ? 59.341 51.798 -10.301 1.00 70.84 52 GLU B O 1
ATOM 3310 N N . ARG B 1 54 ? 61.450 51.940 -9.526 1.00 61.62 53 ARG B N 1
ATOM 3311 C CA . ARG B 1 54 ? 61.831 50.666 -10.128 1.00 64.34 53 ARG B CA 1
ATOM 3312 C C . ARG B 1 54 ? 61.060 49.510 -9.504 1.00 65.31 53 ARG B C 1
ATOM 3313 O O . ARG B 1 54 ? 60.592 48.611 -10.212 1.00 60.55 53 ARG B O 1
ATOM 3321 N N . HIS B 1 55 ? 60.908 49.520 -8.178 1.00 62.65 54 HIS B N 1
ATOM 3322 C CA . HIS B 1 55 ? 60.132 48.489 -7.501 1.00 63.12 54 HIS B CA 1
ATOM 3323 C C . HIS B 1 55 ? 58.631 48.700 -7.636 1.00 61.34 54 HIS B C 1
ATOM 3324 O O . HIS B 1 55 ? 57.868 47.742 -7.468 1.00 57.27 54 HIS B O 1
ATOM 3331 N N . ARG B 1 56 ? 58.189 49.925 -7.930 1.00 64.18 55 ARG B N 1
ATOM 3332 C CA . ARG B 1 56 ? 56.765 50.158 -8.145 1.00 66.86 55 ARG B CA 1
ATOM 3333 C C . ARG B 1 56 ? 56.294 49.515 -9.444 1.00 65.00 55 ARG B C 1
ATOM 3334 O O . ARG B 1 56 ? 55.172 48.998 -9.517 1.00 63.27 55 ARG B O 1
ATOM 3342 N N . ARG B 1 57 ? 57.137 49.535 -10.480 1.00 70.60 56 ARG B N 1
ATOM 3343 C CA . ARG B 1 57 ? 56.806 48.865 -11.732 1.00 68.11 56 ARG B CA 1
ATOM 3344 C C . ARG B 1 57 ? 56.802 47.349 -11.604 1.00 61.88 56 ARG B C 1
ATOM 3345 O O . ARG B 1 57 ? 56.292 46.671 -12.503 1.00 57.27 56 ARG B O 1
ATOM 3353 N N . LEU B 1 58 ? 57.359 46.803 -10.524 1.00 63.13 57 LEU B N 1
ATOM 3354 C CA . LEU B 1 58 ? 57.357 45.366 -10.293 1.00 60.62 57 LEU B CA 1
ATOM 3355 C C . LEU B 1 58 ? 56.141 44.891 -9.509 1.00 60.26 57 LEU B C 1
ATOM 3356 O O . LEU B 1 58 ? 55.971 43.680 -9.335 1.00 56.60 57 LEU B O 1
ATOM 3361 N N . GLY B 1 59 ? 55.300 45.806 -9.032 1.00 59.61 58 GLY B N 1
ATOM 3362 C CA . GLY B 1 59 ? 54.068 45.420 -8.372 1.00 60.27 58 GLY B CA 1
ATOM 3363 C C . GLY B 1 59 ? 53.968 45.848 -6.922 1.00 53.38 58 GLY B C 1
ATOM 3364 O O . GLY B 1 59 ? 53.012 45.486 -6.230 1.00 59.62 58 GLY B O 1
ATOM 3365 N N . LEU B 1 60 ? 54.942 46.618 -6.447 1.00 58.11 59 LEU B N 1
ATOM 3366 C CA . LEU B 1 60 ? 54.957 47.070 -5.062 1.00 50.70 59 LEU B CA 1
ATOM 3367 C C . LEU B 1 60 ? 54.242 48.411 -4.954 1.00 46.90 59 LEU B C 1
ATOM 3368 O O . LEU B 1 60 ? 54.595 49.368 -5.652 1.00 43.49 59 LEU B O 1
ATOM 3373 N N . ASP B 1 61 ? 53.234 48.474 -4.083 1.00 46.98 60 ASP B N 1
ATOM 3374 C CA . ASP B 1 61 ? 52.539 49.725 -3.781 1.00 47.46 60 ASP B CA 1
ATOM 3375 C C . ASP B 1 61 ? 53.424 50.533 -2.836 1.00 41.73 60 ASP B C 1
ATOM 3376 O O . ASP B 1 61 ? 53.233 50.570 -1.618 1.00 49.19 60 ASP B O 1
ATOM 3381 N N . VAL B 1 62 ? 54.418 51.195 -3.420 1.00 51.90 61 VAL B N 1
ATOM 3382 C CA . VAL B 1 62 ? 55.382 51.994 -2.675 1.00 51.56 61 VAL B CA 1
ATOM 3383 C C . VAL B 1 62 ? 55.203 53.456 -3.064 1.00 50.92 61 VAL B C 1
ATOM 3384 O O . VAL B 1 62 ? 55.052 53.781 -4.248 1.00 58.04 61 VAL B O 1
ATOM 3388 N N . VAL B 1 63 ? 55.189 54.329 -2.062 1.00 43.45 62 VAL B N 1
ATOM 3389 C CA . VAL B 1 63 ? 55.150 55.770 -2.266 1.00 46.70 62 VAL B CA 1
ATOM 3390 C C . VAL B 1 63 ? 56.338 56.380 -1.537 1.00 45.94 62 VAL B C 1
ATOM 3391 O O . VAL B 1 63 ? 56.815 55.844 -0.530 1.00 43.16 62 VAL B O 1
ATOM 3395 N N . CYS B 1 64 ? 56.822 57.504 -2.057 1.00 41.71 63 CYS B N 1
ATOM 3396 C CA . CYS B 1 64 ? 57.998 58.181 -1.510 1.00 46.85 63 CYS B CA 1
ATOM 3397 C C . CYS B 1 64 ? 57.796 59.683 -1.623 1.00 43.07 63 CYS B C 1
ATOM 3398 O O . CYS B 1 64 ? 58.313 60.332 -2.540 1.00 49.83 63 CYS B O 1
ATOM 3401 N N . PRO B 1 65 ? 57.050 60.277 -0.691 1.00 44.06 64 PRO B N 1
ATOM 3402 C CA . PRO B 1 65 ? 56.744 61.710 -0.794 1.00 43.01 64 PRO B CA 1
ATOM 3403 C C . PRO B 1 65 ? 57.984 62.558 -0.548 1.00 45.17 64 PRO B C 1
ATOM 3404 O O . PRO B 1 65 ? 58.686 62.381 0.449 1.00 35.97 64 PRO B O 1
ATOM 3408 N N . SER B 1 66 ? 58.249 63.482 -1.470 1.00 41.74 65 SER B N 1
ATOM 3409 C CA . SER B 1 66 ? 59.383 64.380 -1.320 1.00 43.68 65 SER B CA 1
ATOM 3410 C C . SER B 1 66 ? 59.203 65.264 -0.090 1.00 41.99 65 SER B C 1
ATOM 3411 O O . SER B 1 66 ? 58.105 65.404 0.455 1.00 43.03 65 SER B O 1
ATOM 3414 N N . VAL B 1 67 ? 60.311 65.870 0.349 1.00 44.98 66 VAL B N 1
ATOM 3415 C CA . VAL B 1 67 ? 60.268 66.715 1.540 1.00 47.71 66 VAL B CA 1
ATOM 3416 C C . VAL B 1 67 ? 59.346 67.907 1.326 1.00 43.07 66 VAL B C 1
ATOM 3417 O O . VAL B 1 67 ? 58.734 68.405 2.278 1.00 43.07 66 VAL B O 1
ATOM 3421 N N . ALA B 1 68 ? 59.225 68.381 0.084 1.00 47.37 67 ALA B N 1
ATOM 3422 C CA . ALA B 1 68 ? 58.267 69.442 -0.206 1.00 48.85 67 ALA B CA 1
ATOM 3423 C C . ALA B 1 68 ? 56.837 68.959 -0.002 1.00 48.47 67 ALA B C 1
ATOM 3424 O O . ALA B 1 68 ? 56.003 69.685 0.554 1.00 47.93 67 ALA B O 1
ATOM 3426 N N . GLU B 1 69 ? 56.535 67.735 -0.440 1.00 47.83 68 GLU B N 1
ATOM 3427 C CA . GLU B 1 69 ? 55.196 67.190 -0.247 1.00 48.57 68 GLU B CA 1
ATOM 3428 C C . GLU B 1 69 ? 54.925 66.903 1.225 1.00 45.28 68 GLU B C 1
ATOM 3429 O O . GLU B 1 69 ? 53.812 67.133 1.713 1.00 41.38 68 GLU B O 1
ATOM 3435 N N . GLN B 1 70 ? 55.928 66.403 1.948 1.00 43.02 69 GLN B N 1
ATOM 3436 C CA . GLN B 1 70 ? 55.772 66.198 3.384 1.00 38.19 69 GLN B CA 1
ATOM 3437 C C . GLN B 1 70 ? 55.498 67.517 4.093 1.00 40.95 69 GLN B C 1
ATOM 3438 O O . GLN B 1 70 ? 54.567 67.621 4.901 1.00 38.62 69 GLN B O 1
ATOM 3444 N N . GLN B 1 71 ? 56.299 68.543 3.794 1.00 36.71 70 GLN B N 1
ATOM 3445 C CA . GLN B 1 71 ? 56.161 69.820 4.485 1.00 43.35 70 GLN B CA 1
ATOM 3446 C C . GLN B 1 71 ? 54.849 70.512 4.138 1.00 49.92 70 GLN B C 1
ATOM 3447 O O . GLN B 1 71 ? 54.290 71.231 4.974 1.00 55.35 70 GLN B O 1
ATOM 3453 N N . ASP B 1 72 ? 54.342 70.310 2.920 1.00 46.93 71 ASP B N 1
ATOM 3454 C CA . ASP B 1 72 ? 53.056 70.894 2.556 1.00 49.16 71 ASP B CA 1
ATOM 3455 C C . ASP B 1 72 ? 51.927 70.290 3.382 1.00 50.77 71 ASP B C 1
ATOM 3456 O O . ASP B 1 72 ? 51.062 71.016 3.886 1.00 48.16 71 ASP B O 1
ATOM 3461 N N . LEU B 1 73 ? 51.924 68.965 3.539 1.00 46.84 72 LEU B N 1
ATOM 3462 C CA . LEU B 1 73 ? 50.919 68.312 4.373 1.00 48.77 72 LEU B CA 1
ATOM 3463 C C . LEU B 1 73 ? 51.007 68.795 5.816 1.00 48.21 72 LEU B C 1
ATOM 3464 O O . LEU B 1 73 ? 49.989 69.110 6.443 1.00 40.51 72 LEU B O 1
ATOM 3469 N N . LEU B 1 74 ? 52.225 68.859 6.360 1.00 41.37 73 LEU B N 1
ATOM 3470 C CA . LEU B 1 74 ? 52.400 69.333 7.729 1.00 46.87 73 LEU B CA 1
ATOM 3471 C C . LEU B 1 74 ? 51.976 70.790 7.866 1.00 46.13 73 LEU B C 1
ATOM 3472 O O . LEU B 1 74 ? 51.395 71.183 8.884 1.00 39.59 73 LEU B O 1
ATOM 3477 N N . GLU B 1 75 ? 52.256 71.606 6.846 1.00 49.99 74 GLU B N 1
ATOM 3478 C CA . GLU B 1 75 ? 51.806 72.996 6.855 1.00 51.26 74 GLU B CA 1
ATOM 3479 C C . GLU B 1 75 ? 50.287 73.086 6.924 1.00 46.34 74 GLU B C 1
ATOM 3480 O O . GLU B 1 75 ? 49.740 73.900 7.678 1.00 46.98 74 GLU B O 1
ATOM 3486 N N . ARG B 1 76 ? 49.589 72.255 6.147 1.00 45.31 75 ARG B N 1
ATOM 3487 C CA . ARG B 1 76 ? 48.131 72.298 6.124 1.00 47.03 75 ARG B CA 1
ATOM 3488 C C . ARG B 1 76 ? 47.512 71.785 7.417 1.00 48.60 75 ARG B C 1
ATOM 3489 O O . ARG B 1 76 ? 46.332 72.050 7.672 1.00 47.44 75 ARG B O 1
ATOM 3497 N N . LEU B 1 77 ? 48.272 71.057 8.230 1.00 45.19 76 LEU B N 1
ATOM 3498 C CA . LEU B 1 77 ? 47.798 70.569 9.517 1.00 46.12 76 LEU B CA 1
ATOM 3499 C C . LEU B 1 77 ? 48.243 71.453 10.672 1.00 47.26 76 LEU B C 1
ATOM 3500 O O . LEU B 1 77 ? 48.087 71.062 11.834 1.00 45.77 76 LEU B O 1
ATOM 3505 N N . ALA B 1 78 ? 48.797 72.631 10.374 1.00 44.41 77 ALA B N 1
ATOM 3506 C CA . ALA B 1 78 ? 49.227 73.602 11.380 1.00 43.26 77 ALA B CA 1
ATOM 3507 C C . ALA B 1 78 ? 50.311 73.040 12.296 1.00 43.09 77 ALA B C 1
ATOM 3508 O O . ALA B 1 78 ? 50.381 73.388 13.476 1.00 41.17 77 ALA B O 1
ATOM 3510 N N . VAL B 1 79 ? 51.168 72.172 11.764 1.00 43.52 78 VAL B N 1
ATOM 3511 C CA . VAL B 1 79 ? 52.305 71.651 12.523 1.00 41.14 78 VAL B CA 1
ATOM 3512 C C . VAL B 1 79 ? 53.577 71.724 11.683 1.00 36.74 78 VAL B C 1
ATOM 3513 O O . VAL B 1 79 ? 54.240 70.696 11.481 1.00 35.70 78 VAL B O 1
ATOM 3517 N N . PRO B 1 80 ? 53.977 72.904 11.193 1.00 37.67 79 PRO B N 1
ATOM 3518 C CA . PRO B 1 80 ? 55.161 72.960 10.322 1.00 40.63 79 PRO B CA 1
ATOM 3519 C C . PRO B 1 80 ? 56.473 72.743 11.056 1.00 43.80 79 PRO B C 1
ATOM 3520 O O . PRO B 1 80 ? 57.457 72.347 10.419 1.00 40.50 79 PRO B O 1
ATOM 3524 N N . ASP B 1 81 ? 56.521 72.980 12.367 1.00 36.82 80 ASP B N 1
ATOM 3525 C CA . ASP B 1 81 ? 57.746 72.855 13.144 1.00 40.08 80 ASP B CA 1
ATOM 3526 C C . ASP B 1 81 ? 57.790 71.580 13.977 1.00 40.33 80 ASP B C 1
ATOM 3527 O O . ASP B 1 81 ? 58.716 71.408 14.777 1.00 41.52 80 ASP B O 1
ATOM 3532 N N . LEU B 1 82 ? 56.818 70.683 13.806 1.00 39.18 81 LEU B N 1
ATOM 3533 C CA . LEU B 1 82 ? 56.729 69.514 14.675 1.00 37.81 81 LEU B CA 1
ATOM 3534 C C . LEU B 1 82 ? 57.836 68.510 14.377 1.00 40.17 81 LEU B C 1
ATOM 3535 O O . LEU B 1 82 ? 58.498 68.011 15.295 1.00 37.22 81 LEU B O 1
ATOM 3540 N N . ILE B 1 83 ? 58.050 68.200 13.106 1.00 36.34 82 ILE B N 1
ATOM 3541 C CA . ILE B 1 83 ? 58.947 67.129 12.684 1.00 35.03 82 ILE B CA 1
ATOM 3542 C C . ILE B 1 83 ? 60.205 67.761 12.098 1.00 42.19 82 ILE B C 1
ATOM 3543 O O . ILE B 1 83 ? 60.120 68.477 11.091 1.00 43.34 82 ILE B O 1
ATOM 3548 N N . PRO B 1 84 ? 61.376 67.533 12.682 1.00 41.29 83 PRO B N 1
ATOM 3549 C CA . PRO B 1 84 ? 62.604 68.141 12.161 1.00 41.18 83 PRO B CA 1
ATOM 3550 C C . PRO B 1 84 ? 63.175 67.345 10.994 1.00 39.73 83 PRO B C 1
ATOM 3551 O O . PRO B 1 84 ? 62.775 66.216 10.709 1.00 37.49 83 PRO B O 1
ATOM 3555 N N . TYR B 1 85 ? 64.140 67.958 10.321 1.00 46.06 84 TYR B N 1
ATOM 3556 C CA . TYR B 1 85 ? 64.849 67.318 9.226 1.00 49.53 84 TYR B CA 1
ATOM 3557 C C . TYR B 1 85 ? 66.179 66.753 9.715 1.00 48.15 84 TYR B C 1
ATOM 3558 O O . TYR B 1 85 ? 66.628 67.027 10.831 1.00 49.31 84 TYR B O 1
ATOM 3567 N N . HIS B 1 86 ? 66.805 65.948 8.855 1.00 50.17 85 HIS B N 1
ATOM 3568 C CA . HIS B 1 86 ? 68.037 65.231 9.184 1.00 51.19 85 HIS B CA 1
ATOM 3569 C C . HIS B 1 86 ? 67.853 64.392 10.447 1.00 45.86 85 HIS B C 1
ATOM 3570 O O . HIS B 1 86 ? 68.687 64.389 11.355 1.00 45.27 85 HIS B O 1
ATOM 3577 N N . SER B 1 87 ? 66.736 63.669 10.497 1.00 40.87 86 SER B N 1
ATOM 3578 C CA . SER B 1 87 ? 66.385 62.887 11.672 1.00 38.85 86 SER B CA 1
ATOM 3579 C C . SER B 1 87 ? 65.432 61.773 11.269 1.00 41.28 86 SER B C 1
ATOM 3580 O O . SER B 1 87 ? 64.561 61.974 10.418 1.00 36.73 86 SER B O 1
ATOM 3583 N N . ASP B 1 88 ? 65.595 60.604 11.892 1.00 39.27 87 ASP B N 1
ATOM 3584 C CA . ASP B 1 88 ? 64.644 59.522 11.668 1.00 38.07 87 ASP B CA 1
ATOM 3585 C C . ASP B 1 88 ? 63.311 59.766 12.360 1.00 37.04 87 ASP B C 1
ATOM 3586 O O . ASP B 1 88 ? 62.430 58.900 12.294 1.00 39.06 87 ASP B O 1
ATOM 3591 N N . ASN B 1 89 ? 63.143 60.918 13.016 1.00 30.04 88 ASN B N 1
ATOM 3592 C CA . ASN B 1 89 ? 61.835 61.313 13.524 1.00 31.69 88 ASN B CA 1
ATOM 3593 C C . ASN B 1 89 ? 60.826 61.505 12.400 1.00 38.46 88 ASN B C 1
ATOM 3594 O O . ASN B 1 89 ? 59.616 61.503 12.656 1.00 33.43 88 ASN B O 1
ATOM 3599 N N . ARG B 1 90 ? 61.297 61.659 11.159 1.00 33.90 89 ARG B N 1
ATOM 3600 C CA . ARG B 1 90 ? 60.414 61.856 10.017 1.00 36.09 89 ARG B CA 1
ATOM 3601 C C . ARG B 1 90 ? 59.553 60.638 9.711 1.00 40.81 89 ARG B C 1
ATOM 3602 O O . ARG B 1 90 ? 58.660 60.735 8.863 1.00 34.74 89 ARG B O 1
ATOM 3610 N N . ARG B 1 91 ? 59.793 59.502 10.372 1.00 37.79 90 ARG B N 1
ATOM 3611 C CA . ARG B 1 91 ? 58.874 58.378 10.251 1.00 35.11 90 ARG B CA 1
ATOM 3612 C C . ARG B 1 91 ? 57.488 58.725 10.775 1.00 39.45 90 ARG B C 1
ATOM 3613 O O . ARG B 1 91 ? 56.516 58.043 10.429 1.00 35.85 90 ARG B O 1
ATOM 3621 N N . ASN B 1 92 ? 57.379 59.769 11.603 1.00 33.36 91 ASN B N 1
ATOM 3622 C CA . ASN B 1 92 ? 56.072 60.247 12.038 1.00 35.76 91 ASN B CA 1
ATOM 3623 C C . ASN B 1 92 ? 55.216 60.689 10.859 1.00 34.21 91 ASN B C 1
ATOM 3624 O O . ASN B 1 92 ? 53.983 60.626 10.932 1.00 36.60 91 ASN B O 1
ATOM 3629 N N . VAL B 1 93 ? 55.844 61.148 9.773 1.00 35.44 92 VAL B N 1
ATOM 3630 C CA . VAL B 1 93 ? 55.095 61.469 8.561 1.00 35.20 92 VAL B CA 1
ATOM 3631 C C . VAL B 1 93 ? 54.437 60.216 8.005 1.00 36.99 92 VAL B C 1
ATOM 3632 O 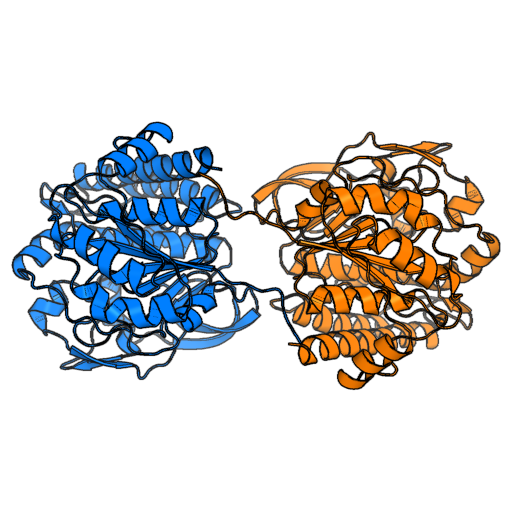O . VAL B 1 93 ? 53.261 60.230 7.621 1.00 44.91 92 VAL B O 1
ATOM 3636 N N . GLY B 1 94 ? 55.182 59.110 7.961 1.00 40.94 93 GLY B N 1
ATOM 3637 C CA . GLY B 1 94 ? 54.622 57.869 7.452 1.00 36.41 93 GLY B CA 1
ATOM 3638 C C . GLY B 1 94 ? 53.519 57.318 8.334 1.00 40.35 93 GLY B C 1
ATOM 3639 O O . GLY B 1 94 ? 52.521 56.791 7.834 1.00 38.35 93 GLY B O 1
ATOM 3640 N N . TYR B 1 95 ? 53.689 57.416 9.656 1.00 33.00 94 TYR B N 1
ATOM 3641 C CA . TYR B 1 95 ? 52.610 57.048 10.570 1.00 35.07 94 TYR B CA 1
ATOM 3642 C C . TYR B 1 95 ? 51.345 57.833 10.251 1.00 40.88 94 TYR B C 1
ATOM 3643 O O . TYR B 1 95 ? 50.255 57.262 10.126 1.00 43.16 94 TYR B O 1
ATOM 3652 N N . LEU B 1 96 ? 51.481 59.153 10.113 1.00 33.51 95 LEU B N 1
ATOM 3653 C CA . LEU B 1 96 ? 50.327 60.005 9.851 1.00 39.40 95 LEU B CA 1
ATOM 3654 C C . LEU B 1 96 ? 49.724 59.722 8.481 1.00 40.37 95 LEU B C 1
ATOM 3655 O O . LEU B 1 96 ? 48.497 59.676 8.337 1.00 41.55 95 LEU B O 1
ATOM 3660 N N . MET B 1 97 ? 50.568 59.524 7.464 1.00 34.41 96 MET B N 1
ATOM 3661 C CA . MET B 1 97 ? 50.062 59.255 6.121 1.00 41.30 96 MET B CA 1
ATOM 3662 C C . MET B 1 97 ? 49.271 57.955 6.080 1.00 42.06 96 MET B C 1
ATOM 3663 O O . MET B 1 97 ? 48.174 57.900 5.511 1.00 40.48 96 MET B O 1
ATOM 3668 N N . ALA B 1 98 ? 49.817 56.890 6.673 1.00 41.10 97 ALA B N 1
ATOM 3669 C CA . ALA B 1 98 ? 49.100 55.620 6.704 1.00 42.99 97 ALA B CA 1
ATOM 3670 C C . ALA B 1 98 ? 47.807 55.731 7.498 1.00 43.03 97 ALA B C 1
ATOM 3671 O O . ALA B 1 98 ? 46.817 55.066 7.171 1.00 38.83 97 ALA B O 1
ATOM 3673 N N . TRP B 1 99 ? 47.794 56.572 8.534 1.00 41.67 98 TRP B N 1
ATOM 3674 C CA . TRP B 1 99 ? 46.589 56.750 9.336 1.00 44.61 98 TRP B CA 1
ATOM 3675 C C . TRP B 1 99 ? 45.526 57.531 8.574 1.00 44.46 98 TRP B C 1
ATOM 3676 O O . TRP B 1 99 ? 44.331 57.233 8.684 1.00 47.93 98 TRP B O 1
ATOM 3687 N N . MET B 1 100 ? 45.942 58.537 7.798 1.00 47.17 99 MET B N 1
ATOM 3688 C CA . MET B 1 100 ? 44.988 59.296 6.995 1.00 48.37 99 MET B CA 1
ATOM 3689 C C . MET B 1 100 ? 44.365 58.429 5.909 1.00 46.77 99 MET B C 1
ATOM 3690 O O . MET B 1 100 ? 43.179 58.576 5.593 1.00 49.41 99 MET B O 1
ATOM 3695 N N . GLU B 1 101 ? 45.148 57.523 5.329 1.00 42.67 100 GLU B N 1
ATOM 3696 C CA . GLU B 1 101 ? 44.682 56.670 4.244 1.00 52.23 100 GLU B CA 1
ATOM 3697 C C . GLU B 1 101 ? 43.876 55.472 4.731 1.00 45.53 100 GLU B C 1
ATOM 3698 O O . GLU B 1 101 ? 43.465 54.648 3.906 1.00 51.18 100 GLU B O 1
ATOM 3704 N N . GLY B 1 102 ? 43.649 55.352 6.038 1.00 43.27 101 GLY B N 1
ATOM 3705 C CA . GLY B 1 102 ? 42.710 54.381 6.564 1.00 39.86 101 GLY B CA 1
ATOM 3706 C C . GLY B 1 102 ? 43.205 52.959 6.670 1.00 43.36 101 GLY B C 1
ATOM 3707 O O . GLY B 1 102 ? 42.385 52.042 6.771 1.00 39.10 101 GLY B O 1
ATOM 3708 N N . PHE B 1 103 ? 44.517 52.738 6.660 1.00 37.30 102 PHE B N 1
ATOM 3709 C CA . PHE B 1 103 ? 45.034 51.382 6.766 1.00 41.12 102 PHE B CA 1
ATOM 3710 C C . PHE B 1 103 ? 44.728 50.793 8.139 1.00 35.47 102 PHE B C 1
ATOM 3711 O O . PHE B 1 103 ? 44.704 51.497 9.151 1.00 34.94 102 PHE B O 1
ATOM 3719 N N . ASP B 1 104 ? 44.471 49.482 8.158 1.00 38.24 103 ASP B N 1
ATOM 3720 C CA . ASP B 1 104 ? 44.158 48.805 9.413 1.00 39.50 103 ASP B CA 1
ATOM 3721 C C . ASP B 1 104 ? 45.403 48.622 10.267 1.00 39.26 103 ASP B C 1
ATOM 3722 O O . ASP B 1 104 ? 45.357 48.817 11.488 1.00 37.33 103 ASP B O 1
ATOM 3727 N N . VAL B 1 105 ? 46.516 48.237 9.646 1.00 38.58 104 VAL B N 1
ATOM 3728 C CA . VAL B 1 105 ? 47.760 47.925 10.338 1.00 37.07 104 VAL B CA 1
ATOM 3729 C C . VAL B 1 105 ? 48.844 48.862 9.829 1.00 39.39 104 VAL B C 1
ATOM 3730 O O . VAL B 1 105 ? 48.983 49.059 8.616 1.00 38.60 104 VAL B O 1
ATOM 3734 N N . ILE B 1 106 ? 49.613 49.428 10.753 1.00 38.59 105 ILE B N 1
ATOM 3735 C CA . ILE B 1 106 ? 50.765 50.256 10.425 1.00 33.34 105 ILE B CA 1
ATOM 3736 C C . ILE B 1 106 ? 51.987 49.569 11.016 1.00 36.05 105 ILE B C 1
ATOM 3737 O O . ILE B 1 106 ? 52.101 49.440 12.242 1.00 32.04 105 ILE B O 1
ATOM 3742 N N . VAL B 1 107 ? 52.891 49.118 10.152 1.00 34.86 106 VAL B N 1
ATOM 3743 C CA . VAL B 1 107 ? 54.086 48.389 10.559 1.00 34.27 106 VAL B CA 1
ATOM 3744 C C . VAL B 1 107 ? 55.275 49.333 10.441 1.00 35.88 106 VAL B C 1
ATOM 3745 O O . VAL B 1 107 ? 55.651 49.738 9.336 1.00 32.33 106 VAL B O 1
ATOM 3749 N N . SER B 1 108 ? 55.876 49.681 11.576 1.00 33.66 107 SER B N 1
ATOM 3750 C CA . SER B 1 108 ? 57.077 50.505 11.584 1.00 31.26 107 SER B CA 1
ATOM 3751 C C . SER B 1 108 ? 58.307 49.623 11.404 1.00 36.15 107 SER B C 1
ATOM 3752 O O . SER B 1 108 ? 58.489 48.644 12.135 1.00 34.62 107 SER B O 1
ATOM 3755 N N . MET B 1 109 ? 59.143 49.970 10.426 1.00 39.81 108 MET B N 1
ATOM 3756 C CA . MET B 1 109 ? 60.376 49.244 10.164 1.00 35.17 108 MET B CA 1
ATOM 3757 C C . MET B 1 109 ? 61.487 50.235 9.855 1.00 40.65 108 MET B C 1
ATOM 3758 O O . MET B 1 109 ? 61.243 51.413 9.575 1.00 40.50 108 MET B O 1
ATOM 3763 N N . ASP B 1 110 ? 62.719 49.739 9.908 1.00 40.23 109 ASP B N 1
ATOM 3764 C CA . ASP B 1 110 ? 63.897 50.456 9.445 1.00 40.48 109 ASP B CA 1
ATOM 3765 C C . ASP B 1 110 ? 64.416 49.802 8.170 1.00 41.53 109 ASP B C 1
ATOM 3766 O O . ASP B 1 110 ? 63.997 48.705 7.792 1.00 40.88 109 ASP B O 1
ATOM 3771 N N . ASP B 1 111 ? 65.344 50.488 7.504 1.00 40.16 110 ASP B N 1
ATOM 3772 C CA . ASP B 1 111 ? 65.846 50.029 6.215 1.00 35.98 110 ASP B CA 1
ATOM 3773 C C . ASP B 1 111 ? 66.852 48.885 6.331 1.00 47.42 110 ASP B C 1
ATOM 3774 O O . ASP B 1 111 ? 67.438 48.493 5.315 1.00 48.88 110 ASP B O 1
ATOM 3779 N N . ASP B 1 112 ? 67.077 48.351 7.533 1.00 41.90 111 ASP B N 1
ATOM 3780 C CA . ASP B 1 112 ? 67.978 47.220 7.722 1.00 48.96 111 ASP B CA 1
ATOM 3781 C C . ASP B 1 112 ? 67.276 46.075 8.444 1.00 44.06 111 ASP B C 1
ATOM 3782 O O . ASP B 1 112 ? 67.908 45.318 9.186 1.00 43.83 111 ASP B O 1
ATOM 3787 N N . ASN B 1 113 ? 65.968 45.942 8.238 1.00 38.01 112 ASN B N 1
ATOM 3788 C CA . ASN B 1 113 ? 65.176 44.843 8.781 1.00 44.72 112 ASN B CA 1
ATOM 3789 C C . ASN B 1 113 ? 64.541 44.105 7.610 1.00 43.61 112 ASN B C 1
ATOM 3790 O O . ASN B 1 113 ? 63.694 44.663 6.905 1.00 45.01 112 ASN B O 1
ATOM 3795 N N . LEU B 1 114 ? 64.958 42.857 7.394 1.00 46.92 113 LEU B N 1
ATOM 3796 C CA . LEU B 1 114 ? 64.461 42.062 6.282 1.00 44.46 113 LEU B CA 1
ATOM 3797 C C . LEU B 1 114 ? 63.589 40.926 6.789 1.00 45.75 113 LEU B C 1
ATOM 3798 O O . LEU B 1 114 ? 64.029 40.155 7.653 1.00 46.06 113 LEU B O 1
ATOM 3803 N N . PRO B 1 115 ? 62.363 40.787 6.283 1.00 45.79 114 PRO B N 1
ATOM 3804 C CA . PRO B 1 115 ? 61.513 39.669 6.707 1.00 45.58 114 PRO B CA 1
ATOM 3805 C C . PRO B 1 115 ? 62.145 38.329 6.360 1.00 42.67 114 PRO B C 1
ATOM 3806 O O . PRO B 1 115 ? 62.829 38.183 5.344 1.00 41.76 114 PRO B O 1
ATOM 3810 N N . THR B 1 116 ? 61.907 37.342 7.225 1.00 40.94 115 THR B N 1
ATOM 3811 C CA . THR B 1 116 ? 62.467 36.010 7.042 1.00 42.44 115 THR B CA 1
ATOM 3812 C C . THR B 1 116 ? 61.459 34.992 6.529 1.00 43.84 115 THR B C 1
ATOM 3813 O O . THR B 1 116 ? 61.869 33.965 5.978 1.00 47.25 115 THR B O 1
ATOM 3817 N N . THR B 1 117 ? 60.163 35.246 6.691 1.00 47.43 116 THR B N 1
ATOM 3818 C CA . THR B 1 117 ? 59.121 34.325 6.267 1.00 49.73 116 THR B CA 1
ATOM 3819 C C . THR B 1 117 ? 58.180 35.016 5.288 1.00 49.31 116 THR B C 1
ATOM 3820 O O . THR B 1 117 ? 58.124 36.246 5.209 1.00 44.94 116 THR B O 1
ATOM 3824 N N . ASP B 1 118 ? 57.432 34.201 4.539 1.00 50.81 117 ASP B N 1
ATOM 3825 C CA . ASP B 1 118 ? 56.516 34.750 3.544 1.00 57.30 117 ASP B CA 1
ATOM 3826 C C . ASP B 1 118 ? 55.274 35.357 4.185 1.00 56.36 117 ASP B C 1
ATOM 3827 O O . ASP B 1 118 ? 54.674 36.277 3.618 1.00 56.43 117 ASP B O 1
ATOM 3832 N N . ASP B 1 119 ? 54.870 34.862 5.358 1.00 52.68 118 ASP B N 1
ATOM 3833 C CA . ASP B 1 119 ? 53.691 35.371 6.051 1.00 54.27 118 ASP B CA 1
ATOM 3834 C C . ASP B 1 119 ? 54.004 36.561 6.951 1.00 47.17 118 ASP B C 1
ATOM 3835 O O . ASP B 1 119 ? 53.348 36.737 7.987 1.00 45.91 118 ASP B O 1
ATOM 3840 N N . PHE B 1 120 ? 54.986 37.387 6.576 1.00 46.04 119 PHE B N 1
ATOM 3841 C CA . PHE B 1 120 ? 55.387 38.513 7.416 1.00 40.82 119 PHE B CA 1
ATOM 3842 C C . PHE B 1 120 ? 54.217 39.454 7.681 1.00 42.56 119 PHE B C 1
ATOM 3843 O O . PHE B 1 120 ? 53.925 39.791 8.835 1.00 36.63 119 PHE B O 1
ATOM 3851 N N . VAL B 1 121 ? 53.534 39.891 6.621 1.00 39.60 120 VAL B N 1
ATOM 3852 C CA . VAL B 1 121 ? 52.412 40.807 6.795 1.00 42.11 120 VAL B CA 1
ATOM 3853 C C . VAL B 1 121 ? 51.268 40.119 7.529 1.00 37.66 120 VAL B C 1
ATOM 3854 O O . VAL B 1 121 ? 50.640 40.709 8.416 1.00 37.47 120 VAL B O 1
ATOM 3858 N N . GLU B 1 122 ? 50.990 38.858 7.183 1.00 44.02 121 GLU B N 1
ATOM 3859 C CA . GLU B 1 122 ? 49.882 38.138 7.806 1.00 46.55 121 GLU B CA 1
ATOM 3860 C C . GLU B 1 122 ? 50.083 37.999 9.311 1.00 42.92 121 GLU B C 1
ATOM 3861 O O . GLU B 1 122 ? 49.133 38.155 10.087 1.00 43.01 121 GLU B O 1
ATOM 3867 N N . ARG B 1 123 ? 51.312 37.708 9.743 1.00 43.15 122 ARG B N 1
ATOM 3868 C CA . ARG B 1 123 ? 51.577 37.585 11.173 1.00 38.81 122 ARG B CA 1
ATOM 3869 C C . ARG B 1 123 ? 51.376 38.916 11.887 1.00 36.93 122 ARG B C 1
ATOM 3870 O O . ARG B 1 123 ? 50.912 38.947 13.032 1.00 43.42 122 ARG B O 1
ATOM 3878 N N . HIS B 1 124 ? 51.716 40.026 11.229 1.00 32.78 123 HIS B N 1
ATOM 3879 C CA . HIS B 1 124 ? 51.496 41.340 11.821 1.00 31.45 123 HIS B CA 1
ATOM 3880 C C . HIS B 1 124 ? 50.026 41.735 11.856 1.00 35.83 123 HIS B C 1
ATOM 3881 O O . HIS B 1 124 ? 49.675 42.681 12.570 1.00 35.72 123 HIS B O 1
ATOM 3888 N N . GLN B 1 125 ? 49.161 41.041 11.116 1.00 34.78 124 GLN B N 1
ATOM 3889 C CA . GLN B 1 125 ? 47.732 41.331 11.166 1.00 36.34 124 GLN B CA 1
ATOM 3890 C C . GLN B 1 125 ? 47.093 40.932 12.489 1.00 35.34 124 GLN B C 1
ATOM 3891 O O . GLN B 1 125 ? 45.898 41.188 12.681 1.00 34.74 124 GLN B O 1
ATOM 3897 N N . VAL B 1 126 ? 47.859 40.332 13.405 1.00 37.61 125 VAL B N 1
ATOM 3898 C CA . VAL B 1 126 ? 47.334 39.905 14.696 1.00 34.83 125 VAL B CA 1
ATOM 3899 C C . VAL B 1 126 ? 46.787 41.079 15.500 1.00 37.07 125 VAL B C 1
ATOM 3900 O O . VAL B 1 126 ? 45.951 40.885 16.390 1.00 34.75 125 VAL B O 1
ATOM 3904 N N . VAL B 1 127 ? 47.209 42.303 15.186 1.00 31.19 126 VAL B N 1
ATOM 3905 C CA . VAL B 1 127 ? 46.737 43.484 15.902 1.00 34.75 126 VAL B CA 1
ATOM 3906 C C . VAL B 1 127 ? 45.307 43.815 15.487 1.00 33.28 126 VAL B C 1
ATOM 3907 O O . VAL B 1 127 ? 44.693 44.743 16.026 1.00 31.80 126 VAL B O 1
ATOM 3911 N N . CYS B 1 128 ? 44.769 43.065 14.523 1.00 32.90 127 CYS B N 1
ATOM 3912 C CA . CYS B 1 128 ? 43.385 43.204 14.084 1.00 34.52 127 CYS B CA 1
ATOM 3913 C C . CYS B 1 128 ? 42.516 42.029 14.511 1.00 41.41 127 CYS B C 1
ATOM 3914 O O . CYS B 1 128 ? 41.401 41.874 13.999 1.00 43.92 127 CYS B O 1
ATOM 3917 N N . GLN B 1 129 ? 42.998 41.197 15.435 1.00 35.07 128 GLN B N 1
ATOM 3918 C CA . GLN B 1 129 ? 42.256 39.996 15.804 1.00 42.77 128 GLN B CA 1
ATOM 3919 C C . GLN B 1 129 ? 41.016 40.323 16.627 1.00 37.67 128 GLN B C 1
ATOM 3920 O O . GLN B 1 129 ? 39.996 39.634 16.509 1.00 43.80 128 GLN B O 1
ATOM 3926 N N . GLY B 1 130 ? 41.075 41.362 17.455 1.00 38.47 129 GLY B N 1
ATOM 3927 C CA . GLY B 1 130 ? 39.977 41.692 18.331 1.00 42.64 129 GLY B CA 1
ATOM 3928 C C . GLY B 1 130 ? 40.096 40.989 19.668 1.00 38.88 129 GLY B C 1
ATOM 3929 O O . GLY B 1 130 ? 40.944 40.113 19.862 1.00 36.88 129 GLY B O 1
ATOM 3930 N N . PRO B 1 131 ? 39.241 41.359 20.620 1.00 38.17 130 PRO B N 1
ATOM 3931 C CA . PRO B 1 131 ? 39.325 40.756 21.954 1.00 42.41 130 PRO B CA 1
ATOM 3932 C C . PRO B 1 131 ? 38.906 39.293 21.942 1.00 40.31 130 PRO B C 1
ATOM 3933 O O . PRO B 1 131 ? 37.942 38.907 21.277 1.00 42.37 130 PRO B O 1
ATOM 3937 N N . ARG B 1 132 ? 39.651 38.478 22.686 1.00 43.82 131 ARG B N 1
ATOM 3938 C CA . ARG B 1 132 ? 39.299 37.080 22.890 1.00 45.48 131 ARG B CA 1
ATOM 3939 C C . ARG B 1 132 ? 40.072 36.556 24.090 1.00 46.92 131 ARG B C 1
ATOM 3940 O O . ARG B 1 132 ? 41.093 37.122 24.490 1.00 39.19 131 ARG B O 1
ATOM 3948 N N . THR B 1 133 ? 39.565 35.471 24.668 1.00 47.48 132 THR B N 1
ATOM 3949 C CA . THR B 1 133 ? 40.273 34.797 25.746 1.00 45.22 132 THR B CA 1
ATOM 3950 C C . THR B 1 133 ? 41.445 34.015 25.168 1.00 46.74 132 THR B C 1
ATOM 3951 O O . THR B 1 133 ? 41.276 33.221 24.238 1.00 43.50 132 THR B O 1
ATOM 3955 N N . GLN B 1 134 ? 42.631 34.243 25.722 1.00 40.71 133 GLN B N 1
ATOM 3956 C CA . GLN B 1 134 ? 43.868 33.727 25.157 1.00 46.67 133 GLN B CA 1
ATOM 3957 C C . GLN B 1 134 ? 44.913 33.679 26.262 1.00 48.53 133 GLN B C 1
ATOM 3958 O O . GLN B 1 134 ? 44.758 34.344 27.293 1.00 43.29 133 GLN B O 1
ATOM 3964 N N . PRO B 1 135 ? 45.978 32.895 26.088 1.00 45.44 134 PRO B N 1
ATOM 3965 C CA . PRO B 1 135 ? 47.037 32.852 27.109 1.00 41.87 134 PRO B CA 1
ATOM 3966 C C . PRO B 1 135 ? 47.764 34.186 27.200 1.00 41.03 134 PRO B C 1
ATOM 3967 O O . PRO B 1 135 ? 48.368 34.648 26.229 1.00 40.64 134 PRO B O 1
ATOM 3971 N N . VAL B 1 136 ? 47.696 34.805 28.375 1.00 37.05 135 VAL B N 1
ATOM 3972 C CA . VAL B 1 136 ? 48.419 36.038 28.656 1.00 35.86 135 VAL B CA 1
ATOM 3973 C C . VAL B 1 136 ? 49.526 35.726 29.654 1.00 45.23 135 VAL B C 1
ATOM 3974 O O . VAL B 1 136 ? 49.381 34.867 30.532 1.00 42.54 135 VAL B O 1
ATOM 3978 N N . THR B 1 137 ? 50.644 36.430 29.507 1.00 37.00 136 THR B N 1
ATOM 3979 C CA . THR B 1 137 ? 51.844 36.191 30.298 1.00 38.97 136 THR B CA 1
ATOM 3980 C C . THR B 1 137 ? 52.017 37.318 31.307 1.00 34.14 136 THR B C 1
ATOM 3981 O O . THR B 1 137 ? 52.096 38.490 30.925 1.00 33.75 136 THR B O 1
ATOM 3985 N N . ALA B 1 138 ? 52.079 36.960 32.586 1.00 42.56 137 ALA B N 1
ATOM 3986 C CA . ALA B 1 138 ? 52.289 37.913 33.663 1.00 39.07 137 ALA B CA 1
ATOM 3987 C C . ALA B 1 138 ? 53.629 37.650 34.341 1.00 41.54 137 ALA B C 1
ATOM 3988 O O . ALA B 1 138 ? 54.123 36.519 34.362 1.00 40.06 137 ALA B O 1
ATOM 3990 N N . SER B 1 139 ? 54.213 38.710 34.895 1.00 39.04 138 SER B N 1
ATOM 3991 C CA . SER B 1 139 ? 55.491 38.631 35.586 1.00 41.81 138 SER B CA 1
ATOM 3992 C C . SER B 1 139 ? 55.376 39.305 36.945 1.00 40.88 138 SER B C 1
ATOM 3993 O O . SER B 1 139 ? 54.803 40.394 37.061 1.00 43.32 138 SER B O 1
ATOM 3996 N N . SER B 1 140 ? 55.936 38.654 37.968 1.00 41.16 139 SER B N 1
ATOM 3997 C CA . SER B 1 140 ? 55.766 39.127 39.338 1.00 39.86 139 SER B CA 1
ATOM 3998 C C . SER B 1 140 ? 56.424 40.484 39.563 1.00 43.19 139 SER B C 1
ATOM 3999 O O . SER B 1 140 ? 55.986 41.244 40.434 1.00 51.46 139 SER B O 1
ATOM 4002 N N . ASP B 1 141 ? 57.470 40.805 38.806 1.00 41.09 140 ASP B N 1
ATOM 4003 C CA . ASP B 1 141 ? 58.141 42.092 38.941 1.00 38.06 140 ASP B CA 1
ATOM 4004 C C . ASP B 1 141 ? 57.623 43.138 37.962 1.00 46.36 140 ASP B C 1
ATOM 4005 O O . ASP B 1 141 ? 58.154 44.253 37.931 1.00 40.08 140 ASP B O 1
ATOM 4010 N N . GLY B 1 142 ? 56.608 42.808 37.167 1.00 41.78 141 GLY B N 1
ATOM 4011 C CA . GLY B 1 142 ? 56.022 43.754 36.241 1.00 36.84 141 GLY B CA 1
ATOM 4012 C C . GLY B 1 142 ? 56.779 43.956 34.949 1.00 37.96 141 GLY B C 1
ATOM 4013 O O . GLY B 1 142 ? 56.413 44.846 34.172 1.00 33.46 141 GLY B O 1
ATOM 4014 N N . TRP B 1 143 ? 57.817 43.163 34.690 1.00 35.97 142 TRP B N 1
ATOM 4015 C CA . TRP B 1 143 ? 58.638 43.313 33.499 1.00 31.37 142 TRP B CA 1
ATOM 4016 C C . TRP B 1 143 ? 58.772 41.975 32.789 1.00 35.87 142 TRP B C 1
ATOM 4017 O O . TRP B 1 143 ? 58.822 40.919 33.424 1.00 32.47 142 TRP B O 1
ATOM 4028 N N . PHE B 1 144 ? 58.833 42.033 31.461 1.00 38.27 143 PHE B N 1
ATOM 4029 C CA . PHE B 1 144 ? 59.066 40.860 30.632 1.00 33.22 143 PHE B CA 1
ATOM 4030 C C . PHE B 1 144 ? 60.245 41.132 29.713 1.00 37.62 143 PHE B C 1
ATOM 4031 O O . PHE B 1 144 ? 60.355 42.219 29.138 1.00 33.98 143 PHE B O 1
ATOM 4039 N N . ASN B 1 145 ? 61.130 40.146 29.586 1.00 38.96 144 ASN B N 1
ATOM 4040 C CA . ASN B 1 145 ? 62.321 40.253 28.744 1.00 40.24 144 ASN B CA 1
ATOM 4041 C C . ASN B 1 145 ? 62.055 39.480 27.457 1.00 39.20 144 ASN B C 1
ATOM 4042 O O . ASN B 1 145 ? 62.122 38.248 27.434 1.00 43.07 144 ASN B O 1
ATOM 4047 N N . ASN B 1 146 ? 61.764 40.210 26.377 1.00 34.26 145 ASN B N 1
ATOM 4048 C CA . ASN B 1 146 ? 61.467 39.562 25.105 1.00 36.39 145 ASN B CA 1
ATOM 4049 C C . ASN B 1 146 ? 62.704 38.941 24.471 1.00 34.55 145 ASN B C 1
ATOM 4050 O O . ASN B 1 146 ? 62.569 38.094 23.581 1.00 37.39 145 ASN B O 1
ATOM 4055 N N . CYS B 1 147 ? 63.902 39.332 24.909 1.00 34.69 146 CYS B N 1
ATOM 4056 C CA . CYS B 1 147 ? 65.112 38.710 24.387 1.00 34.33 146 CYS B CA 1
ATOM 4057 C C . CYS B 1 147 ? 65.313 37.301 24.928 1.00 37.88 146 CYS B C 1
ATOM 4058 O O . CYS B 1 147 ? 66.123 36.549 24.375 1.00 38.90 146 CYS B O 1
ATOM 4061 N N . ALA B 1 148 ? 64.601 36.929 25.993 1.00 36.85 147 ALA B N 1
ATOM 4062 C CA . ALA B 1 148 ? 64.611 35.548 26.457 1.00 41.40 147 ALA B CA 1
ATOM 4063 C C . ALA B 1 148 ? 63.831 34.620 25.536 1.00 40.74 147 ALA B C 1
ATOM 4064 O O . ALA B 1 148 ? 63.907 33.399 25.705 1.00 46.94 147 ALA B O 1
ATOM 4066 N N . LEU B 1 149 ? 63.081 35.166 24.579 1.00 36.25 148 LEU B N 1
ATOM 4067 C CA . LEU B 1 149 ? 62.439 34.369 23.543 1.00 37.19 148 LEU B CA 1
ATOM 4068 C C . LEU B 1 149 ? 63.389 34.015 22.408 1.00 46.20 148 LEU B C 1
ATOM 4069 O O . LEU B 1 149 ? 62.981 33.312 21.476 1.00 41.96 148 LEU B O 1
ATOM 4074 N N . LEU B 1 150 ? 64.633 34.483 22.464 1.00 45.68 149 LEU B N 1
ATOM 4075 C CA . LEU B 1 150 ? 65.620 34.263 21.419 1.00 44.25 149 LEU B CA 1
ATOM 4076 C C . LEU B 1 150 ? 66.805 33.481 21.968 1.00 50.18 149 LEU B C 1
ATOM 4077 O O . LEU B 1 150 ? 67.090 33.500 23.169 1.00 45.33 149 LEU B O 1
ATOM 4082 N N . GLU B 1 151 ? 67.495 32.789 21.065 1.00 49.12 150 GLU B N 1
ATOM 4083 C CA . GLU B 1 151 ? 68.759 32.133 21.380 1.00 51.00 150 GLU B CA 1
ATOM 4084 C C . GLU B 1 151 ? 69.881 33.122 21.090 1.00 47.46 150 GLU B C 1
ATOM 4085 O O . GLU B 1 151 ? 70.192 33.394 19.926 1.00 52.09 150 GLU B O 1
ATOM 4091 N N . VAL B 1 152 ? 70.482 33.667 22.143 1.00 47.27 151 VAL B N 1
ATOM 4092 C CA . VAL B 1 152 ? 71.463 34.738 22.024 1.00 49.69 151 VAL B CA 1
ATOM 4093 C C . VAL B 1 152 ? 72.788 34.267 22.604 1.00 50.56 151 VAL B C 1
ATOM 4094 O O . VAL B 1 152 ? 72.829 33.720 23.713 1.00 51.18 151 VAL B O 1
ATOM 4098 N N . GLU B 1 153 ? 73.868 34.478 21.851 1.00 49.35 152 GLU B N 1
ATOM 4099 C CA . GLU B 1 153 ? 75.239 34.292 22.290 1.00 49.33 152 GLU B CA 1
ATOM 4100 C C . GLU B 1 153 ? 75.889 35.651 22.541 1.00 48.58 152 GLU B C 1
ATOM 4101 O O . GLU B 1 153 ? 75.518 36.643 21.905 1.00 49.09 152 GLU B O 1
ATOM 4107 N 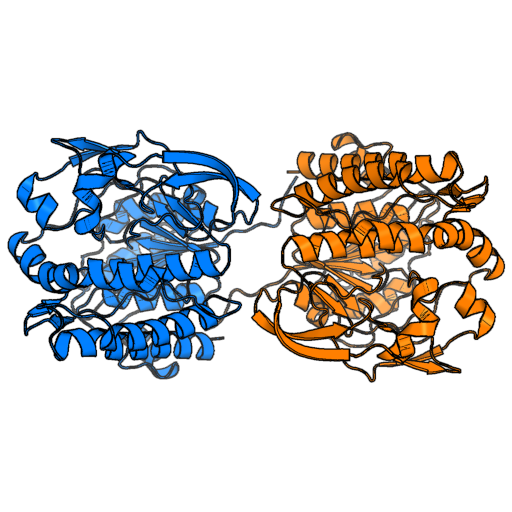N . PRO B 1 154 ? 76.862 35.742 23.462 1.00 39.24 153 PRO B N 1
ATOM 4108 C CA . PRO B 1 154 ? 77.422 34.662 24.279 1.00 42.28 153 PRO B CA 1
ATOM 4109 C C . PRO B 1 154 ? 76.735 34.494 25.631 1.00 46.72 153 PRO B C 1
ATOM 4110 O O . PRO B 1 154 ? 77.158 33.646 26.419 1.00 40.50 153 PRO B O 1
ATOM 4114 N N . THR B 1 155 ? 75.698 35.286 25.894 1.00 43.61 154 THR B N 1
ATOM 4115 C CA . THR B 1 155 ? 75.043 35.272 27.195 1.00 42.57 154 THR B CA 1
ATOM 4116 C C . THR B 1 155 ? 73.677 35.934 27.061 1.00 45.11 154 THR B C 1
ATOM 4117 O O . THR B 1 155 ? 73.335 36.493 26.016 1.00 46.88 154 THR B O 1
ATOM 4121 N N . GLU B 1 156 ? 72.895 35.857 28.135 1.00 45.91 155 GLU B N 1
ATOM 4122 C CA . GLU B 1 156 ? 71.559 36.438 28.131 1.00 43.44 155 GLU B CA 1
ATOM 4123 C C . GLU B 1 156 ? 71.637 37.960 28.141 1.00 41.73 155 GLU B C 1
ATOM 4124 O O . GLU B 1 156 ? 72.477 38.552 28.823 1.00 41.92 155 GLU B O 1
ATOM 4126 N N . VAL B 1 157 ? 70.752 38.596 27.371 1.00 35.83 156 VAL B N 1
ATOM 4127 C CA . VAL B 1 157 ? 70.724 40.046 27.251 1.00 40.92 156 VAL B CA 1
ATOM 4128 C C . VAL B 1 157 ? 69.301 40.543 27.473 1.00 39.79 156 VAL B C 1
ATOM 4129 O O . VAL B 1 157 ? 68.333 39.781 27.436 1.00 36.62 156 VAL B O 1
ATOM 4133 N N . PHE B 1 158 ? 69.193 41.846 27.709 1.00 37.92 157 PHE B N 1
ATOM 4134 C CA . PHE B 1 158 ? 67.941 42.568 27.818 1.00 39.38 157 PHE B CA 1
ATOM 4135 C C . PHE B 1 158 ? 67.784 43.515 26.632 1.00 41.28 157 PHE B C 1
ATOM 4136 O O . PHE B 1 158 ? 68.780 43.957 26.051 1.00 35.98 157 PHE B O 1
ATOM 4144 N N . PRO B 1 159 ? 66.554 43.836 26.238 1.00 36.86 158 PRO B N 1
ATOM 4145 C CA . PRO B 1 159 ? 66.362 44.724 25.089 1.00 36.46 158 PRO B CA 1
ATOM 4146 C C . PRO B 1 159 ? 66.703 46.166 25.430 1.00 32.20 158 PRO B C 1
ATOM 4147 O O . PRO B 1 159 ? 66.754 46.571 26.593 1.00 36.00 158 PRO B O 1
ATOM 4151 N N . ARG B 1 160 ? 66.945 46.943 24.378 1.00 36.86 159 ARG B N 1
ATOM 4152 C CA . ARG B 1 160 ? 67.152 48.375 24.533 1.00 31.96 159 ARG B CA 1
ATOM 4153 C C . ARG B 1 160 ? 65.932 49.014 25.185 1.00 41.47 159 ARG B C 1
ATOM 4154 O O . ARG B 1 160 ? 64.788 48.707 24.838 1.00 35.88 159 ARG B O 1
ATOM 4162 N N . GLY B 1 161 ? 66.180 49.896 26.151 1.00 34.08 160 GLY B N 1
ATOM 4163 C CA . GLY B 1 161 ? 65.113 50.550 26.876 1.00 33.65 160 GLY B CA 1
ATOM 4164 C C . GLY B 1 161 ? 64.574 49.781 28.063 1.00 35.90 160 GLY B C 1
ATOM 4165 O O . GLY B 1 161 ? 63.668 50.281 28.742 1.00 37.79 160 GLY B O 1
ATOM 4166 N N . PHE B 1 162 ? 65.085 48.587 28.329 1.00 32.03 161 PHE B N 1
ATOM 4167 C CA . PHE B 1 162 ? 64.684 47.854 29.524 1.00 38.76 161 PHE B CA 1
ATOM 4168 C C . PHE B 1 162 ? 65.298 48.523 30.750 1.00 38.74 161 PHE B C 1
ATOM 4169 O O . PHE B 1 162 ? 66.491 48.842 30.740 1.00 39.47 161 PHE B O 1
ATOM 4177 N N . PRO B 1 163 ? 64.527 48.760 31.811 1.00 39.30 162 PRO B N 1
ATOM 4178 C CA . PRO B 1 163 ? 65.074 49.472 32.972 1.00 38.25 162 PRO B CA 1
ATOM 4179 C C . PRO B 1 163 ? 66.215 48.697 33.614 1.00 39.11 162 PRO B C 1
ATOM 4180 O O . PRO B 1 163 ? 66.142 47.480 33.792 1.00 38.24 162 PRO B O 1
ATOM 4184 N N . PHE B 1 164 ? 67.281 49.419 33.963 1.00 38.30 163 PHE B N 1
ATOM 4185 C CA . PHE B 1 164 ? 68.465 48.763 34.506 1.00 37.84 163 PHE B CA 1
ATOM 4186 C C . PHE B 1 164 ? 68.285 48.340 35.958 1.00 35.77 163 PHE B C 1
ATOM 4187 O O . PHE B 1 164 ? 68.803 47.292 36.356 1.00 36.41 163 PHE B O 1
ATOM 4195 N N . HIS B 1 165 ? 67.555 49.122 36.756 1.00 45.60 164 HIS B N 1
ATOM 4196 C CA . HIS B 1 165 ? 67.415 48.806 38.172 1.00 44.61 164 HIS B CA 1
ATOM 4197 C C . HIS B 1 165 ? 66.640 47.516 38.414 1.00 41.33 164 HIS B C 1
ATOM 4198 O O . HIS B 1 165 ? 66.737 46.948 39.506 1.00 41.69 164 HIS B O 1
ATOM 4205 N N . ALA B 1 166 ? 65.888 47.034 37.426 1.00 33.19 165 ALA B N 1
ATOM 4206 C CA . ALA B 1 166 ? 65.117 45.807 37.569 1.00 41.01 165 ALA B CA 1
ATOM 4207 C C . ALA B 1 166 ? 65.819 44.587 36.987 1.00 39.81 165 ALA B C 1
ATOM 4208 O O . ALA B 1 166 ? 65.314 43.470 37.136 1.00 39.41 165 ALA B O 1
ATOM 4210 N N . ARG B 1 167 ? 66.976 44.769 36.338 1.00 40.19 166 ARG B N 1
ATOM 4211 C CA . ARG B 1 167 ? 67.622 43.640 35.668 1.00 41.49 166 ARG B CA 1
ATOM 4212 C C . ARG B 1 167 ? 68.183 42.609 36.641 1.00 44.05 166 ARG B C 1
ATOM 4213 O O . ARG B 1 167 ? 67.951 41.405 36.427 1.00 45.16 166 ARG B O 1
ATOM 4221 N N . PRO B 1 168 ? 68.927 42.976 37.696 1.00 49.99 167 PRO B N 1
ATOM 4222 C CA . PRO B 1 168 ? 69.490 41.928 38.569 1.00 46.11 167 PRO B CA 1
ATOM 4223 C C . PRO B 1 168 ? 68.437 41.078 39.260 1.00 46.77 167 PRO B C 1
ATOM 4224 O O . PRO B 1 168 ? 68.628 39.864 39.407 1.00 53.67 167 PRO B O 1
ATOM 4228 N N . ALA B 1 169 ? 67.330 41.677 39.693 1.00 46.08 168 ALA B N 1
ATOM 4229 C CA . ALA B 1 169 ? 66.283 40.927 40.378 1.00 54.47 168 ALA B CA 1
ATOM 4230 C C . ALA B 1 169 ? 65.314 40.246 39.421 1.00 47.47 168 ALA B C 1
ATOM 4231 O O . ALA B 1 169 ? 64.420 39.528 39.882 1.00 48.37 168 ALA B O 1
ATOM 4233 N N . HIS B 1 170 ? 65.469 40.445 38.110 1.00 45.02 169 HIS B N 1
ATOM 4234 C CA . HIS B 1 170 ? 64.534 39.855 37.157 1.00 42.22 169 HIS B CA 1
ATOM 4235 C C . HIS B 1 170 ? 64.673 38.340 37.092 1.00 51.46 169 HIS B C 1
ATOM 4236 O O . HIS B 1 170 ? 63.703 37.644 36.771 1.00 48.70 169 HIS B O 1
ATOM 4243 N N . ALA B 1 171 ? 65.861 37.812 37.395 1.00 48.66 170 ALA B N 1
ATOM 4244 C CA . ALA B 1 171 ? 66.068 36.368 37.374 1.00 48.13 170 ALA B CA 1
ATOM 4245 C C . ALA B 1 171 ? 65.223 35.648 38.415 1.00 48.33 170 ALA B C 1
ATOM 4246 O O . ALA B 1 171 ? 64.933 34.459 38.248 1.00 53.17 170 ALA B O 1
ATOM 4248 N N . GLN B 1 172 ? 64.824 36.336 39.482 1.00 48.47 171 GLN B N 1
ATOM 4249 C CA . GLN B 1 172 ? 63.992 35.745 40.520 1.00 51.90 171 GLN B CA 1
ATOM 4250 C C . GLN B 1 172 ? 62.508 36.016 40.314 1.00 50.68 171 GLN B C 1
ATOM 4251 O O . GLN B 1 172 ? 61.699 35.626 41.163 1.00 46.55 171 GLN B O 1
ATOM 4257 N N . ALA B 1 173 ? 62.133 36.669 39.217 1.00 43.85 172 ALA B N 1
ATOM 4258 C CA . ALA B 1 173 ? 60.731 36.964 38.964 1.00 54.53 172 ALA B CA 1
ATOM 4259 C C . ALA B 1 173 ? 59.977 35.701 38.565 1.00 52.15 172 ALA B C 1
ATOM 4260 O O . ALA B 1 173 ? 60.533 34.778 37.962 1.00 52.14 172 ALA B O 1
ATOM 4262 N N . ARG B 1 174 ? 58.694 35.669 38.909 1.00 49.05 173 ARG B N 1
ATOM 4263 C CA . ARG B 1 174 ? 57.827 34.537 38.615 1.00 50.56 173 ARG B CA 1
ATOM 4264 C C . ARG B 1 174 ? 57.044 34.828 37.341 1.00 42.82 173 ARG B C 1
ATOM 4265 O O . ARG B 1 174 ? 56.283 35.800 37.284 1.00 44.77 173 ARG B O 1
ATOM 4273 N N . THR B 1 175 ? 57.237 33.993 36.324 1.00 51.44 174 THR B N 1
ATOM 4274 C CA . THR B 1 175 ? 56.514 34.105 35.065 1.00 45.14 174 THR B CA 1
ATOM 4275 C C . THR B 1 175 ? 55.372 33.097 35.057 1.00 53.71 174 THR B C 1
ATOM 4276 O O . THR B 1 175 ? 55.591 31.904 35.296 1.00 48.30 174 THR B O 1
ATOM 4280 N N . SER B 1 176 ? 54.159 33.579 34.787 1.00 42.14 175 SER B N 1
ATOM 4281 C CA . SER B 1 176 ? 52.967 32.744 34.788 1.00 48.05 175 SER B CA 1
ATOM 4282 C C . SER B 1 176 ? 52.131 33.034 33.551 1.00 48.24 175 SER B C 1
ATOM 4283 O O . SER B 1 176 ? 52.151 34.143 33.011 1.00 47.07 175 SER B O 1
ATOM 4286 N N . VAL B 1 177 ? 51.393 32.018 33.107 1.00 51.66 176 VAL B N 1
ATOM 4287 C CA . VAL B 1 177 ? 50.519 32.115 31.945 1.00 49.95 176 VAL B CA 1
ATOM 4288 C C . VAL B 1 177 ? 49.144 31.590 32.334 1.00 49.28 176 VAL B C 1
ATOM 4289 O O . VAL B 1 177 ? 49.033 30.601 33.066 1.00 43.84 176 VAL B O 1
ATOM 4293 N N . CYS B 1 178 ? 48.098 32.257 31.851 1.00 46.02 177 CYS B N 1
ATOM 4294 C CA . CYS B 1 178 ? 46.735 31.820 32.117 1.00 52.48 177 CYS B CA 1
ATOM 4295 C C . CYS B 1 178 ? 45.813 32.383 31.046 1.00 48.84 177 CYS B C 1
ATOM 4296 O O . CYS B 1 178 ? 46.129 33.375 30.383 1.00 42.25 177 CYS B O 1
ATOM 4299 N N . GLU B 1 179 ? 44.665 31.729 30.889 1.00 45.24 178 GLU B N 1
ATOM 4300 C CA . GLU B 1 179 ? 43.656 32.155 29.927 1.00 47.50 178 GLU B CA 1
ATOM 4301 C C . GLU B 1 179 ? 42.924 33.377 30.466 1.00 43.64 178 GLU B C 1
ATOM 4302 O O . GLU B 1 179 ? 42.315 33.318 31.540 1.00 52.91 178 GLU B O 1
ATOM 4308 N N . ARG B 1 180 ? 42.980 34.479 29.724 1.00 41.06 179 ARG B N 1
ATOM 4309 C CA . ARG B 1 180 ? 42.320 35.715 30.116 1.00 48.96 179 ARG B CA 1
ATOM 4310 C C . ARG B 1 180 ? 41.909 36.473 28.866 1.00 45.81 179 ARG B C 1
ATOM 4311 O O . ARG B 1 180 ? 42.534 36.309 27.810 1.00 38.71 179 ARG B O 1
ATOM 4319 N N . PRO B 1 181 ? 40.864 37.296 28.944 1.00 39.67 180 PRO B N 1
ATOM 4320 C CA . PRO B 1 181 ? 40.515 38.152 27.803 1.00 40.10 180 PRO B CA 1
ATOM 4321 C C . PRO B 1 181 ? 41.615 39.169 27.534 1.00 47.26 180 PRO B C 1
ATOM 4322 O O . PRO B 1 181 ? 42.134 39.806 28.453 1.00 44.53 180 PRO B O 1
ATOM 4326 N N . ALA B 1 182 ? 41.973 39.312 26.260 1.00 39.94 181 ALA B N 1
ATOM 4327 C CA . ALA B 1 182 ? 42.973 40.284 25.847 1.00 46.28 181 ALA B CA 1
ATOM 4328 C C . ALA B 1 182 ? 42.654 40.751 24.435 1.00 38.01 181 ALA B C 1
ATOM 4329 O O . ALA B 1 182 ? 42.041 40.025 23.649 1.00 39.95 181 ALA B O 1
ATOM 4331 N N . ASP B 1 183 ? 43.085 41.971 24.120 1.00 45.69 182 ASP B N 1
ATOM 4332 C CA . ASP B 1 183 ? 42.832 42.600 22.824 1.00 33.07 182 ASP B CA 1
ATOM 4333 C C . ASP B 1 183 ? 44.163 43.138 22.309 1.00 31.09 182 ASP B C 1
ATOM 4334 O O . ASP B 1 183 ? 44.562 44.252 22.657 1.00 32.25 182 ASP B O 1
ATOM 4339 N N . VAL B 1 184 ? 44.838 42.353 21.470 1.00 33.44 183 VAL B N 1
ATOM 4340 C CA . VAL B 1 184 ? 46.164 42.718 20.979 1.00 31.25 183 VAL B CA 1
ATOM 4341 C C . VAL B 1 184 ? 46.040 43.864 19.982 1.00 34.99 183 VAL B C 1
ATOM 4342 O O . VAL B 1 184 ? 45.354 43.746 18.960 1.00 35.35 183 VAL B O 1
ATOM 4346 N N . ARG B 1 185 ? 46.715 44.981 20.272 1.00 32.23 184 ARG B N 1
ATOM 4347 C CA . ARG B 1 185 ? 46.765 46.114 19.358 1.00 28.44 184 ARG B CA 1
ATOM 4348 C C . ARG B 1 185 ? 48.176 46.510 18.949 1.00 28.36 184 ARG B C 1
ATOM 4349 O O . ARG B 1 185 ? 48.325 47.353 18.058 1.00 31.02 184 ARG B O 1
ATOM 4357 N N . ILE B 1 186 ? 49.207 45.945 19.572 1.00 31.80 185 ILE B N 1
ATOM 4358 C CA . ILE B 1 186 ? 50.594 46.178 19.185 1.00 29.15 185 ILE B CA 1
ATOM 4359 C C . ILE B 1 186 ? 51.299 44.832 19.129 1.00 30.01 185 ILE B C 1
ATOM 4360 O O . ILE B 1 186 ? 51.202 44.037 20.071 1.00 30.13 185 ILE B O 1
ATOM 4365 N N . ASN B 1 187 ? 52.000 44.574 18.028 1.00 30.86 186 ASN B N 1
ATOM 4366 C CA . ASN B 1 187 ? 52.755 43.339 17.842 1.00 31.79 186 ASN B CA 1
ATOM 4367 C C . ASN B 1 187 ? 54.209 43.702 17.578 1.00 33.33 186 ASN B C 1
ATOM 4368 O O . ASN B 1 187 ? 54.541 44.212 16.502 1.00 30.63 186 ASN B O 1
ATOM 4373 N N . ALA B 1 188 ? 55.073 43.438 18.554 1.00 33.26 187 ALA B N 1
ATOM 4374 C CA . ALA B 1 188 ? 56.503 43.700 18.416 1.00 31.06 187 ALA B CA 1
ATOM 4375 C C . ALA B 1 188 ? 57.171 42.420 17.930 1.00 31.38 187 ALA B C 1
ATOM 4376 O O . ALA B 1 188 ? 57.379 41.481 18.702 1.00 32.02 187 ALA B O 1
ATOM 4378 N N . GLY B 1 189 ? 57.492 42.376 16.638 1.00 36.05 188 GLY B N 1
ATOM 4379 C CA . GLY B 1 189 ? 58.197 41.234 16.091 1.00 35.63 188 GLY B CA 1
ATOM 4380 C C . GLY B 1 189 ? 59.667 41.242 16.470 1.00 34.86 188 GLY B C 1
ATOM 4381 O O . GLY B 1 189 ? 60.295 42.291 16.608 1.00 38.14 188 GLY B O 1
ATOM 4382 N N . LEU B 1 190 ? 60.218 40.043 16.636 1.00 35.24 189 LEU B N 1
ATOM 4383 C CA . LEU B 1 190 ? 61.585 39.877 17.102 1.00 37.20 189 LEU B CA 1
ATOM 4384 C C . LEU B 1 190 ? 62.569 39.966 15.935 1.00 32.96 189 LEU B C 1
ATOM 4385 O O . LEU B 1 190 ? 62.187 40.137 14.775 1.00 36.83 189 LEU B O 1
ATOM 4390 N N . TRP B 1 191 ? 63.859 39.854 16.248 1.00 36.34 190 TRP B N 1
ATOM 4391 C CA . TRP B 1 191 ? 64.920 40.119 15.285 1.00 37.42 190 TRP B CA 1
ATOM 4392 C C . TRP B 1 191 ? 66.068 39.143 15.494 1.00 42.12 190 TRP B C 1
ATOM 4393 O O . TRP B 1 191 ? 66.501 38.926 16.630 1.00 40.47 190 TRP B O 1
ATOM 4404 N N . LEU B 1 192 ? 66.560 38.569 14.401 1.00 39.45 191 LEU B N 1
ATOM 4405 C CA . LEU B 1 192 ? 67.733 37.709 14.421 1.00 38.28 191 LEU B CA 1
ATOM 4406 C C . LEU B 1 192 ? 68.959 38.477 13.943 1.00 38.15 191 LEU B C 1
ATOM 4407 O O . LEU B 1 192 ? 68.857 39.499 13.259 1.00 37.48 191 LEU B O 1
ATOM 4412 N N . GLY B 1 193 ? 70.124 37.969 14.309 1.00 35.13 192 GLY B N 1
ATOM 4413 C CA . GLY B 1 193 ? 71.382 38.654 14.009 1.00 34.87 192 GLY B CA 1
ATOM 4414 C C . GLY B 1 193 ? 71.796 39.589 15.147 1.00 45.63 192 GLY B C 1
ATOM 4415 O O . GLY B 1 193 ? 72.127 39.127 16.234 1.00 40.36 192 GLY B O 1
ATOM 4416 N N . ASP B 1 194 ? 71.767 40.894 14.881 1.00 40.64 193 ASP B N 1
ATOM 4417 C CA . ASP B 1 194 ? 72.075 41.883 15.905 1.00 39.96 193 ASP B CA 1
ATOM 4418 C C . ASP B 1 194 ? 70.782 42.256 16.617 1.00 42.37 193 ASP B C 1
ATOM 4419 O O . ASP B 1 194 ? 69.947 42.962 16.030 1.00 40.12 193 ASP B O 1
ATOM 4424 N N . PRO B 1 195 ? 70.564 41.811 17.850 1.00 41.39 194 PRO B N 1
ATOM 4425 C CA . PRO B 1 195 ? 69.305 42.123 18.531 1.00 39.56 194 PRO B CA 1
ATOM 4426 C C . PRO B 1 195 ? 69.249 43.588 18.929 1.00 39.39 194 PRO B C 1
ATOM 4427 O O . PRO B 1 195 ? 70.262 44.289 18.982 1.00 38.26 194 PRO B O 1
ATOM 4431 N N . ASP B 1 196 ? 68.030 44.053 19.208 1.00 36.61 195 ASP B N 1
ATOM 4432 C CA . ASP B 1 196 ? 67.812 45.440 19.618 1.00 38.43 195 ASP B CA 1
ATOM 4433 C C . ASP B 1 196 ? 68.188 45.578 21.091 1.00 37.00 195 ASP B C 1
ATOM 4434 O O . ASP B 1 196 ? 67.346 45.557 21.992 1.00 27.21 195 ASP B O 1
ATOM 4439 N N . VAL B 1 197 ? 69.487 45.720 21.332 1.00 32.49 196 VAL B N 1
ATOM 4440 C CA . VAL B 1 197 ? 70.005 45.980 22.665 1.00 33.01 196 VAL B CA 1
ATOM 4441 C C . VAL B 1 197 ? 70.546 47.403 22.700 1.00 33.30 196 VAL B C 1
ATOM 4442 O O . VAL B 1 197 ? 70.773 48.039 21.666 1.00 33.55 196 VAL B O 1
ATOM 4446 N N . ASP B 1 198 ? 70.739 47.912 23.913 1.00 36.69 197 ASP B N 1
ATOM 4447 C CA . ASP B 1 198 ? 71.338 49.226 24.065 1.00 36.96 197 ASP B CA 1
ATOM 4448 C C . ASP B 1 198 ? 72.839 49.152 23.802 1.00 33.59 197 ASP B C 1
ATOM 4449 O O . ASP B 1 198 ? 73.433 48.074 23.713 1.00 29.55 197 ASP B O 1
ATOM 4454 N N . ALA B 1 199 ? 73.457 50.328 23.670 1.00 30.42 198 ALA B N 1
ATOM 4455 C CA . ALA B 1 199 ? 74.885 50.378 23.376 1.00 34.17 198 ALA B CA 1
ATOM 4456 C C . ALA B 1 199 ? 75.714 49.800 24.514 1.00 36.28 198 ALA B C 1
ATOM 4457 O O . ALA B 1 199 ? 76.826 49.311 24.285 1.00 40.63 198 ALA B O 1
ATOM 4459 N N . ILE B 1 200 ? 75.195 49.847 25.742 1.00 38.73 199 ILE B N 1
ATOM 4460 C CA . ILE B 1 200 ? 75.904 49.261 26.878 1.00 40.59 199 ILE B CA 1
ATOM 4461 C C . ILE B 1 200 ? 76.072 47.761 26.675 1.00 39.64 199 ILE B C 1
ATOM 4462 O O . ILE B 1 200 ? 77.173 47.216 26.810 1.00 35.94 199 ILE B O 1
ATOM 4467 N N . THR B 1 201 ? 74.979 47.076 26.332 1.00 33.42 200 THR B N 1
ATOM 4468 C CA . THR B 1 201 ? 75.043 45.634 26.121 1.00 37.53 200 THR B CA 1
ATOM 4469 C C . THR B 1 201 ? 75.845 45.292 24.871 1.00 39.27 200 THR B C 1
ATOM 4470 O O . THR B 1 201 ? 76.573 44.293 24.847 1.00 32.23 200 THR B O 1
ATOM 4474 N N . ARG B 1 202 ? 75.720 46.107 23.822 1.00 44.00 201 ARG B N 1
ATOM 4475 C CA . ARG B 1 202 ? 76.428 45.827 22.577 1.00 33.75 201 ARG B CA 1
ATOM 4476 C C . ARG B 1 202 ? 77.930 46.035 22.742 1.00 43.67 201 ARG B C 1
ATOM 4477 O O . ARG B 1 202 ? 78.733 45.285 22.176 1.00 37.59 201 ARG B O 1
ATOM 4485 N N . LEU B 1 203 ? 78.330 47.036 23.528 1.00 36.16 202 LEU B N 1
ATOM 4486 C CA . LEU B 1 203 ? 79.747 47.249 23.797 1.00 42.20 202 LEU B CA 1
ATOM 4487 C C . LEU B 1 203 ? 80.325 46.204 24.741 1.00 38.57 202 LEU B C 1
ATOM 4488 O O . LEU B 1 203 ? 81.550 46.057 24.804 1.00 46.31 202 LEU B O 1
ATOM 4493 N N . ALA B 1 204 ? 79.482 45.469 25.462 1.00 44.79 203 ALA B N 1
ATOM 4494 C CA . ALA B 1 204 ? 79.952 44.534 26.475 1.00 42.39 203 ALA B CA 1
ATOM 4495 C C . ALA B 1 204 ? 80.046 43.096 25.986 1.00 42.39 203 ALA B C 1
ATOM 4496 O O . ALA B 1 204 ? 81.015 42.408 26.312 1.00 42.69 203 ALA B O 1
ATOM 4498 N N . VAL B 1 205 ? 79.068 42.608 25.223 1.00 43.74 204 VAL B N 1
ATOM 4499 C CA . VAL B 1 205 ? 79.076 41.196 24.850 1.00 46.44 204 VAL B CA 1
ATOM 4500 C C . VAL B 1 205 ? 78.920 41.006 23.346 1.00 41.89 204 VAL B C 1
ATOM 4501 O O . VAL B 1 205 ? 79.048 39.882 22.847 1.00 44.03 204 VAL B O 1
ATOM 4505 N N . ARG B 1 206 ? 78.660 42.098 22.614 1.00 37.33 205 ARG B N 1
ATOM 4506 C CA . ARG B 1 206 ? 78.397 42.056 21.175 1.00 35.65 205 ARG B CA 1
ATOM 4507 C C . ARG B 1 206 ? 77.418 40.934 20.844 1.00 42.20 205 ARG B C 1
ATOM 4508 O O . ARG B 1 206 ? 77.793 39.965 20.171 1.00 37.46 205 ARG B O 1
ATOM 4516 N N . PRO B 1 207 ? 76.167 41.029 21.286 1.00 36.63 206 PRO B N 1
ATOM 4517 C CA . PRO B 1 207 ? 75.257 39.882 21.192 1.00 41.70 206 PRO B CA 1
ATOM 4518 C C . PRO B 1 207 ? 74.944 39.498 19.753 1.00 46.10 206 PRO B C 1
ATOM 4519 O O . PRO B 1 207 ? 75.052 40.296 18.819 1.00 41.56 206 PRO B O 1
ATOM 4523 N N . ASN B 1 208 ? 74.549 38.236 19.593 1.00 37.32 207 ASN B N 1
ATOM 4524 C CA . ASN B 1 208 ? 74.136 37.689 18.306 1.00 45.24 207 ASN B CA 1
ATOM 4525 C C . ASN B 1 208 ? 72.917 36.810 18.536 1.00 44.20 207 ASN B C 1
ATOM 4526 O O . ASN B 1 208 ? 72.985 35.848 19.307 1.00 45.38 207 ASN B O 1
ATOM 4531 N N . ALA B 1 209 ? 71.806 37.142 17.879 1.00 41.25 208 ALA B N 1
ATOM 4532 C CA . ALA B 1 209 ? 70.559 36.396 18.024 1.00 35.33 208 ALA B CA 1
ATOM 4533 C C . ALA B 1 209 ? 70.529 35.278 16.988 1.00 42.01 208 ALA B C 1
ATOM 4534 O O . ALA B 1 209 ? 70.472 35.541 15.782 1.00 40.27 208 ALA B O 1
ATOM 4536 N N . LEU B 1 210 ? 70.545 34.030 17.460 1.00 38.30 209 LEU B N 1
ATOM 4537 C CA . LEU B 1 210 ? 70.672 32.871 16.583 1.00 37.67 209 LEU B CA 1
ATOM 4538 C C . LEU B 1 210 ? 69.331 32.355 16.076 1.00 45.54 209 LEU B C 1
ATOM 4539 O O . LEU B 1 210 ? 69.212 32.012 14.895 1.00 41.04 209 LEU B O 1
ATOM 4544 N N . ALA B 1 211 ? 68.322 32.282 16.941 1.00 41.94 210 ALA B N 1
ATOM 4545 C CA . ALA B 1 211 ? 67.044 31.705 16.548 1.00 39.78 210 ALA B CA 1
ATOM 4546 C C . ALA B 1 211 ? 65.955 32.191 17.492 1.00 46.64 210 ALA B C 1
ATOM 4547 O O . ALA B 1 211 ? 66.219 32.563 18.638 1.00 45.80 210 ALA B O 1
ATOM 4549 N N . HIS B 1 212 ? 64.722 32.179 16.988 1.00 44.94 211 HIS B N 1
ATOM 4550 C CA . HIS B 1 212 ? 63.538 32.487 17.788 1.00 46.01 211 HIS B CA 1
ATOM 4551 C C . HIS B 1 212 ? 62.975 31.171 18.307 1.00 48.76 211 HIS B C 1
ATOM 4552 O O . HIS B 1 212 ? 62.330 30.422 17.568 1.00 53.01 211 HIS B O 1
ATOM 4559 N N . SER B 1 213 ? 63.213 30.888 19.588 1.00 54.51 212 SER B N 1
ATOM 4560 C CA . SER B 1 213 ? 62.848 29.610 20.180 1.00 47.74 212 SER B CA 1
ATOM 4561 C C . SER B 1 213 ? 61.744 29.701 21.225 1.00 43.90 212 SER B C 1
ATOM 4562 O O . SER B 1 213 ? 61.199 28.661 21.610 1.00 44.36 212 SER B O 1
ATOM 4565 N N . GLY B 1 214 ? 61.398 30.898 21.694 1.00 38.07 213 GLY B N 1
ATOM 4566 C CA . GLY B 1 214 ? 60.429 31.024 22.765 1.00 45.21 213 GLY B CA 1
ATOM 4567 C C . GLY B 1 2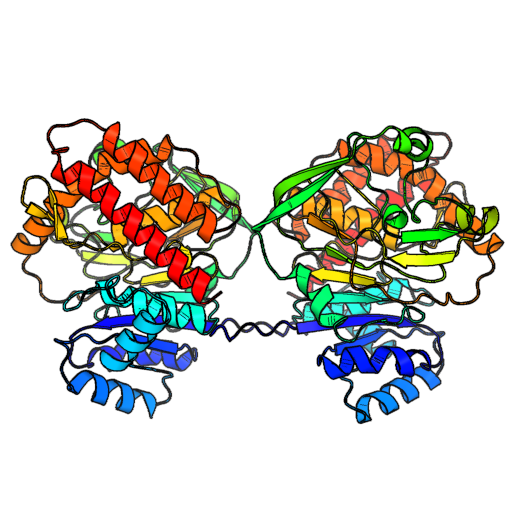14 ? 58.989 31.173 22.339 1.00 40.74 213 GLY B C 1
ATOM 4568 O O . GLY B 1 214 ? 58.101 31.209 23.196 1.00 43.73 213 GLY B O 1
ATOM 4569 N N . GLY B 1 215 ? 58.731 31.253 21.040 1.00 41.65 214 GLY B N 1
ATOM 4570 C CA . GLY B 1 215 ? 57.384 31.488 20.569 1.00 41.60 214 GLY B CA 1
ATOM 4571 C C . GLY B 1 215 ? 56.946 32.923 20.807 1.00 41.09 214 GLY B C 1
ATOM 4572 O O . GLY B 1 215 ? 57.757 33.848 20.923 1.00 41.70 214 GLY B O 1
ATOM 4573 N N . SER B 1 216 ? 55.630 33.102 20.893 1.00 35.80 215 SER B N 1
ATOM 4574 C CA . SER B 1 216 ? 55.032 34.417 21.058 1.00 40.63 215 SER B CA 1
ATOM 4575 C C . SER B 1 216 ? 54.248 34.493 22.362 1.00 37.98 215 SER B C 1
ATOM 4576 O O . SER B 1 216 ? 53.705 33.494 22.842 1.00 37.59 215 SER B O 1
ATOM 4579 N N . VAL B 1 217 ? 54.191 35.699 22.929 1.00 37.37 216 VAL B N 1
ATOM 4580 C CA . VAL B 1 217 ? 53.509 35.940 24.194 1.00 35.77 216 VAL B CA 1
ATOM 4581 C C . VAL B 1 217 ? 52.690 37.219 24.091 1.00 37.98 216 VAL B C 1
ATOM 4582 O O . VAL B 1 217 ? 53.022 38.135 23.331 1.00 34.34 216 VAL B O 1
ATOM 4586 N N . VAL B 1 218 ? 51.609 37.271 24.866 1.00 31.61 217 VAL B N 1
ATOM 4587 C CA . VAL B 1 218 ? 50.790 38.467 25.037 1.00 33.63 217 VAL B CA 1
ATOM 4588 C C . VAL B 1 218 ? 50.884 38.865 26.503 1.00 34.99 217 VAL B C 1
ATOM 4589 O O . VAL B 1 218 ? 50.599 38.052 27.389 1.00 34.73 217 VAL B O 1
ATOM 4593 N N . LEU B 1 219 ? 51.291 40.105 26.760 1.00 34.59 218 LEU B N 1
ATOM 4594 C CA . LEU B 1 219 ? 51.570 40.551 28.119 1.00 33.54 218 LEU B CA 1
ATOM 4595 C C . LEU B 1 219 ? 50.293 41.030 28.800 1.00 39.23 218 LEU B C 1
ATOM 4596 O O . LEU B 1 219 ? 49.535 41.824 28.232 1.00 33.26 218 LEU B O 1
ATOM 4601 N N . ALA B 1 220 ? 50.070 40.555 30.021 1.00 33.94 219 ALA B N 1
ATOM 4602 C CA . ALA B 1 220 ? 48.913 40.954 30.804 1.00 41.71 219 ALA B CA 1
ATOM 4603 C C . ALA B 1 220 ? 49.100 42.365 31.357 1.00 42.56 219 ALA B C 1
ATOM 4604 O O . ALA B 1 220 ? 50.187 42.949 31.302 1.00 35.34 219 ALA B O 1
ATOM 4606 N N . GLU B 1 221 ? 48.014 42.916 31.897 1.00 36.72 220 GLU B N 1
ATOM 4607 C CA . GLU B 1 221 ? 48.069 44.246 32.490 1.00 38.26 220 GLU B CA 1
ATOM 4608 C C . GLU B 1 221 ? 49.009 44.248 33.688 1.00 40.86 220 GLU B C 1
ATOM 4609 O O . GLU B 1 221 ? 48.917 43.387 34.568 1.00 43.79 220 GLU B O 1
ATOM 4615 N N . GLY B 1 222 ? 49.922 45.217 33.717 1.00 45.27 221 GLY B N 1
ATOM 4616 C CA . GLY B 1 222 ? 50.908 45.319 34.770 1.00 40.00 221 GLY B CA 1
ATOM 4617 C C . GLY B 1 222 ? 52.268 44.754 34.422 1.00 40.11 221 GLY B C 1
ATOM 4618 O O . GLY B 1 222 ? 53.231 45.009 35.156 1.00 40.53 221 GLY B O 1
ATOM 4619 N N . THR B 1 223 ? 52.375 43.992 33.337 1.00 38.69 222 THR B N 1
ATOM 4620 C CA . THR B 1 223 ? 53.644 43.465 32.852 1.00 36.74 222 THR B CA 1
ATOM 4621 C C . THR B 1 223 ? 54.037 44.238 31.602 1.00 41.61 222 THR B C 1
ATOM 4622 O O . THR B 1 223 ? 53.278 44.274 30.627 1.00 36.26 222 THR B O 1
ATOM 4626 N N . TRP B 1 224 ? 55.216 44.856 31.633 1.00 32.38 223 TRP B N 1
ATOM 4627 C CA . TRP B 1 224 ? 55.679 45.713 30.554 1.00 35.15 223 TRP B CA 1
ATOM 4628 C C . TRP B 1 224 ? 56.948 45.153 29.925 1.00 36.75 223 TRP B C 1
ATOM 4629 O O . TRP B 1 224 ? 57.669 44.349 30.523 1.00 35.90 223 TRP B O 1
ATOM 4640 N N . CYS B 1 225 ? 57.210 45.606 28.698 1.00 31.21 224 CYS B N 1
ATOM 4641 C CA . CYS B 1 225 ? 58.432 45.304 27.967 1.00 33.39 224 CYS B CA 1
ATOM 4642 C C . CYS B 1 225 ? 58.599 46.394 26.926 1.00 33.01 224 CYS B C 1
ATOM 4643 O O . CYS B 1 225 ? 57.598 46.801 26.319 1.00 31.82 224 CYS B O 1
ATOM 4646 N N . PRO B 1 226 ? 59.812 46.902 26.703 1.00 33.07 225 PRO B N 1
ATOM 4647 C CA . PRO B 1 226 ? 59.983 47.971 25.714 1.00 28.31 225 PRO B CA 1
ATOM 4648 C C . PRO B 1 226 ? 59.618 47.497 24.318 1.00 29.39 225 PRO B C 1
ATOM 4649 O O . PRO B 1 226 ? 59.822 46.337 23.953 1.00 30.81 225 PRO B O 1
ATOM 4653 N N . VAL B 1 227 ? 59.064 48.420 23.539 1.00 26.70 226 VAL B N 1
ATOM 4654 C CA . VAL B 1 227 ? 58.621 48.160 22.175 1.00 31.34 226 VAL B CA 1
ATOM 4655 C C . VAL B 1 227 ? 59.346 49.141 21.268 1.00 31.50 226 VAL B C 1
ATOM 4656 O O . VAL B 1 227 ? 59.271 50.358 21.481 1.00 31.79 226 VAL B O 1
ATOM 4660 N N . ASN B 1 228 ? 60.059 48.619 20.273 1.00 27.39 227 ASN B N 1
ATOM 4661 C CA . ASN B 1 228 ? 60.819 49.456 19.362 1.00 26.70 227 ASN B CA 1
ATOM 4662 C C . ASN B 1 228 ? 59.995 49.733 18.107 1.00 34.80 227 ASN B C 1
ATOM 4663 O O . ASN B 1 228 ? 58.813 49.385 18.019 1.00 33.71 227 ASN B O 1
ATOM 4668 N N . SER B 1 229 ? 60.625 50.358 17.113 1.00 34.45 228 SER B N 1
ATOM 4669 C CA . SER B 1 229 ? 59.934 50.752 15.892 1.00 32.44 228 SER B CA 1
ATOM 4670 C C . SER B 1 229 ? 60.635 50.209 14.654 1.00 35.19 228 SER B C 1
ATOM 4671 O O . SER B 1 229 ? 60.529 50.792 13.572 1.00 36.73 228 SER B O 1
ATOM 4674 N N . GLN B 1 230 ? 61.353 49.092 14.791 1.00 38.04 229 GLN B N 1
ATOM 4675 C CA . GLN B 1 230 ? 62.041 48.493 13.653 1.00 43.61 229 GLN B CA 1
ATOM 4676 C C . GLN B 1 230 ? 61.329 47.268 13.097 1.00 32.42 229 GLN B C 1
ATOM 4677 O O . GLN B 1 230 ? 61.643 46.845 11.979 1.00 35.55 229 GLN B O 1
ATOM 4683 N N . ASN B 1 231 ? 60.390 46.691 13.847 1.00 31.32 230 ASN B N 1
ATOM 4684 C CA . ASN B 1 231 ? 59.588 45.568 13.375 1.00 38.25 230 ASN B CA 1
ATOM 4685 C C . ASN B 1 231 ? 58.329 45.454 14.228 1.00 37.77 230 ASN B C 1
ATOM 4686 O O . ASN B 1 231 ? 58.098 44.429 14.880 1.00 30.61 230 ASN B O 1
ATOM 4691 N N . THR B 1 232 ? 57.511 46.504 14.233 1.00 38.06 231 THR B N 1
ATOM 4692 C CA . THR B 1 232 ? 56.385 46.605 15.152 1.00 36.08 231 THR B CA 1
ATOM 4693 C C . THR B 1 232 ? 55.132 47.018 14.395 1.00 35.39 231 THR B C 1
ATOM 4694 O O . THR B 1 232 ? 55.140 48.019 13.672 1.00 36.77 231 THR B O 1
ATOM 4698 N N . ALA B 1 233 ? 54.061 46.251 14.573 1.00 30.75 232 ALA B N 1
ATOM 4699 C CA . ALA B 1 233 ? 52.767 46.556 13.983 1.00 33.45 232 ALA B CA 1
ATOM 4700 C C . ALA B 1 233 ? 51.869 47.215 15.020 1.00 34.29 232 ALA B C 1
ATOM 4701 O O . ALA B 1 233 ? 51.801 46.773 16.171 1.00 30.14 232 ALA B O 1
ATOM 4703 N N . VAL B 1 234 ? 51.182 48.277 14.608 1.00 34.77 233 VAL B N 1
ATOM 4704 C CA . VAL B 1 234 ? 50.279 49.019 15.478 1.00 32.89 233 VAL B CA 1
ATOM 4705 C C . VAL B 1 234 ? 48.926 49.117 14.789 1.00 32.69 233 VAL B C 1
ATOM 4706 O O . VAL B 1 234 ? 48.843 49.557 13.637 1.00 28.95 233 VAL B O 1
ATOM 4710 N N . HIS B 1 235 ? 47.873 48.699 15.486 1.00 37.03 234 HIS B N 1
ATOM 4711 C CA . HIS B 1 235 ? 46.527 48.878 14.960 1.00 29.27 234 HIS B CA 1
ATOM 4712 C C . HIS B 1 235 ? 46.204 50.365 14.871 1.00 29.86 234 HIS B C 1
ATOM 4713 O O . HIS B 1 235 ? 46.637 51.167 15.703 1.00 30.43 234 HIS B O 1
ATOM 4720 N N . ARG B 1 236 ? 45.431 50.730 13.844 1.00 32.54 235 ARG B N 1
ATOM 4721 C CA . ARG B 1 236 ? 45.231 52.143 13.533 1.00 32.82 235 ARG B CA 1
ATOM 4722 C C . ARG B 1 236 ? 44.584 52.903 14.684 1.00 35.17 235 ARG B C 1
ATOM 4723 O O . ARG B 1 236 ? 44.790 54.114 14.817 1.00 34.37 235 ARG B O 1
ATOM 4731 N N . ASP B 1 237 ? 43.803 52.221 15.525 1.00 33.76 236 ASP B N 1
ATOM 4732 C CA . ASP B 1 237 ? 43.234 52.893 16.689 1.00 35.75 236 ASP B CA 1
ATOM 4733 C C . ASP B 1 237 ? 44.313 53.273 17.693 1.00 39.59 236 ASP B C 1
ATOM 4734 O O . ASP B 1 237 ? 44.203 54.311 18.357 1.00 33.36 236 ASP B O 1
ATOM 4739 N N . ALA B 1 238 ? 45.358 52.456 17.811 1.00 37.13 237 ALA B N 1
ATOM 4740 C CA . ALA B 1 238 ? 46.450 52.719 18.737 1.00 30.01 237 ALA B CA 1
ATOM 4741 C C . ALA B 1 238 ? 47.527 53.621 18.153 1.00 35.69 237 ALA B C 1
ATOM 4742 O O . ALA B 1 238 ? 48.405 54.065 18.899 1.00 30.03 237 ALA B O 1
ATOM 4744 N N . LEU B 1 239 ? 47.483 53.898 16.850 1.00 35.30 238 LEU B N 1
ATOM 4745 C CA . LEU B 1 239 ? 48.517 54.729 16.239 1.00 35.13 238 LEU B CA 1
ATOM 4746 C C . LEU B 1 239 ? 48.617 56.134 16.830 1.00 34.11 238 LEU B C 1
ATOM 4747 O O . LEU B 1 239 ? 49.750 56.633 16.950 1.00 34.58 238 LEU B O 1
ATOM 4752 N N . PRO B 1 240 ? 47.524 56.828 17.186 1.00 31.44 239 PRO B N 1
ATOM 4753 C CA . PRO B 1 240 ? 47.680 58.166 17.783 1.00 35.32 239 PRO B CA 1
ATOM 4754 C C . PRO B 1 240 ? 48.620 58.219 18.976 1.00 31.56 239 PRO B C 1
ATOM 4755 O O . PRO B 1 240 ? 49.199 59.279 19.249 1.00 32.31 239 PRO B O 1
ATOM 4759 N N . ALA B 1 241 ? 48.793 57.114 19.695 1.00 27.34 240 ALA B N 1
ATOM 4760 C CA . ALA B 1 241 ? 49.689 57.065 20.839 1.00 29.44 240 ALA B CA 1
ATOM 4761 C C . ALA B 1 241 ? 51.092 56.587 20.477 1.00 32.58 240 ALA B C 1
ATOM 4762 O O . ALA B 1 241 ? 51.916 56.393 21.376 1.00 30.80 240 ALA B O 1
ATOM 4764 N N . TYR B 1 242 ? 51.385 56.402 19.188 1.00 35.99 241 TYR B N 1
ATOM 4765 C CA . TYR B 1 242 ? 52.660 55.850 18.746 1.00 29.59 241 TYR B CA 1
ATOM 4766 C C . TYR B 1 2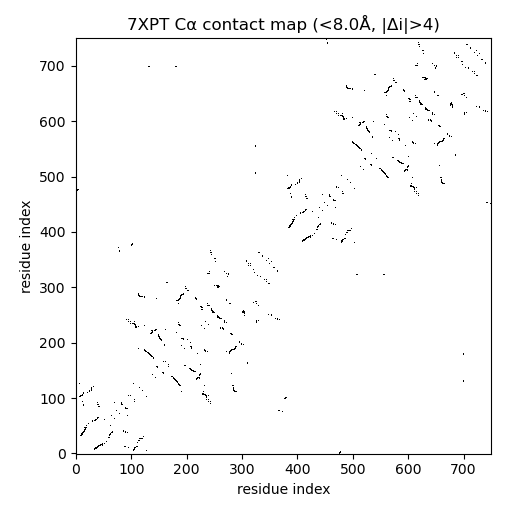42 ? 53.583 56.914 18.159 1.00 30.83 241 TYR B C 1
ATOM 4767 O O . TYR B 1 242 ? 54.486 56.590 17.380 1.00 29.91 241 TYR B O 1
ATOM 4776 N N . TYR B 1 243 ? 53.376 58.177 18.521 1.00 31.21 242 TYR B N 1
ATOM 4777 C CA . TYR B 1 243 ? 54.221 59.257 18.029 1.00 26.85 242 TYR B CA 1
ATOM 4778 C C . TYR B 1 243 ? 55.670 59.050 18.459 1.00 31.24 242 TYR B C 1
ATOM 4779 O O . TYR B 1 243 ? 55.955 58.815 19.636 1.00 28.47 242 TYR B O 1
ATOM 4788 N N . PHE B 1 244 ? 56.580 59.128 17.488 1.00 30.37 243 PHE B N 1
ATOM 4789 C CA . PHE B 1 244 ? 58.008 58.923 17.718 1.00 30.91 243 PHE B CA 1
ATOM 4790 C C . PHE B 1 244 ? 58.593 60.166 18.379 1.00 30.20 243 PHE B C 1
ATOM 4791 O O . PHE B 1 244 ? 58.615 61.244 17.775 1.00 30.31 243 PHE B O 1
ATOM 4799 N N . LEU B 1 245 ? 59.066 60.017 19.614 1.00 32.20 244 LEU B N 1
ATOM 4800 C CA . LEU B 1 245 ? 59.460 61.172 20.411 1.00 28.43 244 LEU B CA 1
ATOM 4801 C C . LEU B 1 245 ? 60.662 61.882 19.804 1.00 31.48 244 LEU B C 1
ATOM 4802 O O . LEU B 1 245 ? 61.617 61.250 19.345 1.00 33.24 244 LEU B O 1
ATOM 4807 N N . ARG B 1 246 ? 60.607 63.211 19.810 1.00 28.67 245 ARG B N 1
ATOM 4808 C CA . ARG B 1 246 ? 61.690 64.016 19.267 1.00 29.46 245 ARG B CA 1
ATOM 4809 C C . ARG B 1 246 ? 62.893 63.985 20.204 1.00 38.83 245 ARG B C 1
ATOM 4810 O O . ARG B 1 246 ? 62.760 64.208 21.411 1.00 32.67 245 ARG B O 1
ATOM 4818 N N . MET B 1 247 ? 64.066 63.705 19.648 1.00 33.73 246 MET B N 1
ATOM 4819 C CA . MET B 1 247 ? 65.294 63.626 20.419 1.00 34.97 246 MET B CA 1
ATOM 4820 C C . MET B 1 247 ? 66.047 64.952 20.345 1.00 37.53 246 MET B C 1
ATOM 4821 O O . MET B 1 247 ? 65.612 65.914 19.707 1.00 32.66 246 MET B O 1
ATOM 4826 N N . GLY B 1 248 ? 67.199 64.998 21.011 1.00 32.51 247 GLY B N 1
ATOM 4827 C CA . GLY B 1 248 ? 68.031 66.181 21.025 1.00 28.48 247 GLY B CA 1
ATOM 4828 C C . GLY B 1 248 ? 67.953 67.010 22.286 1.00 30.78 247 GLY B C 1
ATOM 4829 O O . GLY B 1 248 ? 68.700 67.989 22.407 1.00 33.11 247 GLY B O 1
ATOM 4830 N N . GLN B 1 249 ? 67.082 66.660 23.225 1.00 33.06 248 GLN B N 1
ATOM 4831 C CA . GLN B 1 249 ? 66.979 67.428 24.461 1.00 32.90 248 GLN B CA 1
ATOM 4832 C C . GLN B 1 249 ? 68.160 67.111 25.369 1.00 34.07 248 GLN B C 1
ATOM 4833 O O . GLN B 1 249 ? 68.450 65.935 25.610 1.00 39.92 248 GLN B O 1
ATOM 4839 N N . PRO B 1 250 ? 68.857 68.117 25.887 1.00 35.69 249 PRO B N 1
ATOM 4840 C CA . PRO B 1 250 ? 70.027 67.838 26.725 1.00 35.84 249 PRO B CA 1
ATOM 4841 C C . PRO B 1 250 ? 69.633 67.350 28.110 1.00 44.37 249 PRO B C 1
ATOM 4842 O O . PRO B 1 250 ? 68.627 67.776 28.684 1.00 37.35 249 PRO B O 1
ATOM 4846 N N . VAL B 1 251 ? 70.436 66.428 28.631 1.00 37.23 250 VAL B N 1
ATOM 4847 C CA . VAL B 1 251 ? 70.397 66.015 30.028 1.00 45.39 250 VAL B CA 1
ATOM 4848 C C . VAL B 1 251 ? 71.777 66.315 30.589 1.00 40.89 250 VAL B C 1
ATOM 4849 O O . VAL B 1 251 ? 72.760 65.670 30.202 1.00 41.80 250 VAL B O 1
ATOM 4853 N N . ASP B 1 252 ? 71.856 67.301 31.484 1.00 44.08 251 ASP B N 1
ATOM 4854 C CA . ASP B 1 252 ? 73.134 67.803 31.988 1.00 43.58 251 ASP B CA 1
ATOM 4855 C C . ASP B 1 252 ? 74.022 68.283 30.843 1.00 49.60 251 ASP B C 1
ATOM 4856 O O . ASP B 1 252 ? 75.234 68.059 30.834 1.00 50.21 251 ASP B O 1
ATOM 4861 N N . GLY B 1 253 ? 73.409 68.942 29.862 1.00 43.41 252 GLY B N 1
ATOM 4862 C CA . GLY B 1 253 ? 74.144 69.468 28.731 1.00 38.21 252 GLY B CA 1
ATOM 4863 C C . GLY B 1 253 ? 74.549 68.451 27.690 1.00 36.57 252 GLY B C 1
ATOM 4864 O O . GLY B 1 253 ? 75.339 68.786 26.801 1.00 46.12 252 GLY B O 1
ATOM 4865 N N . VAL B 1 254 ? 74.045 67.228 27.768 1.00 32.07 253 VAL B N 1
ATOM 4866 C CA . VAL B 1 254 ? 74.362 66.171 26.811 1.00 33.00 253 VAL B CA 1
ATOM 4867 C C . VAL B 1 254 ? 73.084 65.824 26.055 1.00 34.26 253 VAL B C 1
ATOM 4868 O O . VAL B 1 254 ? 72.123 65.340 26.666 1.00 34.55 253 VAL B O 1
ATOM 4872 N N . PRO B 1 255 ? 73.027 66.039 24.741 1.00 34.28 254 PRO B N 1
ATOM 4873 C CA . PRO B 1 255 ? 71.778 65.793 24.005 1.00 33.36 254 PRO B CA 1
ATOM 4874 C C . PRO B 1 255 ? 71.478 64.304 23.896 1.00 34.95 254 PRO B C 1
ATOM 4875 O O . PRO B 1 255 ? 72.345 63.505 23.538 1.00 34.67 254 PRO B O 1
ATOM 4879 N N . MET B 1 256 ? 70.240 63.935 24.205 1.00 35.95 255 MET B N 1
ATOM 4880 C CA . MET B 1 256 ? 69.832 62.544 24.101 1.00 35.92 255 MET B CA 1
ATOM 4881 C C . MET B 1 256 ? 69.473 62.196 22.661 1.00 35.50 255 MET B C 1
ATOM 4882 O O . MET B 1 256 ? 69.087 63.059 21.866 1.00 37.54 255 MET B O 1
ATOM 4887 N N . GLU B 1 257 ? 69.612 60.915 22.329 1.00 37.23 256 GLU B N 1
ATOM 4888 C CA . GLU B 1 257 ? 69.225 60.403 21.021 1.00 35.43 256 GLU B CA 1
ATOM 4889 C C . GLU B 1 257 ? 69.017 58.900 21.137 1.00 36.76 256 GLU B C 1
ATOM 4890 O O . GLU B 1 257 ? 69.289 58.295 22.177 1.00 35.42 256 GLU B O 1
ATOM 4896 N N . ARG B 1 258 ? 68.515 58.309 20.051 1.00 35.72 257 ARG B N 1
ATOM 4897 C CA . ARG B 1 258 ? 68.342 56.869 19.870 1.00 34.16 257 ARG B CA 1
ATOM 4898 C C . ARG B 1 258 ? 67.263 56.268 20.761 1.00 34.31 257 ARG B C 1
ATOM 4899 O O . ARG B 1 258 ? 67.151 55.038 20.837 1.00 35.94 257 ARG B O 1
ATOM 4907 N N . PHE B 1 259 ? 66.456 57.090 21.434 1.00 30.19 258 PHE B N 1
ATOM 4908 C CA . PHE B 1 259 ? 65.412 56.586 22.318 1.00 26.68 258 PHE B CA 1
ATOM 4909 C C . PHE B 1 259 ? 64.030 57.091 21.920 1.00 29.94 258 PHE B C 1
ATOM 4910 O O . PHE B 1 259 ? 63.105 57.065 22.739 1.00 24.77 258 PHE B O 1
ATOM 4918 N N . GLY B 1 260 ? 63.873 57.544 20.675 1.00 29.56 259 GLY B N 1
ATOM 4919 C CA . GLY B 1 260 ? 62.578 58.026 20.231 1.00 27.54 259 GLY B CA 1
ATOM 4920 C C . GLY B 1 260 ? 61.501 56.964 20.319 1.00 34.18 259 GLY B C 1
ATOM 4921 O O . GLY B 1 260 ? 60.366 57.247 20.707 1.00 30.20 259 GLY B O 1
ATOM 4922 N N . ASP B 1 261 ? 61.846 55.724 19.973 1.00 31.48 260 ASP B N 1
ATOM 4923 C CA . ASP B 1 261 ? 60.889 54.630 20.020 1.00 28.40 260 ASP B CA 1
ATOM 4924 C C . ASP B 1 261 ? 60.843 53.932 21.370 1.00 33.71 260 ASP B C 1
ATOM 4925 O O . ASP B 1 261 ? 59.894 53.184 21.631 1.00 27.87 260 ASP B O 1
ATOM 4930 N N . ILE B 1 262 ? 61.844 54.140 22.228 1.00 34.14 261 ILE B N 1
ATOM 4931 C CA . ILE B 1 262 ? 61.742 53.631 23.592 1.00 33.39 261 ILE B CA 1
ATOM 4932 C C . ILE B 1 262 ? 60.597 54.321 24.318 1.00 29.30 261 ILE B C 1
ATOM 4933 O O . ILE B 1 262 ? 59.800 53.678 25.012 1.00 30.47 261 ILE B O 1
ATOM 4938 N N . PHE B 1 263 ? 60.483 55.639 24.153 1.00 28.10 262 PHE B N 1
ATOM 4939 C CA . PHE B 1 263 ? 59.365 56.356 24.753 1.00 30.19 262 PHE B CA 1
ATOM 4940 C C . PHE B 1 263 ? 58.057 56.018 24.048 1.00 30.70 262 PHE B C 1
ATOM 4941 O O . PHE B 1 263 ? 57.055 55.709 24.702 1.00 38.96 262 PHE B O 1
ATOM 4949 N N . SER B 1 264 ? 58.049 56.048 22.710 1.00 27.58 263 SER B N 1
ATOM 4950 C CA . SER B 1 264 ? 56.828 55.719 21.978 1.00 33.06 263 SER B CA 1
ATOM 4951 C C . SER B 1 264 ? 56.370 54.297 22.267 1.00 34.32 263 SER B C 1
ATOM 4952 O O . SER B 1 264 ? 55.162 54.032 22.318 1.00 34.77 263 SER B O 1
ATOM 4955 N N . GLY B 1 265 ? 57.312 53.374 22.465 1.00 30.34 264 GLY B N 1
ATOM 4956 C CA . GLY B 1 265 ? 56.936 52.006 22.781 1.00 34.70 264 GLY B CA 1
ATOM 4957 C C . GLY B 1 265 ? 56.291 51.873 24.147 1.00 32.02 264 GLY B C 1
ATOM 4958 O O . GLY B 1 265 ? 55.291 51.167 24.304 1.00 35.71 264 GLY B O 1
ATOM 4959 N N . TYR B 1 266 ? 56.856 52.543 25.156 1.00 32.25 265 TYR B N 1
ATOM 4960 C CA . TYR B 1 266 ? 56.230 52.537 26.474 1.00 29.00 265 TYR B CA 1
ATOM 4961 C C . TYR B 1 266 ? 54.960 53.378 26.496 1.00 29.27 265 TYR B C 1
ATOM 4962 O O . TYR B 1 266 ? 54.021 53.055 27.231 1.00 29.01 265 TYR B O 1
ATOM 4971 N N . PHE B 1 267 ? 54.906 54.449 25.699 1.00 29.96 266 PHE B N 1
ATOM 4972 C CA . PHE B 1 267 ? 53.747 55.338 25.732 1.00 31.66 266 PHE B CA 1
ATOM 4973 C C . PHE B 1 267 ? 52.524 54.675 25.110 1.00 29.13 266 PHE B C 1
ATOM 4974 O O . PHE B 1 267 ? 51.426 54.726 25.674 1.00 30.65 266 PHE B O 1
ATOM 4982 N N . VAL B 1 268 ? 52.688 54.053 23.939 1.00 30.21 267 VAL B N 1
ATOM 4983 C CA . VAL B 1 268 ? 51.565 53.362 23.315 1.00 32.34 267 VAL B CA 1
ATOM 4984 C C . VAL B 1 268 ? 51.162 52.143 24.131 1.00 30.47 267 VAL B C 1
ATOM 4985 O O . VAL B 1 268 ? 50.023 51.676 24.027 1.00 31.57 267 VAL B O 1
ATOM 4989 N N . GLN B 1 269 ? 52.070 51.635 24.966 1.00 29.66 268 GLN B N 1
ATOM 4990 C CA . GLN B 1 269 ? 51.807 50.448 25.771 1.00 29.26 268 GLN B CA 1
ATOM 4991 C C . GLN B 1 269 ? 51.009 50.783 27.025 1.00 33.90 268 GLN B C 1
ATOM 4992 O O . GLN B 1 269 ? 50.066 50.063 27.374 1.00 32.87 268 GLN B O 1
ATOM 4998 N N . VAL B 1 270 ? 51.378 51.860 27.724 1.00 33.84 269 VAL B N 1
ATOM 4999 C CA . VAL B 1 270 ? 50.596 52.278 28.883 1.00 34.23 269 VAL B CA 1
ATOM 5000 C C . VAL B 1 270 ? 49.237 52.804 28.445 1.00 33.37 269 VAL B C 1
ATOM 5001 O O . VAL B 1 270 ? 48.253 52.695 29.186 1.00 31.40 269 VAL B O 1
ATOM 5005 N N . CYS B 1 271 ? 49.152 53.376 27.242 1.00 31.96 270 CYS B N 1
ATOM 5006 C CA . CYS B 1 271 ? 47.861 53.822 26.732 1.00 34.77 270 CYS B CA 1
ATOM 5007 C C . CYS B 1 271 ? 46.980 52.638 26.362 1.00 29.32 270 CYS B C 1
ATOM 5008 O O . CYS B 1 271 ? 45.772 52.652 26.621 1.00 32.02 270 CYS B O 1
ATOM 5011 N N . ALA B 1 272 ? 47.570 51.600 25.764 1.00 30.77 271 ALA B N 1
ATOM 5012 C CA . ALA B 1 272 ? 46.794 50.425 25.381 1.00 35.84 271 ALA B CA 1
ATOM 5013 C C . ALA B 1 272 ? 46.252 49.693 26.602 1.00 38.33 271 ALA B C 1
ATOM 5014 O O . ALA B 1 272 ? 45.107 49.231 26.595 1.00 34.12 271 ALA B O 1
ATOM 5016 N N . GLN B 1 273 ? 47.057 49.576 27.661 1.00 35.31 272 GLN B N 1
ATOM 5017 C CA . GLN B 1 273 ? 46.597 48.845 28.836 1.00 34.54 272 GLN B CA 1
ATOM 5018 C C . GLN B 1 273 ? 45.501 49.597 29.577 1.00 35.04 272 GLN B C 1
ATOM 5019 O O . GLN B 1 273 ? 44.608 48.970 30.158 1.00 38.66 272 GLN B O 1
ATOM 5025 N N . HIS B 1 274 ? 45.545 50.931 29.573 1.00 34.11 273 HIS B N 1
ATOM 5026 C CA . HIS B 1 274 ? 44.455 51.692 30.172 1.00 36.92 273 HIS B CA 1
ATOM 5027 C C . HIS B 1 274 ? 43.152 51.487 29.414 1.00 39.57 273 HIS B C 1
ATOM 5028 O O . HIS B 1 274 ? 42.074 51.511 30.017 1.00 31.12 273 HIS B O 1
ATOM 5035 N N . LEU B 1 275 ? 43.228 51.280 28.103 1.00 38.91 274 LEU B N 1
ATOM 5036 C CA . LEU B 1 275 ? 42.050 51.047 27.280 1.00 38.79 274 LEU B CA 1
ATOM 5037 C C . LEU B 1 275 ? 41.722 49.567 27.130 1.00 40.13 274 LEU B C 1
ATOM 5038 O O . LEU B 1 275 ? 40.928 49.205 26.255 1.00 45.85 274 LEU B O 1
ATOM 5043 N N . GLY B 1 276 ? 42.309 48.709 27.961 1.00 36.58 275 GLY B N 1
ATOM 5044 C CA . GLY B 1 276 ? 42.003 47.293 27.919 1.00 42.90 275 GLY B CA 1
ATOM 5045 C C . GLY B 1 276 ? 42.674 46.522 26.809 1.00 38.11 275 GLY B C 1
ATOM 5046 O O . GLY B 1 276 ? 42.243 45.407 26.501 1.00 34.69 275 GLY B O 1
ATOM 5047 N N . HIS B 1 277 ? 43.721 47.072 26.203 1.00 30.00 276 HIS B N 1
ATOM 5048 C CA . HIS B 1 277 ? 44.416 46.443 25.089 1.00 38.26 276 HIS B CA 1
ATOM 5049 C C . HIS B 1 277 ? 45.786 45.950 25.538 1.00 33.36 276 HIS B C 1
ATOM 5050 O O . HIS B 1 277 ? 46.272 46.294 26.618 1.00 33.67 276 HIS B O 1
ATOM 5057 N N . ALA B 1 278 ? 46.410 45.128 24.693 1.00 32.73 277 ALA B N 1
ATOM 5058 C CA . ALA B 1 278 ? 47.610 44.397 25.076 1.00 39.63 277 ALA B CA 1
ATOM 5059 C C . ALA B 1 278 ? 48.686 44.505 24.002 1.00 33.79 277 ALA B C 1
ATOM 5060 O O . ALA B 1 278 ? 48.424 44.888 22.858 1.00 34.22 277 ALA B O 1
ATOM 5062 N N . VAL B 1 279 ? 49.913 44.153 24.393 1.00 34.96 278 VAL B N 1
ATOM 5063 C CA . VAL B 1 279 ? 51.071 44.142 23.506 1.00 27.01 278 VAL B CA 1
ATOM 5064 C C . VAL B 1 279 ? 51.537 42.702 23.328 1.00 32.16 278 VAL B C 1
ATOM 5065 O O . VAL B 1 279 ? 51.625 41.941 24.299 1.00 31.41 278 VAL B O 1
ATOM 5069 N N . ARG B 1 280 ? 51.846 42.335 22.089 1.00 29.93 279 ARG B N 1
ATOM 5070 C CA . ARG B 1 280 ? 52.309 40.998 21.748 1.00 33.16 279 ARG B CA 1
ATOM 5071 C C . ARG B 1 280 ? 53.776 41.042 21.333 1.00 34.53 279 ARG B C 1
ATOM 5072 O O . ARG B 1 280 ? 54.225 42.004 20.701 1.00 32.99 279 ARG B O 1
ATOM 5080 N N . PHE B 1 281 ? 54.522 39.998 21.697 1.00 30.54 280 PHE B N 1
ATOM 5081 C CA . PHE B 1 281 ? 55.924 39.857 21.327 1.00 35.64 280 PHE B CA 1
ATOM 5082 C C . PHE B 1 281 ? 56.151 38.488 20.706 1.00 31.54 280 PHE B C 1
ATOM 5083 O O . PHE B 1 281 ? 55.660 37.480 21.220 1.00 35.62 280 PHE B O 1
ATOM 5091 N N . GLY B 1 282 ? 56.905 38.453 19.609 1.00 35.52 281 GLY B N 1
ATOM 5092 C CA . GLY B 1 282 ? 57.216 37.195 18.958 1.00 35.05 281 GLY B CA 1
ATOM 5093 C C . GLY B 1 282 ? 57.365 37.297 17.454 1.00 35.20 281 GLY B C 1
ATOM 5094 O O . GLY B 1 282 ? 58.211 38.046 16.957 1.00 39.42 281 GLY B O 1
ATOM 5095 N N . ASP B 1 283 ? 56.556 36.539 16.719 1.00 38.60 282 ASP B N 1
ATOM 5096 C CA . ASP B 1 283 ? 56.594 36.570 15.267 1.00 36.65 282 ASP B CA 1
ATOM 5097 C C . ASP B 1 283 ? 55.798 37.764 14.740 1.00 37.24 282 ASP B C 1
ATOM 5098 O O . ASP B 1 283 ? 54.961 38.325 15.450 1.00 41.06 282 ASP B O 1
ATOM 5103 N N . PRO B 1 284 ? 56.059 38.199 13.494 1.00 33.66 283 PRO B N 1
ATOM 5104 C CA . PRO B 1 284 ? 57.054 37.703 12.539 1.00 35.70 283 PRO B CA 1
ATOM 5105 C C . PRO B 1 284 ? 58.460 38.182 12.879 1.00 35.86 283 PRO B C 1
ATOM 5106 O O . PRO B 1 284 ? 58.622 39.295 13.377 1.00 36.99 283 PRO B O 1
ATOM 5110 N N . VAL B 1 285 ? 59.459 37.348 12.610 1.00 33.49 284 VAL B N 1
ATOM 5111 C CA . VAL B 1 285 ? 60.846 37.639 12.949 1.00 35.74 284 VAL B CA 1
ATOM 5112 C C . VAL B 1 285 ? 61.577 38.097 11.696 1.00 38.19 284 VAL B C 1
ATOM 5113 O O . VAL B 1 285 ? 61.422 37.508 10.618 1.00 40.89 284 VAL B O 1
ATOM 5117 N N . VAL B 1 286 ? 62.370 39.155 11.836 1.00 35.62 285 VAL B N 1
ATOM 5118 C CA . VAL B 1 286 ? 63.161 39.694 10.741 1.00 35.12 285 VAL B CA 1
ATOM 5119 C C . VAL B 1 286 ? 64.639 39.490 11.045 1.00 36.79 285 VAL B C 1
ATOM 5120 O O . VAL B 1 286 ? 65.040 39.221 12.181 1.00 35.80 285 VAL B O 1
ATOM 5124 N N . GLU B 1 287 ? 65.455 39.612 10.003 1.00 34.48 286 GLU B N 1
ATOM 5125 C CA . GLU B 1 287 ? 66.899 39.697 10.162 1.00 41.98 286 GLU B CA 1
ATOM 5126 C C . GLU B 1 287 ? 67.297 41.157 10.312 1.00 43.56 286 GLU B C 1
ATOM 5127 O O . GLU B 1 287 ? 66.730 42.037 9.658 1.00 41.69 286 GLU B O 1
ATOM 5133 N N . HIS B 1 288 ? 68.272 41.414 11.185 1.00 36.31 287 HIS B N 1
ATOM 5134 C CA . HIS B 1 288 ? 68.749 42.767 11.458 1.00 34.35 287 HIS B CA 1
ATOM 5135 C C . HIS B 1 288 ? 70.251 42.833 11.204 1.00 41.87 287 HIS B C 1
ATOM 5136 O O . HIS B 1 288 ? 71.049 42.835 12.154 1.00 43.70 287 HIS B O 1
ATOM 5143 N N . PRO B 1 289 ? 70.677 42.880 9.935 1.00 39.56 288 PRO B N 1
ATOM 5144 C CA . PRO B 1 289 ? 72.089 43.203 9.646 1.00 43.24 288 PRO B CA 1
ATOM 5145 C C . PRO B 1 289 ? 72.295 44.710 9.774 1.00 43.05 288 PRO B C 1
ATOM 5146 O O . PRO B 1 289 ? 72.303 45.470 8.805 1.00 46.29 288 PRO B O 1
ATOM 5150 N N . ARG B 1 290 ? 72.468 45.145 11.022 1.00 40.42 289 ARG B N 1
ATOM 5151 C CA . ARG B 1 290 ? 72.361 46.557 11.364 1.00 46.08 289 ARG B CA 1
ATOM 5152 C C . ARG B 1 290 ? 73.361 47.403 10.587 1.00 51.42 289 ARG B C 1
ATOM 5153 O O . ARG B 1 290 ? 74.484 46.971 10.306 1.00 53.26 289 ARG B O 1
ATOM 5161 N N . ASN B 1 291 ? 72.937 48.615 10.233 1.00 47.05 290 ASN B N 1
ATOM 5162 C CA . ASN B 1 291 ? 73.825 49.569 9.590 1.00 54.89 290 ASN B CA 1
ATOM 5163 C C . ASN B 1 291 ? 75.048 49.826 10.467 1.00 47.55 290 ASN B C 1
ATOM 5164 O O . ASN B 1 291 ? 75.017 49.662 11.690 1.00 46.00 290 ASN B O 1
ATOM 5169 N N . GLU B 1 292 ? 76.137 50.232 9.822 1.00 55.71 291 GLU B N 1
ATOM 5170 C CA . GLU B 1 292 ? 77.392 50.465 10.525 1.00 52.51 291 GLU B CA 1
ATOM 5171 C C . GLU B 1 292 ? 77.242 51.644 11.480 1.00 55.46 291 GLU B C 1
ATOM 5172 O O . GLU B 1 292 ? 76.876 52.748 11.063 1.00 53.00 291 GLU B O 1
ATOM 5178 N N . HIS B 1 293 ? 77.512 51.405 12.762 1.00 51.73 292 HIS B N 1
ATOM 5179 C CA . HIS B 1 293 ? 77.425 52.431 13.789 1.00 46.90 292 HIS B CA 1
ATOM 5180 C C . HIS B 1 293 ? 78.714 52.471 14.596 1.00 48.68 292 HIS B C 1
ATOM 5181 O O . HIS B 1 293 ? 79.386 51.452 14.778 1.00 47.54 292 HIS B O 1
ATOM 5188 N N . ASP B 1 294 ? 79.047 53.665 15.079 1.00 46.59 293 ASP B N 1
ATOM 5189 C CA . ASP B 1 294 ? 80.109 53.837 16.063 1.00 49.20 293 ASP B CA 1
ATOM 5190 C C . ASP B 1 294 ? 79.507 53.601 17.442 1.00 37.77 293 ASP B C 1
ATOM 5191 O O . ASP B 1 294 ? 78.754 54.439 17.947 1.00 40.75 293 ASP B O 1
ATOM 5196 N N . LEU B 1 295 ? 79.839 52.458 18.052 1.00 37.65 294 LEU B N 1
ATOM 5197 C CA . LEU B 1 295 ? 79.188 52.069 19.300 1.00 38.83 294 LEU B CA 1
ATOM 5198 C C . LEU B 1 295 ? 79.475 53.066 20.416 1.00 38.14 294 LEU B C 1
ATOM 5199 O O . LEU B 1 295 ? 78.602 53.342 21.248 1.00 36.99 294 LEU B O 1
ATOM 5204 N N . LEU B 1 296 ? 80.689 53.618 20.450 1.00 38.54 295 LEU B N 1
ATOM 5205 C CA . LEU B 1 296 ? 80.998 54.636 21.449 1.00 36.85 295 LEU B CA 1
ATOM 5206 C C . LEU B 1 296 ? 80.189 55.904 21.221 1.00 34.90 295 LEU B C 1
ATOM 5207 O O . LEU B 1 296 ? 79.850 56.605 22.182 1.00 31.65 295 LEU B O 1
ATOM 5212 N N . ASP B 1 297 ? 79.869 56.217 19.964 1.00 36.44 296 ASP B N 1
ATOM 5213 C CA . ASP B 1 297 ? 78.984 57.344 19.698 1.00 37.14 296 ASP B CA 1
ATOM 5214 C C . ASP B 1 297 ? 77.545 57.005 20.068 1.00 32.11 296 ASP B C 1
ATOM 5215 O O . ASP B 1 297 ? 76.819 57.855 20.597 1.00 30.60 296 ASP B O 1
ATOM 5220 N N . ASP B 1 298 ? 77.115 55.769 19.794 1.00 34.33 297 ASP B N 1
ATOM 5221 C CA . ASP B 1 298 ? 75.794 55.328 20.236 1.00 33.79 297 ASP B CA 1
ATOM 5222 C C . ASP B 1 298 ? 75.673 55.408 21.750 1.00 36.87 297 ASP B C 1
ATOM 5223 O O . ASP B 1 298 ? 74.645 55.848 22.278 1.00 33.63 297 ASP B O 1
ATOM 5228 N N . LEU B 1 299 ? 76.718 54.986 22.465 1.00 33.55 298 LEU B N 1
ATOM 5229 C CA . LEU B 1 299 ? 76.715 55.071 23.922 1.00 30.44 298 LEU B CA 1
ATOM 5230 C C . LEU B 1 299 ? 76.568 56.514 24.388 1.00 29.69 298 LEU B C 1
ATOM 5231 O O . LEU B 1 299 ? 75.785 56.809 25.298 1.00 26.45 298 LEU B O 1
ATOM 5236 N N . HIS B 1 300 ? 77.319 57.431 23.772 1.00 29.21 299 HIS B N 1
ATOM 5237 C CA . HIS B 1 300 ? 77.264 58.831 24.179 1.00 34.54 299 HIS B CA 1
ATOM 5238 C C . HIS B 1 300 ? 75.873 59.417 23.979 1.00 30.97 299 HIS B C 1
ATOM 5239 O O . HIS B 1 300 ? 75.453 60.295 24.742 1.00 26.84 299 HIS B O 1
ATOM 5246 N N . LYS B 1 301 ? 75.143 58.937 22.970 1.00 36.90 300 LYS B N 1
ATOM 5247 C CA . LYS B 1 301 ? 73.799 59.436 22.706 1.00 34.43 300 LYS B CA 1
ATOM 5248 C C . LYS B 1 301 ? 72.758 58.817 23.629 1.00 31.47 300 LYS B C 1
ATOM 5249 O O . LYS B 1 301 ? 71.793 59.493 24.005 1.00 38.81 300 LYS B O 1
ATOM 5255 N N . GLU B 1 302 ? 72.927 57.547 24.002 1.00 30.37 301 GLU B N 1
ATOM 5256 C CA . GLU B 1 302 ? 71.892 56.859 24.767 1.00 30.48 301 GLU B CA 1
ATOM 5257 C C . GLU B 1 302 ? 71.968 57.166 26.255 1.00 37.02 301 GLU B C 1
ATOM 5258 O O . GLU B 1 302 ? 70.933 57.163 26.931 1.00 32.93 301 GLU B O 1
ATOM 5264 N N . VAL B 1 303 ? 73.170 57.438 26.776 1.00 35.01 302 VAL B N 1
ATOM 5265 C CA . VAL B 1 303 ? 73.330 57.629 28.220 1.00 31.39 302 VAL B CA 1
ATOM 5266 C C . VAL B 1 303 ? 72.416 58.718 28.776 1.00 32.51 302 VAL B C 1
ATOM 5267 O O . VAL B 1 303 ? 71.794 58.489 29.825 1.00 29.80 302 VAL B O 1
ATOM 5271 N N . PRO B 1 304 ? 72.281 59.896 28.152 1.00 29.31 303 PRO B N 1
ATOM 5272 C CA . PRO B 1 304 ? 71.363 60.899 28.722 1.00 34.20 303 PRO B CA 1
ATOM 5273 C C . PRO B 1 304 ? 69.946 60.391 28.918 1.00 30.11 303 PRO B C 1
ATOM 5274 O O . PRO B 1 304 ? 69.280 60.800 29.877 1.00 32.00 303 PRO B O 1
ATOM 5278 N N . ALA B 1 305 ? 69.467 59.499 28.049 1.00 28.43 304 ALA B N 1
ATOM 5279 C CA . ALA B 1 305 ? 68.115 58.975 28.209 1.00 35.57 304 ALA B CA 1
ATOM 5280 C C . ALA B 1 305 ? 68.062 57.870 29.257 1.00 32.95 304 ALA B C 1
ATOM 5281 O O . ALA B 1 305 ? 67.123 57.823 30.060 1.00 29.18 304 ALA B O 1
ATOM 5283 N N . VAL B 1 306 ? 69.056 56.977 29.273 1.00 36.70 305 VAL B N 1
ATOM 5284 C CA . VAL B 1 306 ? 69.057 55.898 30.255 1.00 38.57 305 VAL B CA 1
ATOM 5285 C C . VAL B 1 306 ? 69.196 56.432 31.674 1.00 30.49 305 VAL B C 1
ATOM 5286 O O . VAL B 1 306 ? 68.773 55.769 32.626 1.00 34.02 305 VAL B O 1
ATOM 5290 N N . ARG B 1 307 ? 69.770 57.626 31.845 1.00 29.87 306 ARG B N 1
ATOM 5291 C CA . ARG B 1 307 ? 69.900 58.197 33.181 1.00 29.48 306 ARG B CA 1
ATOM 5292 C C . ARG B 1 307 ? 68.555 58.589 33.779 1.00 35.83 306 ARG B C 1
ATOM 5293 O O . ARG B 1 307 ? 68.458 58.750 35.000 1.00 34.77 306 ARG B O 1
ATOM 5301 N N . LEU B 1 308 ? 67.520 58.743 32.951 1.00 31.13 307 LEU B N 1
ATOM 5302 C CA . LEU B 1 308 ? 66.205 59.162 33.418 1.00 34.84 307 LEU B CA 1
ATOM 5303 C C . LEU B 1 308 ? 65.132 58.094 33.284 1.00 34.06 307 LEU B C 1
ATOM 5304 O O . LEU B 1 308 ? 64.109 58.186 33.968 1.00 39.15 307 LEU B O 1
ATOM 5309 N N . LEU B 1 309 ? 65.342 57.089 32.429 1.00 30.02 308 LEU B N 1
ATOM 5310 C CA . LEU B 1 309 ? 64.254 56.191 32.049 1.00 30.61 308 LEU B CA 1
ATOM 5311 C C . LEU B 1 309 ? 63.728 55.394 33.237 1.00 30.15 308 LEU B C 1
ATOM 5312 O O . LEU B 1 309 ? 62.514 55.207 33.372 1.00 28.22 308 LEU B O 1
ATOM 5317 N N . ASP B 1 310 ? 64.621 54.907 34.104 1.00 27.91 309 ASP B N 1
ATOM 5318 C CA . ASP B 1 310 ? 64.171 54.101 35.236 1.00 36.57 309 ASP B CA 1
ATOM 5319 C C . ASP B 1 310 ? 63.217 54.884 36.130 1.00 38.43 309 ASP B C 1
ATOM 5320 O O . ASP B 1 310 ? 62.208 54.343 36.599 1.00 37.65 309 ASP B O 1
ATOM 5325 N N . ASP B 1 311 ? 63.511 56.164 36.365 1.00 32.05 310 ASP B N 1
ATOM 5326 C CA . ASP B 1 311 ? 62.635 56.987 37.192 1.00 28.04 310 ASP B CA 1
ATOM 5327 C C . ASP B 1 311 ? 61.301 57.247 36.503 1.00 29.44 310 ASP B C 1
ATOM 5328 O O . ASP B 1 311 ? 60.247 57.198 37.146 1.00 35.67 310 ASP B O 1
ATOM 5333 N N . ILE B 1 312 ? 61.329 57.536 35.200 1.00 30.60 311 ILE B N 1
ATOM 5334 C CA . ILE B 1 312 ? 60.095 57.839 34.478 1.00 33.20 311 ILE B CA 1
ATOM 5335 C C . ILE B 1 312 ? 59.172 56.630 34.470 1.00 30.76 311 ILE B C 1
ATOM 5336 O O . ILE B 1 312 ? 57.959 56.755 34.677 1.00 39.86 311 ILE B O 1
ATOM 5341 N N . LEU B 1 313 ? 59.732 55.442 34.237 1.00 34.97 312 LEU B N 1
ATOM 5342 C CA . LEU B 1 313 ? 58.918 54.232 34.221 1.00 32.24 312 LEU B CA 1
ATOM 5343 C C . LEU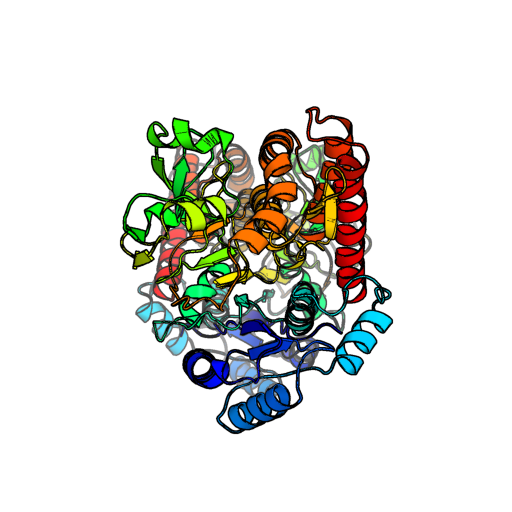 B 1 313 ? 58.330 53.941 35.596 1.00 37.65 312 LEU B C 1
ATOM 5344 O O . LEU B 1 313 ? 57.184 53.490 35.701 1.00 33.20 312 LEU B O 1
ATOM 5349 N N . ASP B 1 314 ? 59.097 54.197 36.660 1.00 32.55 313 ASP B N 1
ATOM 5350 C CA . ASP B 1 314 ? 58.579 53.991 38.010 1.00 34.57 313 ASP B CA 1
ATOM 5351 C C . ASP B 1 314 ? 57.406 54.918 38.299 1.00 39.92 313 ASP B C 1
ATOM 5352 O O . ASP B 1 314 ? 56.397 54.495 38.875 1.00 41.00 313 ASP B O 1
ATOM 5357 N N . HIS B 1 315 ? 57.516 56.189 37.903 1.00 37.08 314 HIS B N 1
ATOM 5358 C CA . HIS B 1 315 ? 56.447 57.140 38.190 1.00 40.63 314 HIS B CA 1
ATOM 5359 C C . HIS B 1 315 ? 55.232 56.919 37.298 1.00 42.35 314 HIS B C 1
ATOM 5360 O O . HIS B 1 315 ? 54.111 57.265 37.689 1.00 44.06 314 HIS B O 1
ATOM 5367 N N . LEU B 1 316 ? 55.425 56.348 36.106 1.00 38.41 315 LEU B N 1
ATOM 5368 C CA . LEU B 1 316 ? 54.286 56.093 35.228 1.00 45.03 315 LEU B CA 1
ATOM 5369 C C . LEU B 1 316 ? 53.361 55.025 35.797 1.00 47.81 315 LEU B C 1
ATOM 5370 O O . LEU B 1 316 ? 52.164 55.018 35.486 1.00 51.05 315 LEU B O 1
ATOM 5375 N N . ARG B 1 317 ? 53.885 54.120 36.627 1.00 46.81 316 ARG B N 1
ATOM 5376 C CA . ARG B 1 317 ? 53.024 53.141 37.283 1.00 48.11 316 ARG B CA 1
ATOM 5377 C C . ARG B 1 317 ? 52.186 53.764 38.391 1.00 54.59 316 ARG B C 1
ATOM 5378 O O . ARG B 1 317 ? 51.167 53.185 38.783 1.00 56.94 316 ARG B O 1
ATOM 5386 N N . ASP B 1 318 ? 52.589 54.927 38.901 1.00 47.90 317 ASP B N 1
ATOM 5387 C CA . ASP B 1 318 ? 51.846 55.604 39.954 1.00 55.69 317 ASP B CA 1
ATOM 5388 C C . ASP B 1 318 ? 50.727 56.483 39.415 1.00 53.92 317 ASP B C 1
ATOM 5389 O O . ASP B 1 318 ? 49.752 56.738 40.131 1.00 58.14 317 ASP B O 1
ATOM 5394 N N . HIS B 1 319 ? 50.841 56.946 38.171 1.00 54.71 318 HIS B N 1
ATOM 5395 C CA . HIS B 1 319 ? 49.878 57.883 37.609 1.00 58.24 318 HIS B CA 1
ATOM 5396 C C . HIS B 1 319 ? 48.741 57.127 36.936 1.00 50.81 318 HIS B C 1
ATOM 5397 O O . HIS B 1 319 ? 48.996 56.341 36.014 1.00 53.64 318 HIS B O 1
ATOM 5404 N N . PRO B 1 320 ? 47.490 57.329 37.348 1.00 60.74 319 PRO B N 1
ATOM 5405 C CA . PRO B 1 320 ? 46.367 56.746 36.605 1.00 52.08 319 PRO B CA 1
ATOM 5406 C C . PRO B 1 320 ? 45.992 57.646 35.436 1.00 49.14 319 PRO B C 1
ATOM 5407 O O . PRO B 1 320 ? 45.892 58.867 35.583 1.00 53.69 319 PRO B O 1
ATOM 5411 N N . LEU B 1 321 ? 45.800 57.040 34.272 1.00 46.26 320 LEU B N 1
ATOM 5412 C CA . LEU B 1 321 ? 45.476 57.791 33.070 1.00 43.81 320 LEU B CA 1
ATOM 5413 C C . LEU B 1 321 ? 43.964 57.885 32.881 1.00 45.45 320 LEU B C 1
ATOM 5414 O O . LEU B 1 321 ? 43.189 57.105 33.438 1.00 46.25 320 LEU B O 1
ATOM 5419 N N . GLU B 1 322 ? 43.556 58.872 32.089 1.00 43.02 321 GLU B N 1
ATOM 5420 C CA . GLU B 1 322 ? 42.166 59.079 31.717 1.00 51.10 321 GLU B CA 1
ATOM 5421 C C . GLU B 1 322 ? 42.052 59.103 30.201 1.00 43.25 321 GLU B C 1
ATOM 5422 O O . GLU B 1 322 ? 43.040 59.287 29.488 1.00 40.99 321 GLU B O 1
ATOM 5428 N N . GLY B 1 323 ? 40.833 58.919 29.711 1.00 44.97 322 GLY B N 1
ATOM 5429 C CA . GLY B 1 323 ? 40.575 58.946 28.282 1.00 44.02 322 GLY B CA 1
ATOM 5430 C C . GLY B 1 323 ? 39.762 57.750 27.826 1.00 44.68 322 GLY B C 1
ATOM 5431 O O . GLY B 1 323 ? 39.863 56.651 28.376 1.00 44.75 322 GLY B O 1
ATOM 5432 N N . GLY B 1 324 ? 38.944 57.967 26.798 1.00 45.55 323 GLY B N 1
ATOM 5433 C CA . GLY B 1 324 ? 38.089 56.916 26.278 1.00 46.37 323 GLY B CA 1
ATOM 5434 C C . GLY B 1 324 ? 38.661 56.245 25.046 1.00 50.04 323 GLY B C 1
ATOM 5435 O O . GLY B 1 324 ? 38.277 55.121 24.702 1.00 44.63 323 GLY B O 1
ATOM 5436 N N . ASP B 1 325 ? 39.578 56.931 24.369 1.00 42.82 324 ASP B N 1
ATOM 5437 C CA . ASP B 1 325 ? 40.260 56.385 23.202 1.00 43.70 324 ASP B CA 1
ATOM 5438 C C . ASP B 1 325 ? 41.745 56.723 23.322 1.00 39.45 324 ASP B C 1
ATOM 5439 O O . ASP B 1 325 ? 42.198 57.259 24.338 1.00 39.15 324 ASP B O 1
ATOM 5444 N N . TYR B 1 326 ? 42.512 56.421 22.272 1.00 38.70 325 TYR B N 1
ATOM 5445 C CA . TYR B 1 326 ? 43.957 56.616 22.344 1.00 37.13 325 TYR B CA 1
ATOM 5446 C C . TYR B 1 326 ? 44.344 58.087 22.252 1.00 38.98 325 TYR B C 1
ATOM 5447 O O . TYR B 1 326 ? 45.378 58.485 22.800 1.00 35.80 325 TYR B O 1
ATOM 5456 N N . LEU B 1 327 ? 43.541 58.907 21.570 1.00 38.94 326 LEU B N 1
ATOM 5457 C CA . LEU B 1 327 ? 43.819 60.339 21.521 1.00 39.44 326 LEU B CA 1
ATOM 5458 C C . LEU B 1 327 ? 43.704 60.965 22.907 1.00 40.89 326 LEU B C 1
ATOM 5459 O O . LEU B 1 327 ? 44.640 61.616 23.387 1.00 40.73 326 LEU B O 1
ATOM 5464 N N . GLU B 1 328 ? 42.562 60.767 23.569 1.00 40.45 327 GLU B N 1
ATOM 5465 C CA . GLU B 1 328 ? 42.366 61.326 24.903 1.00 41.02 327 GLU B CA 1
ATOM 5466 C C . GLU B 1 328 ? 43.317 60.709 25.921 1.00 38.97 327 GLU B C 1
ATOM 5467 O O . GLU B 1 328 ? 43.763 61.398 26.846 1.00 39.15 327 GLU B O 1
ATOM 5473 N N . THR B 1 329 ? 43.632 59.421 25.774 1.00 39.02 328 THR B N 1
ATOM 5474 C CA . THR B 1 329 ? 44.541 58.776 26.717 1.00 36.47 328 THR B CA 1
ATOM 5475 C C . THR B 1 329 ? 45.967 59.282 26.539 1.00 37.84 328 THR B C 1
ATOM 5476 O O . THR B 1 329 ? 46.697 59.455 27.523 1.00 34.09 328 THR B O 1
ATOM 5480 N N . TYR B 1 330 ? 46.376 59.532 25.293 1.00 34.55 329 TYR B N 1
ATOM 5481 C CA . TYR B 1 330 ? 47.714 60.058 25.038 1.00 32.97 329 TYR B CA 1
ATOM 5482 C C . TYR B 1 330 ? 47.853 61.481 25.563 1.00 38.41 329 TYR B C 1
ATOM 5483 O O . TYR B 1 330 ? 48.882 61.834 26.152 1.00 36.24 329 TYR B O 1
ATOM 5492 N N . GLU B 1 331 ? 46.828 62.314 25.357 1.00 34.97 330 GLU B N 1
ATOM 5493 C CA . GLU B 1 331 ? 46.859 63.672 25.891 1.00 35.91 330 GLU B CA 1
ATOM 5494 C C . GLU B 1 331 ? 46.900 63.661 27.414 1.00 43.41 330 GLU B C 1
ATOM 5495 O O . GLU B 1 331 ? 47.623 64.454 28.029 1.00 41.42 330 GLU B O 1
ATOM 5501 N N . SER B 1 332 ? 46.130 62.767 28.040 1.00 36.70 331 SER B N 1
ATOM 5502 C CA . SER B 1 332 ? 46.206 62.610 29.489 1.00 36.87 331 SER B CA 1
ATOM 5503 C C . SER B 1 332 ? 47.588 62.132 29.916 1.00 41.53 331 SER B C 1
ATOM 5504 O O . SER B 1 332 ? 48.093 62.528 30.974 1.00 35.71 331 SER B O 1
ATOM 5507 N N . LEU B 1 333 ? 48.217 61.279 29.103 1.00 38.69 332 LEU B N 1
ATOM 5508 C CA . LEU B 1 333 ? 49.576 60.838 29.401 1.00 35.42 332 LEU B CA 1
ATOM 5509 C C . LEU B 1 333 ? 50.558 62.001 29.340 1.00 33.85 332 LEU B C 1
ATOM 5510 O O . LEU B 1 333 ? 51.467 62.099 30.174 1.00 38.92 332 LEU B O 1
ATOM 5515 N N . SER B 1 334 ? 50.386 62.898 28.365 1.00 33.19 333 SER B N 1
ATOM 5516 C CA . SER B 1 334 ? 51.291 64.036 28.238 1.00 41.30 333 SER B CA 1
ATOM 5517 C C . SER B 1 334 ? 51.233 64.928 29.472 1.00 43.03 333 SER B C 1
ATOM 5518 O O . SER B 1 334 ? 52.265 65.427 29.936 1.00 39.40 333 SER B O 1
ATOM 5521 N N . TYR B 1 335 ? 50.034 65.144 30.018 1.00 37.37 334 TYR B N 1
ATOM 5522 C CA . TYR B 1 335 ? 49.923 65.928 31.244 1.00 39.54 334 TYR B CA 1
ATOM 5523 C C . TYR B 1 335 ? 50.461 65.163 32.445 1.00 42.65 334 TYR B C 1
ATOM 5524 O O . TYR B 1 335 ? 50.946 65.777 33.402 1.00 41.84 334 TYR B O 1
ATOM 5533 N N . ALA B 1 336 ? 50.387 63.831 32.414 1.00 42.83 335 ALA B N 1
ATOM 5534 C CA . ALA B 1 336 ? 50.972 63.036 33.487 1.00 40.99 335 ALA B CA 1
ATOM 5535 C C . ALA B 1 336 ? 52.486 63.188 33.518 1.00 35.15 335 ALA B C 1
ATOM 5536 O O . ALA B 1 336 ? 53.087 63.251 34.596 1.00 38.43 335 ALA B O 1
ATOM 5538 N N . LEU B 1 337 ? 53.118 63.261 32.343 1.00 36.94 336 LEU B N 1
ATOM 5539 C CA . LEU B 1 337 ? 54.567 63.425 32.284 1.00 38.57 336 LEU B CA 1
ATOM 5540 C C . LEU B 1 337 ? 55.008 64.771 32.843 1.00 37.05 336 LEU B C 1
ATOM 5541 O O . LEU B 1 337 ? 56.091 64.870 33.431 1.00 35.30 336 LEU B O 1
ATOM 5546 N N . GLN B 1 338 ? 54.192 65.815 32.670 1.00 30.06 337 GLN B N 1
ATOM 5547 C CA . GLN B 1 338 ? 54.558 67.125 33.198 1.00 37.69 337 GLN B CA 1
ATOM 5548 C C . GLN B 1 338 ? 54.520 67.140 34.721 1.00 37.85 337 GLN B C 1
ATOM 5549 O O . GLN B 1 338 ? 55.334 67.816 35.361 1.00 37.81 337 GLN B O 1
ATOM 5555 N N . GLU B 1 339 ? 53.577 66.410 35.319 1.00 38.02 338 GLU B N 1
ATOM 5556 C CA . GLU B 1 339 ? 53.552 66.293 36.773 1.00 35.22 338 GLU B CA 1
ATOM 5557 C C . GLU B 1 339 ? 54.726 65.461 37.270 1.00 35.06 338 GLU B C 1
ATOM 5558 O O . GLU B 1 339 ? 55.314 65.765 38.315 1.00 35.65 338 GLU B O 1
ATOM 5564 N N . ILE B 1 340 ? 55.082 64.410 36.530 1.00 32.76 339 ILE B N 1
ATOM 5565 C CA . ILE B 1 340 ? 56.238 63.595 36.890 1.00 34.35 339 ILE B CA 1
ATOM 5566 C C . ILE B 1 340 ? 57.516 64.423 36.830 1.00 36.47 339 ILE B C 1
ATOM 5567 O O . ILE B 1 340 ? 58.427 64.249 37.648 1.00 37.11 339 ILE B O 1
ATOM 5572 N N . ALA B 1 341 ? 57.593 65.356 35.875 1.00 35.94 340 ALA B N 1
ATOM 5573 C CA . ALA B 1 341 ? 58.821 66.119 35.675 1.00 33.34 340 ALA B CA 1
ATOM 5574 C C . ALA B 1 341 ? 59.189 66.947 36.900 1.00 40.94 340 ALA B C 1
ATOM 5575 O O . ALA B 1 341 ? 60.372 67.233 37.120 1.00 28.23 340 ALA B O 1
ATOM 5577 N N . GLU B 1 342 ? 58.203 67.334 37.711 1.00 30.98 341 GLU B N 1
ATOM 5578 C CA . GLU B 1 342 ? 58.459 68.162 38.881 1.00 34.65 341 GLU B CA 1
ATOM 5579 C C . GLU B 1 342 ? 58.526 67.373 40.183 1.00 37.98 341 GLU B C 1
ATOM 5580 O O . GLU B 1 342 ? 59.051 67.891 41.173 1.00 37.09 341 GLU B O 1
ATOM 5586 N N . ARG B 1 343 ? 58.014 66.144 40.209 1.00 35.78 342 ARG B N 1
ATOM 5587 C CA . ARG B 1 343 ? 58.031 65.343 41.426 1.00 39.97 342 ARG B CA 1
ATOM 5588 C C . ARG B 1 343 ? 59.259 64.452 41.533 1.00 40.25 342 ARG B C 1
ATOM 5589 O O . ARG B 1 343 ? 59.707 64.160 42.648 1.00 43.40 342 ARG B O 1
ATOM 5597 N N . VAL B 1 344 ? 59.813 64.013 40.403 1.00 38.66 343 VAL B N 1
ATOM 5598 C CA . VAL B 1 344 ? 60.933 63.083 40.433 1.00 41.43 343 VAL B CA 1
ATOM 5599 C C . VAL B 1 344 ? 62.182 63.787 40.958 1.00 35.54 343 VAL B C 1
ATOM 5600 O O . VAL B 1 344 ? 62.358 65.002 40.794 1.00 35.47 343 VAL B O 1
ATOM 5604 N N . ASN B 1 345 ? 63.052 63.020 41.614 1.00 40.24 344 ASN B N 1
ATOM 5605 C CA . ASN B 1 345 ? 64.272 63.555 42.202 1.00 40.56 344 ASN B CA 1
ATOM 5606 C C . ASN B 1 345 ? 65.440 62.621 41.918 1.00 41.74 344 ASN B C 1
ATOM 5607 O O . ASN B 1 345 ? 65.267 61.410 41.764 1.00 38.76 344 ASN B O 1
ATOM 5612 N N . GLY B 1 346 ? 66.628 63.199 41.863 1.00 40.74 345 GLY B N 1
ATOM 5613 C CA . GLY B 1 346 ? 67.836 62.453 41.577 1.00 44.02 345 GLY B CA 1
ATOM 5614 C C . GLY B 1 346 ? 68.910 63.356 41.024 1.00 47.75 345 GLY B C 1
ATOM 5615 O O . GLY B 1 346 ? 68.659 64.490 40.610 1.00 45.40 345 GLY B O 1
ATOM 5616 N N . ARG B 1 347 ? 70.139 62.833 41.019 1.00 42.35 346 ARG B N 1
ATOM 5617 C CA . ARG B 1 347 ? 71.274 63.619 40.543 1.00 44.17 346 ARG B CA 1
ATOM 5618 C C . ARG B 1 347 ? 71.133 63.968 39.067 1.00 41.92 346 ARG B C 1
ATOM 5619 O O . ARG B 1 347 ? 71.538 65.054 38.637 1.00 47.35 346 ARG B O 1
ATOM 5627 N N . ALA B 1 348 ? 70.561 63.063 38.275 1.00 43.41 347 ALA B N 1
ATOM 5628 C CA . ALA B 1 348 ? 70.425 63.289 36.843 1.00 39.46 347 ALA B CA 1
ATOM 5629 C C . ALA B 1 348 ? 69.279 64.228 36.489 1.00 36.75 347 ALA B C 1
ATOM 5630 O O . ALA B 1 348 ? 69.106 64.544 35.308 1.00 41.24 347 ALA B O 1
ATOM 5632 N N . TRP B 1 349 ? 68.506 64.690 37.469 1.00 37.46 348 TRP B N 1
ATOM 5633 C CA . TRP B 1 349 ? 67.319 65.498 37.191 1.00 38.77 348 TRP B CA 1
ATOM 5634 C C . TRP B 1 349 ? 67.645 66.986 37.328 1.00 38.49 348 TRP B C 1
ATOM 5635 O O . TRP B 1 349 ? 67.136 67.703 38.191 1.00 41.44 348 TRP B O 1
ATOM 5646 N N . SER B 1 350 ? 68.512 67.439 36.426 1.00 40.41 349 SER B N 1
ATOM 5647 C CA . SER B 1 350 ? 68.852 68.845 36.310 1.00 39.32 349 SER B CA 1
ATOM 5648 C C . SER B 1 350 ? 67.669 69.613 35.718 1.00 40.00 349 SER B C 1
ATOM 5649 O O . SER B 1 350 ? 66.708 69.012 35.233 1.00 35.84 349 SER B O 1
ATOM 5652 N N . PRO B 1 351 ? 67.701 70.951 35.764 1.00 40.91 350 PRO B N 1
ATOM 5653 C CA . PRO B 1 351 ? 66.608 71.728 35.154 1.00 32.96 350 PRO B CA 1
ATOM 5654 C C . PRO B 1 351 ? 66.341 71.401 33.693 1.00 37.26 350 PRO B C 1
ATOM 5655 O O . PRO B 1 351 ? 65.178 71.437 33.270 1.00 34.28 350 PRO B O 1
ATOM 5659 N N . ASP B 1 352 ? 67.368 71.082 32.902 1.00 33.75 351 ASP B N 1
ATOM 5660 C CA . ASP B 1 352 ? 67.127 70.716 31.511 1.00 34.30 351 ASP B CA 1
ATOM 5661 C C . ASP B 1 352 ? 66.541 69.318 31.371 1.00 36.31 351 ASP B C 1
ATOM 5662 O O . ASP B 1 352 ? 65.864 69.041 30.375 1.00 31.24 351 ASP B O 1
ATOM 5667 N N . ALA B 1 353 ? 66.771 68.439 32.348 1.00 36.54 352 ALA B N 1
ATOM 5668 C CA . ALA B 1 353 ? 66.135 67.126 32.317 1.00 32.95 352 ALA B CA 1
ATOM 5669 C C . ALA B 1 353 ? 64.639 67.237 32.574 1.00 38.01 352 ALA B C 1
ATOM 5670 O O . ALA B 1 353 ? 63.834 66.607 31.877 1.00 31.97 352 ALA B O 1
ATOM 5672 N N . ARG B 1 354 ? 64.248 68.035 33.571 1.00 33.90 353 ARG B N 1
ATOM 5673 C CA . ARG B 1 354 ? 62.830 68.235 33.845 1.00 29.66 353 ARG B CA 1
ATOM 5674 C C . ARG B 1 354 ? 62.132 68.908 32.669 1.00 35.70 353 ARG B C 1
ATOM 5675 O O . ARG B 1 354 ? 60.997 68.558 32.326 1.00 35.59 353 ARG B O 1
ATOM 5683 N N . ALA B 1 355 ? 62.799 69.877 32.037 1.00 30.98 354 ALA B N 1
ATOM 5684 C CA . ALA B 1 355 ? 62.204 70.579 30.906 1.00 31.85 354 ALA B CA 1
ATOM 5685 C C . ALA B 1 355 ? 62.084 69.695 29.672 1.00 37.56 354 ALA B C 1
ATOM 5686 O O . ALA B 1 355 ? 61.253 69.980 28.802 1.00 33.04 354 ALA B O 1
ATOM 5688 N N . PHE B 1 356 ? 62.893 68.634 29.575 1.00 32.17 355 PHE B N 1
ATOM 5689 C CA . PHE B 1 356 ? 62.746 67.686 28.474 1.00 29.78 355 PHE B CA 1
ATOM 5690 C C . PHE B 1 356 ? 61.350 67.074 28.453 1.00 34.18 355 PHE B C 1
ATOM 5691 O O . PHE B 1 356 ? 60.736 66.948 27.388 1.00 29.06 355 PHE B O 1
ATOM 5699 N N . LEU B 1 357 ? 60.833 66.685 29.621 1.00 29.49 356 LEU B N 1
ATOM 5700 C CA . LEU B 1 357 ? 59.498 66.098 29.669 1.00 36.22 356 LEU B CA 1
ATOM 5701 C C . LEU B 1 357 ? 58.417 67.125 29.359 1.00 37.53 356 LEU B C 1
ATOM 5702 O O . LEU B 1 357 ? 57.350 66.766 28.847 1.00 34.79 356 LEU B O 1
ATOM 5707 N N . HIS B 1 358 ? 58.669 68.402 29.655 1.00 36.61 357 HIS B N 1
ATOM 5708 C CA . HIS B 1 358 ? 57.660 69.422 29.386 1.00 35.53 357 HIS B CA 1
ATOM 5709 C C . HIS B 1 358 ? 57.558 69.722 27.896 1.00 36.07 357 HIS B C 1
ATOM 5710 O O . HIS B 1 358 ? 56.451 69.848 27.359 1.00 29.23 357 HIS B O 1
ATOM 5717 N N . ARG B 1 359 ? 58.697 69.842 27.209 1.00 30.95 358 ARG B N 1
ATOM 5718 C CA . ARG B 1 359 ? 58.651 70.060 25.767 1.00 33.41 358 ARG B CA 1
ATOM 5719 C C . ARG B 1 359 ? 58.179 68.814 25.030 1.00 33.72 358 ARG B C 1
ATOM 5720 O O . ARG B 1 359 ? 57.491 68.925 24.009 1.00 30.67 358 ARG B O 1
ATOM 5728 N N . SER B 1 360 ? 58.534 67.627 25.530 1.00 31.17 359 SER B N 1
ATOM 5729 C CA . SER B 1 360 ? 58.023 66.396 24.938 1.00 29.03 359 SER B CA 1
ATOM 5730 C C . SER B 1 360 ? 56.504 66.335 25.031 1.00 35.25 359 SER B C 1
ATOM 5731 O O . SER B 1 360 ? 55.832 65.924 24.078 1.00 31.67 359 SER B O 1
ATOM 5734 N N . ALA B 1 361 ? 55.949 66.751 26.172 1.00 32.16 360 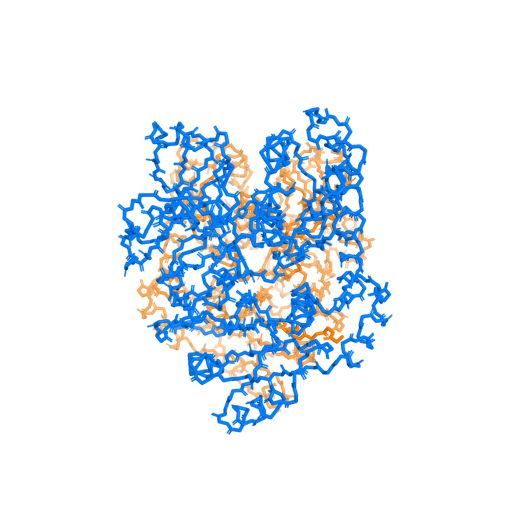ALA B N 1
ATOM 5735 C CA . ALA B 1 361 ? 54.504 66.704 26.361 1.00 36.63 360 ALA B CA 1
ATOM 5736 C C . ALA B 1 361 ? 53.790 67.665 25.420 1.00 35.20 360 ALA B C 1
ATOM 5737 O O . ALA B 1 361 ? 52.690 67.367 24.939 1.00 35.78 360 ALA B O 1
ATOM 5739 N N . HIS B 1 362 ? 54.394 68.823 25.149 1.00 31.44 361 HIS B N 1
ATOM 5740 C CA . HIS B 1 362 ? 53.807 69.754 24.192 1.00 34.51 361 HIS B CA 1
ATOM 5741 C C . HIS B 1 362 ? 53.806 69.163 22.788 1.00 38.46 361 HIS B C 1
ATOM 5742 O O . HIS B 1 362 ? 52.799 69.236 22.073 1.00 33.81 361 HIS B O 1
ATOM 5749 N N . LEU B 1 363 ? 54.932 68.574 22.375 1.00 30.63 362 LEU B N 1
ATOM 5750 C CA . LEU B 1 363 ? 55.007 67.962 21.054 1.00 30.51 362 LEU B CA 1
ATOM 5751 C C . LEU B 1 363 ? 54.052 66.784 20.931 1.00 28.70 362 LEU B C 1
ATOM 5752 O O . LEU B 1 363 ? 53.523 66.525 19.845 1.00 32.57 362 LEU B O 1
ATOM 5757 N N . MET B 1 364 ? 53.823 66.058 22.028 1.00 28.66 363 MET B N 1
ATOM 5758 C CA . MET B 1 364 ? 52.826 64.994 22.010 1.00 30.39 363 MET B CA 1
ATOM 5759 C C . MET B 1 364 ? 51.437 65.554 21.727 1.00 33.76 363 MET B C 1
ATOM 5760 O O . MET B 1 364 ? 50.684 64.989 20.926 1.00 34.16 363 MET B O 1
ATOM 5765 N N . ARG B 1 365 ? 51.085 66.671 22.368 1.00 31.25 364 ARG B N 1
ATOM 5766 C CA . ARG B 1 365 ? 49.774 67.271 22.142 1.00 39.75 364 ARG B CA 1
ATOM 5767 C C . ARG B 1 365 ? 49.706 68.002 20.809 1.00 42.07 364 ARG B C 1
ATOM 5768 O O . ARG B 1 365 ? 48.620 68.133 20.233 1.00 37.53 364 ARG B O 1
ATOM 5776 N N . SER B 1 366 ? 50.844 68.488 20.309 1.00 34.41 365 SER B N 1
ATOM 5777 C CA . SER B 1 366 ? 50.885 69.011 18.949 1.00 33.32 365 SER B CA 1
ATOM 5778 C C . SER B 1 366 ? 50.640 67.907 17.930 1.00 37.99 365 SER B C 1
ATOM 5779 O O . SER B 1 366 ? 50.032 68.152 16.881 1.00 42.53 365 SER B O 1
ATOM 5782 N N . TRP B 1 367 ? 51.094 66.689 18.231 1.00 36.52 366 TRP B N 1
ATOM 5783 C CA . TRP B 1 367 ? 50.865 65.553 17.343 1.00 35.70 366 TRP B CA 1
ATOM 5784 C C . TRP B 1 367 ? 49.400 65.132 17.345 1.00 39.48 366 TRP B C 1
ATOM 5785 O O . TRP B 1 367 ? 48.823 64.876 16.282 1.00 33.44 366 TRP B O 1
ATOM 5796 N N . THR B 1 368 ? 48.776 65.057 18.524 1.00 36.25 367 THR B N 1
ATOM 5797 C CA . THR B 1 368 ? 47.367 64.681 18.573 1.00 36.40 367 THR B CA 1
ATOM 5798 C C . THR B 1 368 ? 46.475 65.762 17.979 1.00 33.58 367 THR B C 1
ATOM 5799 O O . THR B 1 368 ? 45.443 65.446 17.374 1.00 42.69 367 THR B O 1
ATOM 5803 N N . GLY B 1 369 ? 46.846 67.034 18.140 1.00 36.46 368 GLY B N 1
ATOM 5804 C CA . GLY B 1 369 ? 46.072 68.100 17.523 1.00 39.31 368 GLY B CA 1
ATOM 5805 C C . GLY B 1 369 ? 46.088 68.023 16.009 1.00 39.00 368 GLY B C 1
ATOM 5806 O O . GLY B 1 369 ? 45.091 68.333 15.349 1.00 34.84 368 GLY B O 1
ATOM 5807 N N . ALA B 1 370 ? 47.219 67.603 15.437 1.00 32.34 369 ALA B N 1
ATOM 5808 C CA . ALA B 1 370 ? 47.290 67.411 13.994 1.00 38.59 369 ALA B CA 1
ATOM 5809 C C . ALA B 1 370 ? 46.394 66.263 13.549 1.00 40.94 369 ALA B C 1
ATOM 5810 O O . ALA B 1 370 ? 45.742 66.347 12.502 1.00 44.63 369 ALA B O 1
ATOM 5812 N N . LEU B 1 371 ? 46.346 65.184 14.333 1.00 39.03 370 LEU B N 1
ATOM 5813 C CA . LEU B 1 371 ? 45.460 64.072 14.000 1.00 37.66 370 LEU B CA 1
ATOM 5814 C C . LEU B 1 371 ? 43.998 64.466 14.166 1.00 42.32 370 LEU B C 1
ATOM 5815 O O . LEU B 1 371 ? 43.139 64.023 13.395 1.00 46.47 370 LEU B O 1
ATOM 5820 N N . ARG B 1 372 ? 43.697 65.297 15.168 1.00 33.14 371 ARG B N 1
ATOM 5821 C CA . ARG B 1 372 ? 42.337 65.802 15.321 1.00 43.93 371 ARG B CA 1
ATOM 5822 C C . ARG B 1 372 ? 41.958 66.742 14.185 1.00 44.02 371 ARG B C 1
ATOM 5823 O O . ARG B 1 372 ? 40.789 66.787 13.785 1.00 49.22 371 ARG B O 1
ATOM 5831 N N . THR B 1 373 ? 42.924 67.499 13.657 1.00 40.02 372 THR B N 1
ATOM 5832 C CA . THR B 1 373 ? 42.648 68.350 12.504 1.00 48.70 372 THR B CA 1
ATOM 5833 C C . THR B 1 373 ? 42.303 67.514 11.278 1.00 50.16 372 THR B C 1
ATOM 5834 O O . THR B 1 373 ? 41.364 67.838 10.541 1.00 55.24 372 THR B O 1
ATOM 5838 N N . VAL B 1 374 ? 43.050 66.430 11.046 1.00 49.11 373 VAL B N 1
ATOM 5839 C CA . VAL B 1 374 ? 42.689 65.486 9.993 1.00 55.12 373 VAL B CA 1
ATOM 5840 C C . VAL B 1 374 ? 41.315 64.888 10.262 1.00 61.26 373 VAL B C 1
ATOM 5841 O O . VAL B 1 374 ? 40.561 64.595 9.325 1.00 63.52 373 VAL B O 1
ATOM 5845 N N . ALA B 1 375 ? 40.969 64.707 11.536 1.00 61.24 374 ALA B N 1
ATOM 5846 C CA . ALA B 1 375 ? 39.684 64.147 11.952 1.00 66.00 374 ALA B CA 1
ATOM 5847 C C . ALA B 1 375 ? 39.471 62.758 11.364 1.00 79.90 374 ALA B C 1
ATOM 5848 O O . ALA B 1 375 ? 40.224 61.830 11.659 1.00 74.78 374 ALA B O 1
#

Secondary structure (DSSP, 8-state):
--------EEEEEE--S-STTHHHHHHHHHHTT-EEEEE--TT--HHHHHHHHHHHHTT-EEE---HHHHHHHHHHTT-TTSS-SSSGGGHHHHHHHHHHTT-SEEEEE-TT-EE-STTHHHHHGGGGS--EEEEEEEETTSB--GGGGEEEESS----TT--STTSGGGGGPPEEEEEEEEEEEEEEEEEEES-S--HHHHHHH--EEEEE-S--EEBPTT-B----SSEEEEETTTGGG--------EETTEE--S-HHHHHHHHHHHHHHHTTEEEEEEEEEEEE-PPP--HHHHHHHHHHHHHHHHHHHHHHTT-----SSHHHHHHHHHHHHHHHHHH--STT--HHHHHHHHHHHHHHHHHHHHHHHH-/--------EEEEEE--S-STTHHHHHHHHHHHT-EEEEE--TT--THHHHHHHHHHTTT-EEE---HHHHHHHHHHTT-TTSS-SSSGGGHHHHHHHHHHTT-SEEEEE-TT-EE-STTHHHHHGGGGS-SEEEEEEEETTSB--GGGGEEEESS----TT--STTHHHHTTPPEEEEEEEE-EEEEEEEEEES-S--HHHHHHH--EEEEE-S--EEBPTT-B----SSEEEEETTTGGG--------EETTEE--S-HHHHHHHHHHHHHHHTT-EEEEEEEEEEE-PPP--HHHHHHHHHHHHHHHHHHHHHHTTSPP--SSHHHHHHHHHHHHHHHHHH--STT--HHHHHHHHHHHHHHHHHHHHHHHH-

Solvent-accessible surface area: 28725 Å² total; per-residue (Å²): 110,75,64,56,175,132,31,35,5,0,0,0,0,14,8,104,37,93,0,42,27,0,72,146,0,0,45,13,0,80,118,55,61,4,58,0,0,0,0,0,10,146,67,15,30,117,51,0,73,66,7,1,75,122,6,95,201,107,56,2,61,1,40,20,14,39,47,62,108,2,47,64,30,2,110,187,19,82,11,55,118,7,5,29,35,116,30,64,2,0,10,0,0,0,1,3,25,0,20,7,37,16,24,41,0,0,0,0,0,35,22,13,0,13,21,60,66,145,46,0,4,101,85,0,35,27,1,38,82,16,58,97,42,5,68,4,4,33,12,58,47,9,9,20,13,3,5,74,12,10,88,29,78,96,55,152,7,38,2,17,2,2,0,66,98,11,28,109,61,30,91,138,23,180,88,64,91,62,116,137,79,9,11,0,35,0,0,5,0,0,3,27,23,34,0,10,0,1,0,67,15,11,70,77,50,177,9,56,4,97,44,52,68,38,37,44,25,11,2,16,149,32,3,14,0,5,0,9,4,9,0,0,0,0,27,40,64,0,0,5,0,0,0,9,1,46,22,42,25,47,0,71,58,46,70,0,53,57,2,0,7,0,4,1,0,2,4,0,1,14,0,0,22,76,37,55,26,6,1,32,0,0,38,2,15,0,60,12,74,38,72,171,76,97,22,121,54,5,50,111,70,2,55,3,0,28,89,0,6,28,46,1,1,62,51,6,90,117,29,126,17,134,18,4,33,7,30,45,0,0,39,24,0,0,123,10,0,43,84,0,0,112,142,3,122,43,214,12,12,23,116,39,0,47,48,2,1,54,111,4,0,112,16,0,54,30,2,0,28,3,0,113,82,18,87,170,81,53,55,157,132,35,39,6,0,0,1,0,14,9,109,38,95,0,41,26,0,70,136,0,8,66,10,0,123,89,54,60,5,57,0,0,0,0,0,9,139,70,16,34,115,52,0,73,68,9,6,72,126,9,110,171,123,52,3,59,6,45,24,15,37,23,68,107,2,42,74,22,1,99,162,15,84,10,45,118,6,4,31,58,120,31,66,2,0,12,0,0,0,1,2,29,0,22,21,47,11,28,43,0,0,0,1,0,35,23,13,0,12,23,61,69,128,47,0,5,97,85,0,31,30,1,35,94,20,56,95,40,8,66,2,4,29,12,58,50,10,16,19,12,2,4,77,14,11,87,25,95,88,67,92,7,38,3,17,3,2,5,62,148,22,30,108,65,32,88,136,24,176,89,63,92,64,112,90,76,10,10,1,35,0,0,5,1,0,3,39,29,33,0,10,1,1,0,66,15,10,43,73,44,150,10,74,4,94,44,52,70,38,35,44,24,10,2,4,131,32,2,17,0,6,0,9,3,10,0,0,0,0,25,38,69,0,0,5,0,0,0,9,1,48,24,38,28,47,1,75,61,44,74,0,51,58,1,1,10,1,4,0,0,2,4,0,1,14,0,0,20,75,36,55,27,7,0,33,0,0,40,2,14,0,74,12,76,40,69,169,78,94,34,118,57,5,51,111,70,3,51,2,0,27,90,0,5,13,42,1,2,83,34,11,92,98,41,121,23,132,17,3,35,7,31,47,0,0,35,25,0,0,121,8,0,44,103,0,0,109,121,3,116,47,218,11,12,24,117,40,0,48,48,2,1,51,107,4,0,111,16,0,56,31,1,0,30,2,0,117,83,15,84

Nearest PDB structures (foldseek):
  7xpt-assembly1_A  TM=1.003E+00  e=6.383E-86  Marinactinospora thermotolerans
  7xpu-assembly1_A  TM=1.002E+00  e=2.123E-83  Marinactinospora thermotolerans
  8hl8-assembly1_A  TM=9.994E-01  e=1.333E-82  Marinactinospora thermotolerans
  8cid-assembly1_B  TM=7.600E-01  e=7.444E-18  Oryza sativa
  7msn-assembly1_A  TM=4.398E-01  e=9.421E-04  Bacillus subtilis subsp. subtilis str. 168

Organism: NCBI:txid531310

Sequence (750 aa):
HMSGRDISTAVVVTTISDGGFLDRLAPALRDAGARLIVIPDRNTGPALFAACERHRRLGLDVVCPSVAEQQDLLERLAVPDLIPYHSDNRRNVGYLMAWMEGFDVIVSMDDDNLPTTDDFVERHQVVCQGPRTQPVTASSDGWFNNCALLEVEPTEVFPRGFPFHARPAHAQARTSVCERPADVRINAGLWLGDPDVDAITRLAVRPNALAHSGGSVVLAEGTWCPVNSQNTAVHRDALPAYYFLRMGQPVDGVPMERFGDIFSGYFVQVCAQHLGHAVRFGDPVVEHPRNEHDLLDDLHKEVPAVRLLDDILDHLRDHPLEGGDYLETYESLSYALQEIAERVNGRAWSPDARAFLHRSAHLMRSWTGALRTVAHMSGRDISTAVVVTTISDGGFLDRLAPALRDAGARLIVIPDRNTGPALFAACERHRRLGLDVVCPSVAEQQDLLERLAVPDLIPYHSDNRRNVGYLMAWMEGFDVIVSMDDDNLPTTDDFVERHQVVCQGPRTQPVTASSDGWFNNCALLEVEPTEVFPRGFPFHARPAHAQARTSVCERPADVRINAGLWLGDPDVDAITRLAVRPNALAHSGGSVVLAEGTWCPVNSQNTAVHRDALPAYYFLRMGQPVDGVPMERFGDIFSGYFVQVCAQHLGHAVRFGDPVVEHPRNEHDLLDDLHKEVPAVRLLDDILDHLRDHPLEGGDYLETYESLSYALQEIAERVNGRAWSPDARAFLHRSAHLMRSWTGALRTVA

B-factor: mean 41.02, std 10.91, range [21.81, 118.98]

Radius of gyration: 28.96 Å; Cα contacts (8 Å, |Δi|>4): 1638; chains: 2; bounding box: 88×52×54 Å

InterPro domains:
  IPR005049 STELLO-like [PTHR31362] (62-302)
  IPR037595 Reversibly glycosylated polypeptide family [PF03214] (80-372)